Protein AF-0000000066235990 (afdb_homodimer)

InterPro domains:
  IPR019067 Restriction endonuclease, type II, MamI [PF09567] (49-214)

Foldseek 3Di:
DVVVLVVVLVVVQVVQLVVLVPDAPVRLQVVVVVLCCVQVQLLLVVLQLVCQVPVDFSDGDCQLSQLVNCCNQQSFHCSPDDDDDASTPQREHEFEFEDQADFFFTKGKQWQAFPVQCVVCVVVPHHGSLVSQLPGQKYKYWYWAFAPPDDPPTWTKIWMFMARSPPQVVVVVQSVVCVVPDDDGTDIFIWGAPHNDPFGWIDGPSFIKGRPQGIQWMKTWDCPPSVDIDIDTPGDGDSHNPPPDGHIDTDDPDPPPPPDRGGHDPCSHHPHNQCSCVSDPPPDPNPDDPPPVVVVVVVVVVVVVVVD/DVVVLVVVLVVVQVVQLVVLVPDAPVRLVVVVVVLCCVQVQLLLVVLLLVCQVPVDFSDGDCQLVQLVNCCNQQSFHCSPDPDDDASTPQREHEFEFEDQADFFFTKGKQWQAFPVQCVVCVVVPHHGSLVSQLPGQKYKYWYWAFAPPDDPPTWTKIWMFMARSPPQVVVVVVSVVCVVPDDDTTDIFIWGAPHNDPFGWIDDPSFIKGRPLGIQWMKTWDCPPSVDIDIDTPGDGDSHNPPRDGHIDTDDPDDCPVPPRGRHDPCSHHPHNQCSCVSDPPPDPNPDDPPPVVVVVVVVVVVVVVVD

Secondary structure (DSSP, 8-state):
-HHHHHHHHHHHHHHHHHHHHH--HHHHHHHHHHHHIIIIIIHHHHHHHHHHHH-------HHHHHHHHHHHHHT----SSBSSS-SSTTS-EEEEEE-SSBSSPP-EEEE---HHHHHHHHHTTPPPHHHHHHH-SEEEEEEEE--TTPPSSPPEEEEEEEEETTT-HHHHHHHHHHHHH--SS--EEEEB--TT-SS-EEEETTEEEE-GGGEEEEEEEE-SSTTS-EEEEEEPPPS---S-----EEE---------S----GGGTS--GGGHHHHSTTTS-------THHHHHHHHHHHHHHT-/-HHHHHHHHHHHHHHHHHHHHH--HHHHHHHHHHHHIIIIIIHHHHHHHHHHHH-------HHHHHHHHHHHHHT----SSBSSS-SSTTS-EEEEEE-SSBSSPP-EEEE---HHHHHHHHHTTPPPHHHHHHH-SEEEEEEEE--TTPPSSPPEEEEEEEEETTT-HHHHHHHHHHHHH--SS--EEEEB--TT-SS-EEB-TT-EEE-GGGEEEEEEEE-SSTTS-EEEEEEPPPS---S-----EEE---------S----GGGTS--GGGHHHHSTTTS-------TTHHHHHHHHHHHHHT-

Structure (mmCIF, N/CA/C/O backbone):
data_AF-0000000066235990-model_v1
#
loop_
_entity.id
_entity.type
_entity.pdbx_description
1 polymer 'Type II restriction enzyme MamI'
#
loop_
_atom_site.group_PDB
_atom_site.id
_atom_site.type_symbol
_atom_site.label_atom_id
_atom_site.label_alt_id
_atom_site.label_comp_id
_atom_site.label_asym_id
_atom_site.label_entity_id
_atom_site.label_seq_id
_atom_site.pdbx_PDB_ins_code
_atom_site.Cartn_x
_atom_site.Cartn_y
_atom_site.Cartn_z
_atom_site.occupancy
_atom_site.B_iso_or_equiv
_atom_site.auth_seq_id
_atom_site.auth_comp_id
_atom_site.auth_asym_id
_atom_site.auth_atom_id
_atom_site.pdbx_PDB_model_num
ATOM 1 N N . MET A 1 1 ? -7.797 15.898 -26.219 1 41.69 1 MET A N 1
ATOM 2 C CA . MET A 1 1 ? -8.016 14.914 -25.172 1 41.69 1 MET A CA 1
ATOM 3 C C . MET A 1 1 ? -7.289 15.32 -23.891 1 41.69 1 MET A C 1
ATOM 5 O O . MET A 1 1 ? -7.891 15.352 -22.812 1 41.69 1 MET A O 1
ATOM 9 N N . GLN A 1 2 ? -6.156 15.766 -24.109 1 58.66 2 GLN A N 1
ATOM 10 C CA . GLN A 1 2 ? -5.305 16.203 -23 1 58.66 2 GLN A CA 1
ATOM 11 C C . GLN A 1 2 ? -5.855 17.469 -22.344 1 58.66 2 GLN A C 1
ATOM 13 O O . GLN A 1 2 ? -5.883 17.578 -21.125 1 58.66 2 GLN A O 1
ATOM 18 N N . ASN A 1 3 ? -6.574 18.188 -23.188 1 64.19 3 ASN A N 1
ATOM 19 C CA . ASN A 1 3 ? -7.074 19.453 -22.672 1 64.19 3 ASN A CA 1
ATOM 20 C C . ASN A 1 3 ? -8.336 19.25 -21.828 1 64.19 3 ASN A C 1
ATOM 22 O O . ASN A 1 3 ? -8.492 19.875 -20.781 1 64.19 3 ASN A O 1
ATOM 26 N N . ALA A 1 4 ? -9.164 18.375 -22.375 1 63.06 4 ALA A N 1
ATOM 27 C CA . ALA A 1 4 ? -10.406 18.109 -21.656 1 63.06 4 ALA A CA 1
ATOM 28 C C . ALA A 1 4 ? -10.117 17.453 -20.297 1 63.06 4 ALA A C 1
ATOM 30 O O . ALA A 1 4 ? -10.758 17.797 -19.297 1 63.06 4 ALA A O 1
ATOM 31 N N . VAL A 1 5 ? -9.195 16.688 -20.25 1 65.38 5 VAL A N 1
ATOM 32 C CA . VAL A 1 5 ? -8.805 16.016 -19 1 65.38 5 VAL A CA 1
ATOM 33 C C . VAL A 1 5 ? -8.211 17.016 -18.031 1 65.38 5 VAL A C 1
ATOM 35 O O . VAL A 1 5 ? -8.555 17.031 -16.844 1 65.38 5 VAL A O 1
ATOM 38 N N . SER A 1 6 ? -7.504 17.859 -18.578 1 71.88 6 SER A N 1
ATOM 39 C CA . SER A 1 6 ? -6.879 18.891 -17.75 1 71.88 6 SER A CA 1
ATOM 40 C C . SER A 1 6 ? -7.926 19.812 -17.141 1 71.88 6 SER A C 1
ATOM 42 O O . SER A 1 6 ? -7.812 20.203 -15.969 1 71.88 6 SER A O 1
ATOM 44 N N . GLN A 1 7 ? -8.852 20.125 -17.953 1 74.62 7 GLN A N 1
ATOM 45 C CA . GLN A 1 7 ? -9.914 20.984 -17.453 1 74.62 7 GLN A CA 1
ATOM 46 C C . GLN A 1 7 ? -10.75 20.281 -16.391 1 74.62 7 GLN A C 1
ATOM 48 O O . GLN A 1 7 ? -11.133 20.891 -15.391 1 74.62 7 GLN A O 1
ATOM 53 N N . ALA A 1 8 ? -11.023 19.078 -16.609 1 71.44 8 ALA A N 1
ATOM 54 C CA . ALA A 1 8 ? -11.797 18.312 -15.633 1 71.44 8 ALA A CA 1
ATOM 55 C C . ALA A 1 8 ? -11.055 18.203 -14.305 1 71.44 8 ALA A C 1
ATOM 57 O O . ALA A 1 8 ? -11.664 18.312 -13.242 1 71.44 8 ALA A O 1
ATOM 58 N N . ILE A 1 9 ? -9.82 18.078 -14.391 1 75.06 9 ILE A N 1
ATOM 59 C CA . ILE A 1 9 ? -8.992 17.984 -13.188 1 75.06 9 ILE A CA 1
ATOM 60 C C . ILE A 1 9 ? -9.031 19.328 -12.438 1 75.06 9 ILE A C 1
ATOM 62 O O . ILE A 1 9 ? -9.242 19.359 -11.227 1 75.06 9 ILE A O 1
ATOM 66 N N . SER A 1 10 ? -8.875 20.344 -13.18 1 81.81 10 SER A N 1
ATOM 67 C CA . SER A 1 10 ? -8.883 21.672 -12.586 1 81.81 10 SER A CA 1
ATOM 68 C C . SER A 1 10 ? -10.219 21.969 -11.914 1 81.81 10 SER A C 1
ATOM 70 O O . SER A 1 10 ? -10.258 22.516 -10.805 1 81.81 10 SER A O 1
ATOM 72 N N . GLN A 1 11 ? -11.188 21.609 -12.57 1 81.62 11 GLN A N 1
ATOM 73 C CA . GLN A 1 11 ? -12.516 21.828 -12.008 1 81.62 11 GLN A CA 1
ATOM 74 C C . GLN A 1 11 ? -12.734 20.984 -10.758 1 81.62 11 GLN A C 1
ATOM 76 O O . GLN A 1 11 ? -13.312 21.453 -9.781 1 81.62 11 GLN A O 1
ATOM 81 N N . GLY A 1 12 ? -12.344 19.766 -10.828 1 81.88 12 GLY A N 1
ATOM 82 C CA . GLY A 1 12 ? -12.445 18.906 -9.656 1 81.88 12 GLY A CA 1
ATOM 83 C C . GLY A 1 12 ? -11.703 19.453 -8.453 1 81.88 12 GLY A C 1
ATOM 84 O O . GLY A 1 12 ? -12.211 19.406 -7.328 1 81.88 12 GLY A O 1
ATOM 85 N N . ILE A 1 13 ? -10.578 19.938 -8.734 1 87.19 13 ILE A N 1
ATOM 86 C CA . ILE A 1 13 ? -9.758 20.516 -7.68 1 87.19 13 ILE A CA 1
ATOM 87 C C . ILE A 1 13 ? -10.484 21.719 -7.062 1 87.19 13 ILE A C 1
ATOM 89 O O . ILE A 1 13 ? -10.562 21.844 -5.84 1 87.19 13 ILE A O 1
ATOM 93 N N . HIS A 1 14 ? -10.992 22.562 -7.91 1 89.62 14 HIS A N 1
ATOM 94 C CA . HIS A 1 14 ? -11.656 23.781 -7.441 1 89.62 14 HIS A CA 1
ATOM 95 C C . HIS A 1 14 ? -12.852 23.438 -6.559 1 89.62 14 HIS A C 1
ATOM 97 O O . HIS A 1 14 ? -12.992 23.969 -5.457 1 89.62 14 HIS A O 1
ATOM 103 N N . VAL A 1 15 ? -13.641 22.531 -7 1 86.81 15 VAL A N 1
ATOM 104 C CA . VAL A 1 15 ? -14.859 22.172 -6.281 1 86.81 15 VAL A CA 1
ATOM 105 C C . VAL A 1 15 ? -14.5 21.531 -4.941 1 86.81 15 VAL A C 1
ATOM 107 O O . VAL A 1 15 ? -15.07 21.891 -3.906 1 86.81 15 VAL A O 1
ATOM 110 N N . ARG A 1 16 ? -13.609 20.719 -4.961 1 89.75 16 ARG A N 1
ATOM 111 C CA . ARG A 1 16 ? -13.242 20.031 -3.732 1 89.75 16 ARG A CA 1
ATOM 112 C C . ARG A 1 16 ? -12.555 20.969 -2.756 1 89.75 16 ARG A C 1
ATOM 114 O O . ARG A 1 16 ? -12.711 20.844 -1.54 1 89.75 16 ARG A O 1
ATOM 121 N N . ARG A 1 17 ? -11.805 21.844 -3.275 1 92.31 17 ARG A N 1
ATOM 122 C CA . ARG A 1 17 ? -11.195 22.844 -2.416 1 92.31 17 ARG A CA 1
ATOM 123 C C . ARG A 1 17 ? -12.258 23.672 -1.69 1 92.31 17 ARG A C 1
ATOM 125 O O . ARG A 1 17 ? -12.117 23.953 -0.499 1 92.31 17 ARG A O 1
ATOM 132 N N . GLU A 1 18 ? -13.234 23.984 -2.406 1 91.81 18 GLU A N 1
ATOM 133 C CA . GLU A 1 18 ? -14.336 24.719 -1.8 1 91.81 18 GLU A CA 1
ATOM 134 C C . GLU A 1 18 ? -15.016 23.906 -0.712 1 91.81 18 GLU A C 1
ATOM 136 O O . GLU A 1 18 ? -15.312 24.422 0.367 1 91.81 18 GLU A O 1
ATOM 141 N N . ILE A 1 19 ? -15.203 22.672 -0.982 1 90.81 19 ILE A N 1
ATOM 142 C CA . ILE A 1 19 ? -15.875 21.797 -0.029 1 90.81 19 ILE A CA 1
ATOM 143 C C . ILE A 1 19 ? -15.008 21.625 1.217 1 90.81 19 ILE A C 1
ATOM 145 O O . ILE A 1 19 ? -15.469 21.844 2.338 1 90.81 19 ILE A O 1
ATOM 149 N N . LEU A 1 20 ? -13.805 21.297 1.018 1 93.81 20 LEU A N 1
ATOM 150 C CA . LEU A 1 20 ? -12.891 21.062 2.133 1 93.81 20 LEU A CA 1
ATOM 151 C C . LEU A 1 20 ? -12.672 22.344 2.926 1 93.81 20 LEU A C 1
ATOM 153 O O . LEU A 1 20 ? -12.57 22.312 4.156 1 93.81 20 LEU A O 1
ATOM 157 N N . GLY A 1 21 ? -12.594 23.438 2.223 1 92.25 21 GLY A N 1
ATOM 158 C CA . GLY A 1 21 ? -12.398 24.734 2.857 1 92.25 21 GLY A CA 1
ATOM 159 C C . GLY A 1 21 ? -13.602 25.203 3.658 1 92.25 21 GLY A C 1
ATOM 160 O O . GLY A 1 21 ? -13.469 26.016 4.574 1 92.25 21 GLY A O 1
ATOM 161 N N . SER A 1 22 ? -14.734 24.719 3.324 1 91.38 22 SER A N 1
ATOM 162 C CA . SER A 1 22 ? -15.961 25.188 3.959 1 91.38 22 SER A CA 1
ATOM 163 C C . SER A 1 22 ? -16.328 24.297 5.148 1 91.38 22 SER A C 1
ATOM 165 O O . SER A 1 22 ? -17.297 24.594 5.863 1 91.38 22 SER A O 1
ATOM 167 N N . LEU A 1 23 ? -15.617 23.281 5.406 1 92.88 23 LEU A N 1
ATOM 168 C CA . LEU A 1 23 ? -15.93 22.406 6.531 1 92.88 23 LEU A CA 1
ATOM 169 C C . LEU A 1 23 ? -15.797 23.156 7.852 1 92.88 23 LEU A C 1
ATOM 171 O O . LEU A 1 23 ? -14.82 23.875 8.07 1 92.88 23 LEU A O 1
ATOM 175 N N . THR A 1 24 ? -16.781 22.953 8.688 1 93.75 24 THR A N 1
ATOM 176 C CA . THR A 1 24 ? -16.656 23.438 10.062 1 93.75 24 THR A CA 1
ATOM 177 C C . THR A 1 24 ? -15.672 22.562 10.844 1 93.75 24 THR A C 1
ATOM 179 O O . THR A 1 24 ? -15.273 21.5 10.383 1 93.75 24 THR A O 1
ATOM 182 N N . TYR A 1 25 ? -15.312 23.109 11.977 1 94.94 25 TYR A N 1
ATOM 183 C CA . TYR A 1 25 ? -14.438 22.344 12.859 1 94.94 25 TYR A CA 1
ATOM 184 C C . TYR A 1 25 ? -15.047 21 13.203 1 94.94 25 TYR A C 1
ATOM 186 O O . TYR A 1 25 ? -14.375 19.969 13.117 1 94.94 25 TYR A O 1
ATOM 194 N N . GLU A 1 26 ? -16.328 21 13.562 1 93.88 26 GLU A N 1
ATOM 195 C CA . GLU A 1 26 ? -17.016 19.781 13.977 1 93.88 26 GLU A CA 1
ATOM 196 C C . GLU A 1 26 ? -17.078 18.766 12.836 1 93.88 26 GLU A C 1
ATOM 198 O O . GLU A 1 26 ? -16.906 17.562 13.047 1 93.88 26 GLU A O 1
ATOM 203 N N . GLN A 1 27 ? -17.328 19.281 11.672 1 94.12 27 GLN A N 1
ATOM 204 C CA . GLN A 1 27 ? -17.391 18.406 10.508 1 94.12 27 GLN A CA 1
ATOM 205 C C . GLN A 1 27 ? -16.031 17.75 10.242 1 94.12 27 GLN A C 1
ATOM 207 O O . GLN A 1 27 ? -15.953 16.562 9.938 1 94.12 27 GLN A O 1
ATOM 212 N N . ARG A 1 28 ? -15.008 18.531 10.359 1 95.94 28 ARG A N 1
ATOM 213 C CA . ARG A 1 28 ? -13.656 18.031 10.117 1 95.94 28 ARG A CA 1
ATOM 214 C C . ARG A 1 28 ? -13.289 16.938 11.109 1 95.94 28 ARG A C 1
ATOM 216 O O . ARG A 1 28 ? -12.773 15.883 10.711 1 95.94 28 ARG A O 1
ATOM 223 N N . VAL A 1 29 ? -13.586 17.188 12.312 1 96.81 29 VAL A N 1
ATOM 224 C CA . VAL A 1 29 ? -13.297 16.203 13.352 1 96.81 29 VAL A CA 1
ATOM 225 C C . VAL A 1 29 ? -14.086 14.922 13.086 1 96.81 29 VAL A C 1
ATOM 227 O O . VAL A 1 29 ? -13.531 13.82 13.148 1 96.81 29 VAL A O 1
ATOM 230 N N . PHE A 1 30 ? -15.297 15.078 12.766 1 95.75 30 PHE A N 1
ATOM 231 C CA . PHE A 1 30 ? -16.141 13.922 12.484 1 95.75 30 PHE A CA 1
ATOM 232 C C . PHE A 1 30 ? -15.594 13.125 11.312 1 95.75 30 PHE A C 1
ATOM 234 O O . PHE A 1 30 ? -15.523 11.898 11.367 1 95.75 30 PHE A O 1
ATOM 241 N N . LEU A 1 31 ? -15.266 13.805 10.273 1 96.56 31 LEU A N 1
ATOM 242 C CA . LEU A 1 31 ? -14.742 13.148 9.086 1 96.56 31 LEU A CA 1
ATOM 243 C C . LEU A 1 31 ? -13.445 12.398 9.398 1 96.56 31 LEU A C 1
ATOM 245 O O . LEU A 1 31 ? -13.25 11.273 8.93 1 96.56 31 LEU A O 1
ATOM 249 N N . LEU A 1 32 ? -12.578 13.016 10.148 1 97.81 32 LEU A N 1
ATOM 250 C CA . LEU A 1 32 ? -11.32 12.367 10.508 1 97.81 32 LEU A CA 1
ATOM 251 C C . LEU A 1 32 ? -11.578 11.117 11.344 1 97.81 32 LEU A C 1
ATOM 253 O O . LEU A 1 32 ? -10.961 10.078 11.117 1 97.81 32 LEU A O 1
ATOM 257 N N . GLU A 1 33 ? -12.445 11.258 12.273 1 97.38 33 GLU A N 1
ATOM 258 C CA . GLU A 1 33 ? -12.773 10.094 13.094 1 97.38 33 GLU A CA 1
ATOM 259 C C . GLU A 1 33 ? -13.336 8.953 12.234 1 97.38 33 GLU A C 1
ATOM 261 O O . GLU A 1 33 ? -12.93 7.801 12.391 1 97.38 33 GLU A O 1
ATOM 266 N N . ASP A 1 34 ? -14.25 9.312 11.383 1 96.12 34 ASP A N 1
ATOM 267 C CA . ASP A 1 34 ? -14.82 8.328 10.477 1 96.12 34 ASP A CA 1
ATOM 268 C C . ASP A 1 34 ? -13.742 7.695 9.594 1 96.12 34 ASP A C 1
ATOM 270 O O . ASP A 1 34 ? -13.727 6.477 9.398 1 96.12 34 ASP A O 1
ATOM 274 N N . LEU A 1 35 ? -12.906 8.516 9.086 1 96.62 35 LEU A N 1
ATOM 275 C CA . LEU A 1 35 ? -11.797 8.047 8.258 1 96.62 35 LEU A CA 1
ATOM 276 C C . LEU A 1 35 ? -10.891 7.105 9.047 1 96.62 35 LEU A C 1
ATOM 278 O O . LEU A 1 35 ? -10.5 6.051 8.547 1 96.62 35 LEU A O 1
ATOM 282 N N . PHE A 1 36 ? -10.523 7.477 10.242 1 97.25 36 PHE A N 1
ATOM 283 C CA . PHE A 1 36 ? -9.656 6.664 11.086 1 97.25 36 PHE A CA 1
ATOM 284 C C . PHE A 1 36 ? -10.289 5.301 11.359 1 97.25 36 PHE A C 1
ATOM 286 O O . PHE A 1 36 ? -9.602 4.277 11.312 1 97.25 36 PHE A O 1
ATOM 293 N N . VAL A 1 37 ? -11.523 5.301 11.633 1 95.88 37 VAL A N 1
ATOM 294 C CA . VAL A 1 37 ? -12.227 4.051 11.898 1 95.88 37 VAL A CA 1
ATOM 295 C C . VAL A 1 37 ? -12.227 3.182 10.641 1 95.88 37 VAL A C 1
ATOM 297 O O . VAL A 1 37 ? -11.953 1.981 10.711 1 95.88 37 VAL A O 1
ATOM 300 N N . ASP A 1 38 ? -12.469 3.789 9.523 1 94.06 38 ASP A N 1
ATOM 301 C CA . ASP A 1 38 ? -12.523 3.061 8.258 1 94.06 38 ASP A CA 1
ATOM 302 C C . ASP A 1 38 ? -11.156 2.486 7.895 1 94.06 38 ASP A C 1
ATOM 304 O O . ASP A 1 38 ? -11.016 1.28 7.676 1 94.06 38 ASP A O 1
ATOM 308 N N . LEU A 1 39 ? -10.156 3.346 7.93 1 93.19 39 LEU A N 1
ATOM 309 C CA . LEU A 1 39 ? -8.93 3.016 7.219 1 93.19 39 LEU A CA 1
ATOM 310 C C . LEU A 1 39 ? -7.871 2.488 8.188 1 93.19 39 LEU A C 1
ATOM 312 O O . LEU A 1 39 ? -6.906 1.845 7.762 1 93.19 39 LEU A O 1
ATOM 316 N N . PHE A 1 40 ? -8.016 2.752 9.438 1 92.38 40 PHE A N 1
ATOM 317 C CA . PHE A 1 40 ? -7.055 2.221 10.398 1 92.38 40 PHE A CA 1
ATOM 318 C C . PHE A 1 40 ? -7.715 1.213 11.328 1 92.38 40 PHE A C 1
ATOM 320 O O . PHE A 1 40 ? -7.039 0.366 11.922 1 92.38 40 PHE A O 1
ATOM 327 N N . GLY A 1 41 ? -9.008 1.333 11.531 1 91.06 41 GLY A N 1
ATOM 328 C CA . GLY A 1 41 ? -9.734 0.385 12.359 1 91.06 41 GLY A CA 1
ATOM 329 C C . GLY A 1 41 ? -10.242 -0.818 11.586 1 91.06 41 GLY A C 1
ATOM 330 O O . GLY A 1 41 ? -9.656 -1.899 11.656 1 91.06 41 GLY A O 1
ATOM 331 N N . HIS A 1 42 ? -11.266 -0.56 10.844 1 90.12 42 HIS A N 1
ATOM 332 C CA . HIS A 1 42 ? -11.93 -1.638 10.117 1 90.12 42 HIS A CA 1
ATOM 333 C C . HIS A 1 42 ? -10.969 -2.334 9.164 1 90.12 42 HIS A C 1
ATOM 335 O O . HIS A 1 42 ? -10.961 -3.562 9.062 1 90.12 42 HIS A O 1
ATOM 341 N N . GLN A 1 43 ? -10.242 -1.588 8.492 1 88.56 43 GLN A N 1
ATOM 342 C CA . GLN A 1 43 ? -9.258 -2.186 7.594 1 88.56 43 GLN A CA 1
ATOM 343 C C . GLN A 1 43 ? -8.273 -3.061 8.359 1 88.56 43 GLN A C 1
ATOM 345 O O . GLN A 1 43 ? -7.914 -4.148 7.898 1 88.56 43 GLN A O 1
ATOM 350 N N . HIS A 1 44 ? -7.797 -2.605 9.43 1 86.56 44 HIS A N 1
ATOM 351 C CA . HIS A 1 44 ? -6.867 -3.383 10.234 1 86.56 44 HIS A CA 1
ATOM 352 C C . HIS A 1 44 ? -7.484 -4.707 10.664 1 86.56 44 HIS A C 1
ATOM 354 O O . HIS A 1 44 ? -6.836 -5.754 10.586 1 86.56 44 HIS A O 1
ATOM 360 N N . VAL A 1 45 ? -8.672 -4.625 11.133 1 85.75 45 VAL A N 1
ATOM 361 C CA . VAL A 1 45 ? -9.367 -5.824 11.578 1 85.75 45 VAL A CA 1
ATOM 362 C C . VAL A 1 45 ? -9.5 -6.805 10.414 1 85.75 45 VAL A C 1
ATOM 364 O O . VAL A 1 45 ? -9.266 -8 10.57 1 85.75 45 VAL A O 1
ATOM 367 N N . MET A 1 46 ? -9.883 -6.262 9.344 1 88.62 46 MET A N 1
ATOM 368 C CA . MET A 1 46 ? -10.031 -7.082 8.141 1 88.62 46 MET A CA 1
ATOM 369 C C . MET A 1 46 ? -8.703 -7.742 7.773 1 88.62 46 MET A C 1
ATOM 371 O O . MET A 1 46 ? -8.664 -8.945 7.52 1 88.62 46 MET A O 1
ATOM 375 N N . LEU A 1 47 ? -7.66 -7.016 7.73 1 87.5 47 LEU A N 1
ATOM 376 C CA . LEU A 1 47 ? -6.348 -7.543 7.371 1 87.5 47 LEU A CA 1
ATOM 377 C C . LEU A 1 47 ? -5.883 -8.578 8.391 1 87.5 47 LEU A C 1
ATOM 379 O O . LEU A 1 47 ? -5.266 -9.586 8.023 1 87.5 47 LEU A O 1
ATOM 383 N N . GLN A 1 48 ? -6.18 -8.359 9.617 1 84.31 48 GLN A N 1
ATOM 384 C CA . GLN A 1 48 ? -5.789 -9.297 10.664 1 84.31 48 GLN A CA 1
ATOM 385 C C . GLN A 1 48 ? -6.504 -10.633 10.5 1 84.31 48 GLN A C 1
ATOM 387 O O . GLN A 1 48 ? -5.934 -11.688 10.797 1 84.31 48 GLN A O 1
ATOM 392 N N . ARG A 1 49 ? -7.711 -10.555 10.141 1 87.56 49 ARG A N 1
ATOM 393 C CA . ARG A 1 49 ? -8.477 -11.766 9.867 1 87.56 49 ARG A CA 1
ATOM 394 C C . ARG A 1 49 ? -7.77 -12.648 8.844 1 87.56 49 ARG A C 1
ATOM 396 O O . ARG A 1 49 ? -7.566 -13.844 9.078 1 87.56 49 ARG A O 1
ATOM 403 N N . TRP A 1 50 ? -7.344 -12.133 7.812 1 91.38 50 TRP A N 1
ATOM 404 C CA . TRP A 1 50 ? -6.691 -12.883 6.746 1 91.38 50 TRP A CA 1
ATOM 405 C C . TRP A 1 50 ? -5.266 -13.258 7.137 1 91.38 50 TRP A C 1
ATOM 407 O O . TRP A 1 50 ? -4.777 -14.336 6.773 1 91.38 50 TRP A O 1
ATOM 417 N N . ALA A 1 51 ? -4.613 -12.359 7.848 1 87.94 51 ALA A N 1
ATOM 418 C CA . ALA A 1 51 ? -3.271 -12.656 8.336 1 87.94 51 ALA A CA 1
ATOM 419 C C . ALA A 1 51 ? -3.285 -13.875 9.266 1 87.94 51 ALA A C 1
ATOM 421 O O . ALA A 1 51 ? -2.354 -14.68 9.25 1 87.94 51 ALA A O 1
ATOM 422 N N . ALA A 1 52 ? -4.32 -13.945 10.016 1 86.75 52 ALA A N 1
ATOM 423 C CA . ALA A 1 52 ? -4.445 -15.078 10.93 1 86.75 52 ALA A CA 1
ATOM 424 C C . ALA A 1 52 ? -4.461 -16.406 10.18 1 86.75 52 ALA A C 1
ATOM 426 O O . ALA A 1 52 ? -3.859 -17.391 10.617 1 86.75 52 ALA A O 1
ATOM 427 N N . LEU A 1 53 ? -5.082 -16.438 9.109 1 90.56 53 LEU A N 1
ATOM 428 C CA . LEU A 1 53 ? -5.219 -17.656 8.312 1 90.56 53 LEU A CA 1
ATOM 429 C C . LEU A 1 53 ? -3.945 -17.922 7.523 1 90.56 53 LEU A C 1
ATOM 431 O O . LEU A 1 53 ? -3.465 -19.062 7.492 1 90.56 53 LEU A O 1
ATOM 435 N N . THR A 1 5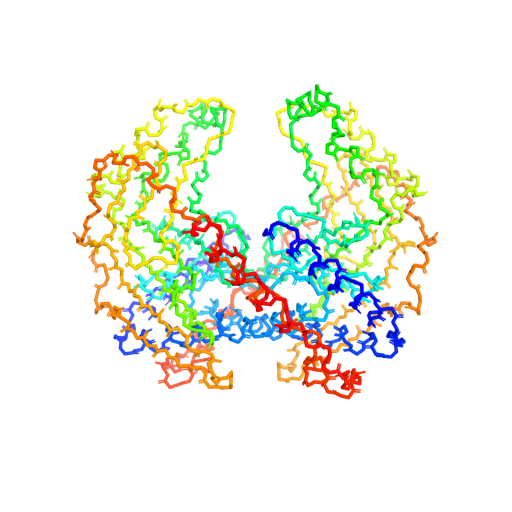4 ? -3.35 -16.906 6.965 1 91.88 54 THR A N 1
ATOM 436 C CA . THR A 1 54 ? -2.33 -17.109 5.941 1 91.88 54 THR A CA 1
ATOM 437 C C . THR A 1 54 ? -0.932 -16.922 6.523 1 91.88 54 THR A C 1
ATOM 439 O O . THR A 1 54 ? 0.061 -17.312 5.906 1 91.88 54 THR A O 1
ATOM 442 N N . GLY A 1 55 ? -0.866 -16.219 7.68 1 86.81 55 GLY A N 1
ATOM 443 C CA . GLY A 1 55 ? 0.436 -15.906 8.25 1 86.81 55 GLY A CA 1
ATOM 444 C C . GLY A 1 55 ? 1.14 -14.766 7.531 1 86.81 55 GLY A C 1
ATOM 445 O O . GLY A 1 55 ? 2.346 -14.57 7.695 1 86.81 55 GLY A O 1
ATOM 446 N N . GLN A 1 56 ? 0.423 -14.086 6.688 1 87.25 56 GLN A N 1
ATOM 447 C CA . GLN A 1 56 ? 0.958 -12.914 6.008 1 87.25 56 GLN A CA 1
ATOM 448 C C . GLN A 1 56 ? 0.853 -11.672 6.883 1 87.25 56 GLN A C 1
ATOM 450 O O . GLN A 1 56 ? 0.174 -11.688 7.914 1 87.25 56 GLN A O 1
ATOM 455 N N . SER A 1 57 ? 1.547 -10.656 6.465 1 78.81 57 SER A N 1
ATOM 456 C CA . SER A 1 57 ? 1.531 -9.422 7.246 1 78.81 57 SER A CA 1
ATOM 457 C C . SER A 1 57 ? 0.216 -8.672 7.066 1 78.81 57 SER A C 1
ATOM 459 O O . SER A 1 57 ? -0.335 -8.633 5.961 1 78.81 57 SER A O 1
ATOM 461 N N . ALA A 1 58 ? -0.284 -8.188 8.156 1 78.81 58 ALA A N 1
ATOM 462 C CA . ALA A 1 58 ? -1.472 -7.34 8.148 1 78.81 58 ALA A CA 1
ATOM 463 C C . ALA A 1 58 ? -1.089 -5.863 8.086 1 78.81 58 ALA A C 1
ATOM 465 O O . ALA A 1 58 ? -1.529 -5.066 8.922 1 78.81 58 ALA A O 1
ATOM 466 N N . GLN A 1 59 ? -0.378 -5.477 7.078 1 73.31 59 GLN A N 1
ATOM 467 C CA . GLN A 1 59 ? 0.103 -4.102 7.02 1 73.31 59 GLN A CA 1
ATOM 468 C C . GLN A 1 59 ? -0.843 -3.223 6.203 1 73.31 59 GLN A C 1
ATOM 470 O O . GLN A 1 59 ? -1.354 -3.648 5.168 1 73.31 59 GLN A O 1
ATOM 475 N N . VAL A 1 60 ? -1.116 -2.105 6.793 1 68.31 60 VAL A N 1
ATOM 476 C CA . VAL A 1 60 ? -1.862 -1.08 6.07 1 68.31 60 VAL A CA 1
ATOM 477 C C . VAL A 1 60 ? -0.893 -0.16 5.332 1 68.31 60 VAL A C 1
ATOM 479 O O . VAL A 1 60 ? 0.086 0.315 5.914 1 68.31 60 VAL A O 1
ATOM 482 N N . ASP A 1 61 ? -1.081 0.011 4.059 1 71.69 61 ASP A N 1
ATOM 483 C CA . ASP A 1 61 ? -0.31 1.021 3.34 1 71.69 61 ASP A CA 1
ATOM 484 C C . ASP A 1 61 ? -0.822 2.426 3.65 1 71.69 61 ASP A C 1
ATOM 486 O O . ASP A 1 61 ? -1.874 2.834 3.154 1 71.69 61 ASP A O 1
ATOM 490 N N . THR A 1 62 ? -0.044 3.049 4.352 1 78.5 62 THR A N 1
ATOM 491 C CA . THR A 1 62 ? -0.522 4.332 4.855 1 78.5 62 THR A CA 1
ATOM 492 C C . THR A 1 62 ? -0.164 5.457 3.889 1 78.5 62 THR A C 1
ATOM 494 O O . THR A 1 62 ? -0.576 6.605 4.082 1 78.5 62 THR A O 1
ATOM 497 N N . GLY A 1 63 ? 0.541 5.199 2.863 1 82.12 63 GLY A N 1
ATOM 498 C CA . GLY A 1 63 ? 0.954 6.27 1.97 1 82.12 63 GLY A CA 1
ATOM 499 C C . GLY A 1 63 ? -0.214 7.035 1.38 1 82.12 63 GLY A C 1
ATOM 500 O O . GLY A 1 63 ? -0.327 8.25 1.573 1 82.12 63 GLY A O 1
ATOM 501 N N . TYR A 1 64 ? -1.103 6.383 0.82 1 82.19 64 TYR A N 1
ATOM 502 C CA . TYR A 1 64 ? -2.254 7.039 0.212 1 82.19 64 TYR A CA 1
ATOM 503 C C . TYR A 1 64 ? -3.244 7.5 1.274 1 82.19 64 TYR A C 1
ATOM 505 O O . TYR A 1 64 ? -3.875 8.547 1.131 1 82.19 64 TYR A O 1
ATOM 513 N N . ILE A 1 65 ? -3.328 6.773 2.305 1 90.81 65 ILE A N 1
ATOM 514 C CA . ILE A 1 65 ? -4.27 7.102 3.369 1 90.81 65 ILE A CA 1
ATOM 515 C C . ILE A 1 65 ? -3.875 8.43 4.016 1 90.81 65 ILE A C 1
ATOM 517 O O . ILE A 1 65 ? -4.738 9.25 4.344 1 90.81 65 ILE A O 1
ATOM 521 N N . ALA A 1 66 ? -2.582 8.594 4.152 1 95.06 66 ALA A N 1
ATOM 522 C CA . ALA A 1 66 ? -2.088 9.836 4.742 1 95.06 66 ALA A CA 1
ATOM 523 C C . ALA A 1 66 ? -2.494 11.047 3.904 1 95.06 66 ALA A C 1
ATOM 525 O O . ALA A 1 66 ? -2.707 12.133 4.438 1 95.06 66 ALA A O 1
ATOM 526 N N . GLN A 1 67 ? -2.607 10.828 2.662 1 94.44 67 GLN A N 1
ATOM 527 C CA . GLN A 1 67 ? -3.016 11.922 1.787 1 94.44 67 GLN A CA 1
ATOM 528 C C . GLN A 1 67 ? -4.477 12.297 2.02 1 94.44 67 GLN A C 1
ATOM 530 O O . GLN A 1 67 ? -4.836 13.477 1.965 1 94.44 67 GLN A O 1
ATOM 535 N N . PHE A 1 68 ? -5.301 11.359 2.281 1 95 68 PHE A N 1
ATOM 536 C CA . PHE A 1 68 ? -6.676 11.648 2.67 1 95 68 PHE A CA 1
ATOM 537 C C . PHE A 1 68 ? -6.711 12.508 3.928 1 95 68 PHE A C 1
ATOM 539 O O . PHE A 1 68 ? -7.418 13.523 3.977 1 95 68 PHE A O 1
ATOM 546 N N . VAL A 1 69 ? -5.949 12.109 4.871 1 97.75 69 VAL A N 1
ATOM 547 C CA . VAL A 1 69 ? -5.895 12.805 6.152 1 97.75 69 VAL A CA 1
ATOM 548 C C . VAL A 1 69 ? -5.41 14.242 5.934 1 97.75 69 VAL A C 1
ATOM 550 O O . VAL A 1 69 ? -6.031 15.195 6.414 1 97.75 69 VAL A O 1
ATOM 553 N N . ALA A 1 70 ? -4.379 14.359 5.203 1 97.94 70 ALA A N 1
ATOM 554 C CA . ALA A 1 70 ? -3.791 15.672 4.953 1 97.94 70 ALA A CA 1
ATOM 555 C C . ALA A 1 70 ? -4.781 16.594 4.246 1 97.94 70 ALA A C 1
ATOM 557 O O . ALA A 1 70 ? -4.871 17.781 4.562 1 97.94 70 ALA A O 1
ATOM 558 N N . SER A 1 71 ? -5.488 16.031 3.32 1 96.56 71 SER A N 1
ATOM 559 C CA . SER A 1 71 ? -6.465 16.828 2.584 1 96.56 71 SER A CA 1
ATOM 560 C C . SER A 1 71 ? -7.531 17.391 3.516 1 96.56 71 SER A C 1
ATOM 562 O O . SER A 1 71 ? -7.898 18.562 3.404 1 96.56 71 SER A O 1
ATOM 564 N N . ILE A 1 72 ? -8 16.609 4.398 1 97.12 72 ILE A N 1
ATOM 565 C CA . ILE A 1 72 ? -9.047 17.047 5.32 1 97.12 72 ILE A CA 1
ATOM 566 C C . ILE A 1 72 ? -8.477 18.047 6.316 1 97.12 72 ILE A C 1
ATOM 568 O O . ILE A 1 72 ? -9.109 19.078 6.605 1 97.12 72 ILE A O 1
ATOM 572 N N . VAL A 1 73 ? -7.297 17.812 6.816 1 98.06 73 VAL A N 1
ATOM 573 C CA . VAL A 1 73 ? -6.68 18.641 7.852 1 98.06 73 VAL A CA 1
ATOM 574 C C . VAL A 1 73 ? -6.289 20 7.273 1 98.06 73 VAL A C 1
ATOM 576 O O . VAL A 1 73 ? -6.523 21.031 7.895 1 98.06 73 VAL A O 1
ATOM 579 N N . LEU A 1 74 ? -5.738 19.984 6.074 1 97.19 74 LEU A N 1
ATOM 580 C CA . LEU A 1 74 ? -5.191 21.203 5.504 1 97.19 74 LEU A CA 1
ATOM 581 C C . LEU A 1 74 ? -6.223 21.906 4.617 1 97.19 74 LEU A C 1
ATOM 583 O O . LEU A 1 74 ? -6.035 23.062 4.23 1 97.19 74 LEU A O 1
ATOM 587 N N . GLY A 1 75 ? -7.27 21.141 4.25 1 95.5 75 GLY A N 1
ATOM 588 C CA . GLY A 1 75 ? -8.289 21.703 3.379 1 95.5 75 GLY A CA 1
ATOM 589 C C . GLY A 1 75 ? -7.855 21.781 1.926 1 95.5 75 GLY A C 1
ATOM 590 O O . GLY A 1 75 ? -8.281 22.672 1.192 1 95.5 75 GLY A O 1
ATOM 591 N N . GLU A 1 76 ? -6.957 20.969 1.523 1 95.56 76 GLU A N 1
ATOM 592 C CA . GLU A 1 76 ? -6.41 20.953 0.17 1 95.56 76 GLU A CA 1
ATOM 593 C C . GLU A 1 76 ? -6.609 19.594 -0.491 1 95.56 76 GLU A C 1
ATOM 595 O O . GLU A 1 76 ? -6.199 18.562 0.052 1 95.56 76 GLU A O 1
ATOM 600 N N . PRO A 1 77 ? -7.25 19.531 -1.655 1 93.38 77 PRO A N 1
ATOM 601 C CA . PRO A 1 77 ? -7.516 18.25 -2.316 1 93.38 77 PRO A CA 1
ATOM 602 C C . PRO A 1 77 ? -6.297 17.703 -3.059 1 93.38 77 PRO A C 1
ATOM 604 O O . PRO A 1 77 ? -5.289 18.406 -3.195 1 93.38 77 PRO A O 1
ATOM 607 N N . GLY A 1 78 ? -6.418 16.453 -3.383 1 90.75 78 GLY A N 1
ATOM 608 C CA . GLY A 1 78 ? -5.5 15.898 -4.363 1 90.75 78 GLY A CA 1
ATOM 609 C C . GLY A 1 78 ? -5.859 16.266 -5.793 1 90.75 78 GLY A C 1
ATOM 610 O O . GLY A 1 78 ? -6.664 17.172 -6.023 1 90.75 78 GLY A O 1
ATOM 611 N N . GLN A 1 79 ? -5.152 15.586 -6.68 1 76.44 79 GLN A N 1
ATOM 612 C CA . GLN A 1 79 ? -5.355 15.922 -8.086 1 76.44 79 GLN A CA 1
ATOM 613 C C . GLN A 1 79 ? -6.293 14.922 -8.758 1 76.44 79 GLN A C 1
ATOM 615 O O . GLN A 1 79 ? -6.688 15.109 -9.906 1 76.44 79 GLN A O 1
ATOM 620 N N . GLY A 1 80 ? -6.738 14.016 -8.055 1 62.31 80 GLY A N 1
ATOM 621 C CA . GLY A 1 80 ? -7.75 13.086 -8.531 1 62.31 80 GLY A CA 1
ATOM 622 C C . GLY A 1 80 ? -7.176 11.93 -9.328 1 62.31 80 GLY A C 1
ATOM 623 O O . GLY A 1 80 ? -7.918 11.086 -9.836 1 62.31 80 GLY A O 1
ATOM 624 N N . PHE A 1 81 ? -6.055 11.883 -9.664 1 57.69 81 PHE A N 1
ATOM 625 C CA . PHE A 1 81 ? -5.539 10.75 -10.43 1 57.69 81 PHE A CA 1
ATOM 626 C C . PHE A 1 81 ? -4.285 10.188 -9.781 1 57.69 81 PHE A C 1
ATOM 628 O O . PHE A 1 81 ? -3.615 10.875 -9.008 1 57.69 81 PHE A O 1
ATOM 635 N N . ARG A 1 82 ? -4.441 8.719 -10.039 1 53.69 82 ARG A N 1
ATOM 636 C CA . ARG A 1 82 ? -3.227 8.039 -9.602 1 53.69 82 ARG A CA 1
ATOM 637 C C . ARG A 1 82 ? -2.041 8.406 -10.484 1 53.69 82 ARG A C 1
ATOM 639 O O . ARG A 1 82 ? -2.178 8.516 -11.703 1 53.69 82 ARG A O 1
ATOM 646 N N . GLY A 1 83 ? -0.947 8.938 -10.078 1 53.41 83 GLY A N 1
ATOM 647 C CA . GLY A 1 83 ? 0.29 9.133 -10.82 1 53.41 83 GLY A CA 1
ATOM 648 C C . GLY A 1 83 ? 1.326 9.93 -10.047 1 53.41 83 GLY A C 1
ATOM 649 O O . GLY A 1 83 ? 1.137 10.227 -8.867 1 53.41 83 GLY A O 1
ATOM 650 N N . LYS A 1 84 ? 2.424 9.977 -10.758 1 57.28 84 LYS A N 1
ATOM 651 C CA . LYS A 1 84 ? 3.564 10.773 -10.328 1 57.28 84 LYS A CA 1
ATOM 652 C C . LYS A 1 84 ? 3.199 12.258 -10.25 1 57.28 84 LYS A C 1
ATOM 654 O O . LYS A 1 84 ? 2.738 12.836 -11.234 1 57.28 84 LYS A O 1
ATOM 659 N N . GLY A 1 85 ? 2.387 12.672 -9.219 1 64.81 85 GLY A N 1
ATOM 660 C CA . GLY A 1 85 ? 2.141 14.094 -9.008 1 64.81 85 GLY A CA 1
ATOM 661 C C . GLY A 1 85 ? 2.207 14.5 -7.551 1 64.81 85 GLY A C 1
ATOM 662 O O . GLY A 1 85 ? 2.721 13.758 -6.711 1 64.81 85 GLY A O 1
ATOM 663 N N . ASP A 1 86 ? 1.802 15.727 -7.445 1 80.69 86 ASP A N 1
ATOM 664 C CA . ASP A 1 86 ? 1.823 16.312 -6.109 1 80.69 86 ASP A CA 1
ATOM 665 C C . ASP A 1 86 ? 0.833 15.602 -5.188 1 80.69 86 ASP A C 1
ATOM 667 O O . ASP A 1 86 ? -0.271 15.242 -5.605 1 80.69 86 ASP A O 1
ATOM 671 N N . ASP A 1 87 ? 1.196 15.359 -4.062 1 90.44 87 ASP A N 1
ATOM 672 C CA . ASP A 1 87 ? 0.31 14.758 -3.074 1 90.44 87 ASP A CA 1
ATOM 673 C C . ASP A 1 87 ? -0.912 15.641 -2.82 1 90.44 87 ASP A C 1
ATOM 675 O O . ASP A 1 87 ? -2.039 15.141 -2.756 1 90.44 87 ASP A O 1
ATOM 679 N N . LEU A 1 88 ? -0.711 16.922 -2.697 1 94.31 88 LEU A N 1
ATOM 680 C CA . LEU A 1 88 ? -1.784 17.906 -2.598 1 94.31 88 LEU A CA 1
ATOM 681 C C . LEU A 1 88 ? -1.714 18.906 -3.748 1 94.31 88 LEU A C 1
ATOM 683 O O . LEU A 1 88 ? -0.632 19.172 -4.273 1 94.31 88 LEU A O 1
ATOM 687 N N . ALA A 1 89 ? -2.834 19.484 -4.105 1 92.12 89 ALA A N 1
ATOM 688 C CA . ALA A 1 89 ? -2.941 20.312 -5.297 1 92.12 89 ALA A CA 1
ATOM 689 C C . ALA A 1 89 ? -2.129 21.594 -5.148 1 92.12 89 ALA A C 1
ATOM 691 O O . ALA A 1 89 ? -1.747 22.219 -6.145 1 92.12 89 ALA A O 1
ATOM 692 N N . ASP A 1 90 ? -1.884 22.031 -4.008 1 93.69 90 ASP A N 1
ATOM 693 C CA . ASP A 1 90 ? -1.112 23.25 -3.812 1 93.69 90 ASP A CA 1
ATOM 694 C C . ASP A 1 90 ? 0.388 22.969 -3.842 1 93.69 90 ASP A C 1
ATOM 696 O O . ASP A 1 90 ? 1.202 23.875 -3.709 1 93.69 90 ASP A O 1
ATOM 700 N N . GLY A 1 91 ? 0.733 21.641 -3.916 1 93.62 91 GLY A N 1
ATOM 701 C CA . GLY A 1 91 ? 2.137 21.281 -3.996 1 93.62 91 GLY A CA 1
ATOM 702 C C . GLY A 1 91 ? 2.689 20.75 -2.684 1 93.62 91 GLY A C 1
ATOM 703 O O . GLY A 1 91 ? 3.822 20.266 -2.631 1 93.62 91 GLY A O 1
ATOM 704 N N . SER A 1 92 ? 1.945 20.812 -1.654 1 95.44 92 SER A N 1
ATOM 705 C CA . SER A 1 92 ? 2.395 20.266 -0.378 1 95.44 92 SER A CA 1
ATOM 706 C C . SER A 1 92 ? 2.654 18.781 -0.48 1 95.44 92 SER A C 1
ATOM 708 O O . SER A 1 92 ? 2.025 18.078 -1.283 1 95.44 92 SER A O 1
ATOM 710 N N . GLU A 1 93 ? 3.607 18.328 0.365 1 95.5 93 GLU A N 1
ATOM 711 C CA . GLU A 1 93 ? 4.027 16.938 0.345 1 95.5 93 GLU A CA 1
ATOM 712 C C . GLU A 1 93 ? 3.602 16.203 1.622 1 95.5 93 GLU A C 1
ATOM 714 O O . GLU A 1 93 ? 3.561 16.812 2.697 1 95.5 93 GLU A O 1
ATOM 719 N N . VAL A 1 94 ? 3.285 14.953 1.425 1 96.31 94 VAL A N 1
ATOM 720 C CA . VAL A 1 94 ? 2.846 14.125 2.541 1 96.31 94 VAL A CA 1
ATOM 721 C C . VAL A 1 94 ? 3.791 12.938 2.707 1 96.31 94 VAL A C 1
ATOM 723 O O . VAL A 1 94 ? 4.145 12.273 1.729 1 96.31 94 VAL A O 1
ATOM 726 N N . LYS A 1 95 ? 4.27 12.727 3.889 1 95.88 95 LYS A N 1
ATOM 727 C CA . LYS A 1 95 ? 5.055 11.547 4.246 1 95.88 95 LYS A CA 1
ATOM 728 C C . LYS A 1 95 ? 4.367 10.734 5.336 1 95.88 95 LYS A C 1
ATOM 730 O O . LYS A 1 95 ? 3.824 11.297 6.289 1 95.88 95 LYS A O 1
ATOM 735 N N . SER A 1 96 ? 4.383 9.453 5.141 1 94.5 96 SER A N 1
ATOM 736 C CA . SER A 1 96 ? 3.723 8.586 6.109 1 94.5 96 SER A CA 1
ATOM 737 C C . SER A 1 96 ? 4.648 7.465 6.57 1 94.5 96 SER A C 1
ATOM 739 O O . SER A 1 96 ? 5.539 7.043 5.828 1 94.5 96 SER A O 1
ATOM 741 N N . ALA A 1 97 ? 4.48 7.09 7.754 1 91.62 97 ALA A N 1
ATOM 742 C CA . ALA A 1 97 ? 5.121 5.922 8.359 1 91.62 97 ALA A CA 1
ATOM 743 C C . ALA A 1 97 ? 4.148 5.16 9.25 1 91.62 97 ALA A C 1
ATOM 745 O O . ALA A 1 97 ? 3.305 5.766 9.922 1 91.62 97 ALA A O 1
ATOM 746 N N . ALA A 1 98 ? 4.27 3.902 9.164 1 87.88 98 ALA A N 1
ATOM 747 C CA . ALA A 1 98 ? 3.35 3.111 9.977 1 87.88 98 ALA A CA 1
ATOM 748 C C . ALA A 1 98 ? 4.062 1.915 10.609 1 87.88 98 ALA A C 1
ATOM 750 O O . ALA A 1 98 ? 4.91 1.286 9.969 1 87.88 98 ALA A O 1
ATOM 751 N N . ASN A 1 99 ? 3.723 1.66 11.742 1 81.69 99 ASN A N 1
ATOM 752 C CA . ASN A 1 99 ? 4.156 0.479 12.484 1 81.69 99 ASN A CA 1
ATOM 753 C C . ASN A 1 99 ? 3.057 -0.036 13.406 1 81.69 99 ASN A C 1
ATOM 755 O O . ASN A 1 99 ? 3.199 0.003 14.633 1 81.69 99 ASN A O 1
ATOM 759 N N . ILE A 1 100 ? 1.981 -0.559 12.82 1 77.25 100 ILE A N 1
ATOM 760 C CA . ILE A 1 100 ? 0.877 -1.077 13.625 1 77.25 100 ILE A CA 1
ATOM 761 C C . ILE A 1 100 ? 1.111 -2.555 13.93 1 77.25 100 ILE A C 1
ATOM 763 O O . ILE A 1 100 ? 0.832 -3.016 15.039 1 77.25 100 ILE A O 1
ATOM 767 N N . SER A 1 101 ? 1.609 -3.301 12.891 1 67.44 101 SER A N 1
ATOM 768 C CA . SER A 1 101 ? 1.813 -4.742 13.016 1 67.44 101 SER A CA 1
ATOM 769 C C . SER A 1 101 ? 3.188 -5.152 12.5 1 67.44 101 SER A C 1
ATOM 771 O O . SER A 1 101 ? 3.402 -6.316 12.148 1 67.44 101 SER A O 1
ATOM 773 N N . GLY A 1 102 ? 4.055 -4.199 12.414 1 63.38 102 GLY A N 1
ATOM 774 C CA . GLY A 1 102 ? 5.336 -4.539 11.812 1 63.38 102 GLY A CA 1
ATOM 775 C C . GLY A 1 102 ? 6.488 -4.488 12.797 1 63.38 102 GLY A C 1
ATOM 776 O O . GLY A 1 102 ? 6.355 -3.934 13.891 1 63.38 102 GLY A O 1
ATOM 777 N N . VAL A 1 103 ? 7.543 -5.207 12.242 1 61.34 103 VAL A N 1
ATOM 778 C CA . VAL A 1 103 ? 8.734 -5.297 13.078 1 61.34 103 VAL A CA 1
ATOM 779 C C . VAL A 1 103 ? 9.75 -4.234 12.656 1 61.34 103 VAL A C 1
ATOM 781 O O . VAL A 1 103 ? 10.594 -3.818 13.453 1 61.34 103 VAL A O 1
ATOM 784 N N . ASP A 1 104 ? 9.578 -3.721 11.453 1 65.25 104 ASP A N 1
ATOM 785 C CA . ASP A 1 104 ? 10.57 -2.783 10.945 1 65.25 104 ASP A CA 1
ATOM 786 C C . ASP A 1 104 ? 10.305 -1.367 11.445 1 65.25 104 ASP A C 1
ATOM 788 O O . ASP A 1 104 ? 9.164 -1.018 11.758 1 65.25 104 ASP A O 1
ATOM 792 N N . ARG A 1 105 ? 11.422 -0.686 11.562 1 73.25 105 ARG A N 1
ATOM 793 C CA . ARG A 1 105 ? 11.297 0.732 11.875 1 73.25 105 ARG A CA 1
ATOM 794 C C . ARG A 1 105 ? 10.961 1.545 10.633 1 73.25 105 ARG A C 1
ATOM 796 O O . ARG A 1 105 ? 11.766 1.622 9.703 1 73.25 105 ARG A O 1
ATOM 803 N N . PRO A 1 106 ? 9.82 2.168 10.773 1 84.81 106 PRO A N 1
ATOM 804 C CA . PRO A 1 106 ? 9.453 2.963 9.602 1 84.81 106 PRO A CA 1
ATOM 805 C C . PRO A 1 106 ? 10.18 4.305 9.547 1 84.81 106 PRO A C 1
ATOM 807 O O . PRO A 1 106 ? 10.781 4.727 10.531 1 84.81 106 PRO A O 1
ATOM 810 N N . ARG A 1 107 ? 10.25 4.895 8.445 1 90.81 107 ARG A N 1
ATOM 811 C CA . ARG A 1 107 ? 10.875 6.195 8.25 1 90.81 107 ARG A CA 1
ATOM 812 C C . ARG A 1 107 ? 10.078 7.043 7.262 1 90.81 107 ARG A C 1
ATOM 814 O O . ARG A 1 107 ? 9.297 6.512 6.473 1 90.81 107 ARG A O 1
ATOM 821 N N . TRP A 1 108 ? 10.219 8.273 7.402 1 95.06 108 TRP A N 1
ATOM 822 C CA . TRP A 1 108 ? 9.812 9.203 6.352 1 95.06 108 TRP A CA 1
ATOM 823 C C . TRP A 1 108 ? 10.938 9.422 5.352 1 95.06 108 TRP A C 1
ATOM 825 O O . TRP A 1 108 ? 11.945 10.055 5.676 1 95.06 108 TRP A O 1
ATOM 835 N N . ASN A 1 109 ? 10.719 8.875 4.227 1 93.25 109 ASN A N 1
ATOM 836 C CA . ASN A 1 109 ? 11.75 8.922 3.197 1 93.25 109 ASN A CA 1
ATOM 837 C C . ASN A 1 109 ? 11.477 10.023 2.18 1 93.25 109 ASN A C 1
ATOM 839 O O . ASN A 1 109 ? 10.414 10.047 1.549 1 93.25 109 ASN A O 1
ATOM 843 N N . HIS A 1 110 ? 12.422 10.914 2.057 1 94 110 HIS A N 1
ATOM 844 C CA . HIS A 1 110 ? 12.414 11.898 0.984 1 94 110 HIS A CA 1
ATOM 845 C C . HIS A 1 110 ? 13.297 11.461 -0.176 1 94 110 HIS A C 1
ATOM 847 O O . HIS A 1 110 ? 14.523 11.562 -0.095 1 94 110 HIS A O 1
ATOM 853 N N . ASN A 1 111 ? 12.625 11.039 -1.145 1 88.62 111 ASN A N 1
ATOM 854 C CA . ASN A 1 111 ? 13.367 10.508 -2.285 1 88.62 111 ASN A CA 1
ATOM 855 C C . ASN A 1 111 ? 14.039 11.625 -3.084 1 88.62 111 ASN A C 1
ATOM 857 O O . ASN A 1 111 ? 13.359 12.492 -3.639 1 88.62 111 ASN A O 1
ATOM 861 N N . LEU A 1 112 ? 15.312 11.492 -3.221 1 89 112 LEU A N 1
ATOM 862 C CA . LEU A 1 112 ? 16.078 12.547 -3.877 1 89 112 LEU A CA 1
ATOM 863 C C . LEU A 1 112 ? 16.703 12.047 -5.172 1 89 112 LEU A C 1
ATOM 865 O O . LEU A 1 112 ? 17.312 12.82 -5.914 1 89 112 LEU A O 1
ATOM 869 N N . GLY A 1 113 ? 16.5 10.773 -5.398 1 80.56 113 GLY A N 1
ATOM 870 C CA . GLY A 1 113 ? 17.094 10.227 -6.605 1 80.56 113 GLY A CA 1
ATOM 871 C C . GLY A 1 113 ? 18.594 10.086 -6.512 1 80.56 113 GLY A C 1
ATOM 872 O O . GLY A 1 113 ? 19.109 9.523 -5.543 1 80.56 113 GLY A O 1
ATOM 873 N N . SER A 1 114 ? 19.297 10.461 -7.668 1 80.69 114 SER A N 1
ATOM 874 C CA . SER A 1 114 ? 20.75 10.352 -7.727 1 80.69 114 SER A CA 1
ATOM 875 C C . SER A 1 114 ? 21.391 11.664 -8.172 1 80.69 114 SER A C 1
ATOM 877 O O . SER A 1 114 ? 20.703 12.547 -8.68 1 80.69 114 SER A O 1
ATOM 879 N N . LEU A 1 115 ? 22.719 11.656 -7.922 1 82.19 115 LEU A N 1
ATOM 880 C CA . LEU A 1 115 ? 23.453 12.828 -8.391 1 82.19 115 LEU A CA 1
ATOM 881 C C . LEU A 1 115 ? 23.375 12.953 -9.906 1 82.19 115 LEU A C 1
ATOM 883 O O . LEU A 1 115 ? 23.297 14.062 -10.438 1 82.19 115 LEU A O 1
ATOM 887 N N . ASP A 1 116 ? 23.375 11.805 -10.523 1 81.62 116 ASP A N 1
ATOM 888 C CA . ASP A 1 116 ? 23.234 11.797 -11.977 1 81.62 116 ASP A CA 1
ATOM 889 C C . ASP A 1 116 ? 21.891 12.367 -12.406 1 81.62 116 ASP A C 1
ATOM 891 O O . ASP A 1 116 ? 21.797 13.117 -13.391 1 81.62 116 ASP A O 1
ATOM 895 N N . ASP A 1 117 ? 20.891 12.055 -11.719 1 83.88 117 ASP A N 1
ATOM 896 C CA . ASP A 1 117 ? 19.562 12.594 -12 1 83.88 117 ASP A CA 1
ATOM 897 C C . ASP A 1 117 ? 19.531 14.109 -11.844 1 83.88 117 ASP A C 1
ATOM 899 O O . ASP A 1 117 ? 18.922 14.82 -12.648 1 83.88 117 ASP A O 1
ATOM 903 N N . ASP A 1 118 ? 20.156 14.531 -10.836 1 87.56 118 ASP A N 1
ATOM 904 C CA . ASP A 1 118 ? 20.219 15.969 -10.57 1 87.56 118 ASP A CA 1
ATOM 905 C C . ASP A 1 118 ? 20.922 16.719 -11.703 1 87.56 118 ASP A C 1
ATOM 907 O O . ASP A 1 118 ? 20.438 17.766 -12.148 1 87.56 118 ASP A O 1
ATOM 911 N N . GLU A 1 119 ? 22.016 16.141 -12.117 1 87.75 119 GLU A N 1
ATOM 912 C CA . GLU A 1 119 ? 22.75 16.766 -13.203 1 87.75 119 GLU A CA 1
ATOM 913 C C . GLU A 1 119 ? 21.922 16.797 -14.484 1 87.75 119 GLU A C 1
ATOM 915 O O . GLU A 1 119 ? 21.938 17.797 -15.203 1 87.75 119 GLU A O 1
ATOM 920 N N . HIS A 1 120 ? 21.328 15.734 -14.664 1 89.69 120 HIS A N 1
ATOM 921 C CA . HIS A 1 120 ? 20.469 15.664 -15.844 1 89.69 120 HIS A CA 1
ATOM 922 C C . HIS A 1 120 ? 19.375 16.719 -15.781 1 89.69 120 HIS A C 1
ATOM 924 O O . HIS A 1 120 ? 19.078 17.375 -16.781 1 89.69 120 HIS A O 1
ATOM 930 N N . ARG A 1 121 ? 18.719 16.844 -14.742 1 91.06 121 ARG A N 1
ATOM 931 C CA . ARG A 1 121 ? 17.672 17.828 -14.57 1 91.06 121 ARG A CA 1
ATOM 932 C C . ARG A 1 121 ? 18.203 19.25 -14.727 1 91.06 121 ARG A C 1
ATOM 934 O O . ARG A 1 121 ? 17.609 20.078 -15.422 1 91.06 121 ARG A O 1
ATOM 941 N N . ARG A 1 122 ? 19.312 19.5 -14.164 1 92.12 122 ARG A N 1
ATOM 942 C CA . ARG A 1 122 ? 19.922 20.812 -14.273 1 92.12 122 ARG A CA 1
ATOM 943 C C . ARG A 1 122 ? 20.25 21.156 -15.727 1 92.12 122 ARG A C 1
ATOM 945 O O . ARG A 1 122 ? 20.078 22.297 -16.141 1 92.12 122 ARG A O 1
ATOM 952 N N . SER A 1 123 ? 20.688 20.141 -16.422 1 94.62 123 SER A N 1
ATOM 953 C CA . SER A 1 123 ? 21.047 20.359 -17.812 1 94.62 123 SER A CA 1
ATOM 954 C C . SER A 1 123 ? 19.828 20.75 -18.641 1 94.62 123 SER A C 1
ATOM 956 O O . SER A 1 123 ? 19.938 21.406 -19.672 1 94.62 123 SER A O 1
ATOM 958 N N . ARG A 1 124 ? 18.703 20.453 -18.188 1 94.88 124 ARG A N 1
ATOM 959 C CA . ARG A 1 124 ? 17.469 20.766 -18.891 1 94.88 124 ARG A CA 1
ATOM 960 C C . ARG A 1 124 ? 16.781 21.984 -18.266 1 94.88 124 ARG A C 1
ATOM 962 O O . ARG A 1 124 ? 15.641 22.297 -18.609 1 94.88 124 ARG A O 1
ATOM 969 N N . GLY A 1 125 ? 17.391 22.531 -17.234 1 94 125 GLY A N 1
ATOM 970 C CA . GLY A 1 125 ? 16.859 23.719 -16.578 1 94 125 GLY A CA 1
ATOM 971 C C . GLY A 1 125 ? 15.742 23.406 -15.602 1 94 125 GLY A C 1
ATOM 972 O O . GLY A 1 125 ? 14.906 24.266 -15.312 1 94 125 GLY A O 1
ATOM 973 N N . LEU A 1 126 ? 15.664 22.25 -15.18 1 94 126 LEU A N 1
ATOM 974 C CA . LEU A 1 126 ? 14.648 21.812 -14.219 1 94 126 LEU A CA 1
ATOM 975 C C . LEU A 1 126 ? 15.227 21.781 -12.805 1 94 126 LEU A C 1
ATOM 977 O O . LEU A 1 126 ? 16.422 21.531 -12.617 1 94 126 LEU A O 1
ATOM 981 N N . PRO A 1 127 ? 14.359 22.047 -11.852 1 93.19 127 PRO A N 1
ATOM 982 C CA . PRO A 1 127 ? 14.844 21.922 -10.477 1 93.19 127 PRO A CA 1
ATOM 983 C C . PRO A 1 127 ? 15.18 20.469 -10.109 1 93.19 127 PRO A C 1
ATOM 985 O O . PRO A 1 127 ? 14.555 19.547 -10.617 1 93.19 127 PRO A O 1
ATOM 988 N N . THR A 1 128 ? 16.188 20.391 -9.219 1 93 128 THR A N 1
ATOM 989 C CA . THR A 1 128 ? 16.5 19.078 -8.672 1 93 128 THR A CA 1
ATOM 990 C C . THR A 1 128 ? 15.43 18.641 -7.68 1 93 128 THR A C 1
ATOM 992 O O . THR A 1 128 ? 14.602 19.453 -7.254 1 93 128 THR A O 1
ATOM 995 N N . ALA A 1 129 ? 15.469 17.359 -7.305 1 90.31 129 ALA A N 1
ATOM 996 C CA . ALA A 1 129 ? 14.516 16.844 -6.316 1 90.31 129 ALA A CA 1
ATOM 997 C C . ALA A 1 129 ? 14.648 17.594 -4.996 1 90.31 129 ALA A C 1
ATOM 999 O O . ALA A 1 129 ? 13.641 17.922 -4.355 1 90.31 129 ALA A O 1
ATOM 1000 N N . GLY A 1 130 ? 15.859 17.828 -4.617 1 92.12 130 GLY A N 1
ATOM 1001 C CA . GLY A 1 130 ? 16.078 18.578 -3.395 1 92.12 130 GLY A CA 1
ATOM 1002 C C . GLY A 1 130 ? 15.453 19.969 -3.426 1 92.12 130 GLY A C 1
ATOM 1003 O O . GLY A 1 130 ? 14.828 20.391 -2.451 1 92.12 130 GLY A O 1
ATOM 1004 N N . GLU A 1 131 ? 15.625 20.625 -4.508 1 93.19 131 GLU A N 1
ATOM 1005 C CA . GLU A 1 131 ? 15.055 21.953 -4.672 1 93.19 131 GLU A CA 1
ATOM 1006 C C . GLU A 1 131 ? 13.531 21.906 -4.676 1 93.19 131 GLU A C 1
ATOM 1008 O O . GLU A 1 131 ? 12.875 22.828 -4.176 1 93.19 131 GLU A O 1
ATOM 1013 N N . GLU A 1 132 ? 13 20.906 -5.203 1 92.44 132 GLU A N 1
ATOM 1014 C CA . GLU A 1 132 ? 11.555 20.75 -5.207 1 92.44 132 GLU A CA 1
ATOM 1015 C C . GLU A 1 132 ? 11.008 20.594 -3.787 1 92.44 132 GLU A C 1
ATOM 1017 O O . GLU A 1 132 ? 10.008 21.219 -3.432 1 92.44 132 GLU A O 1
ATOM 1022 N N . TYR A 1 133 ? 11.664 19.812 -3 1 93.75 133 TYR A N 1
ATOM 1023 C CA . TYR A 1 133 ? 11.234 19.641 -1.618 1 93.75 133 TYR A CA 1
ATOM 1024 C C . TYR A 1 133 ? 11.32 20.953 -0.854 1 93.75 133 TYR A C 1
ATOM 1026 O O . TYR A 1 133 ? 10.445 21.266 -0.039 1 93.75 133 TYR A O 1
ATOM 1034 N N . LEU A 1 134 ? 12.359 21.656 -1.129 1 95.31 134 LEU A N 1
ATOM 1035 C CA . LEU A 1 134 ? 12.539 22.922 -0.433 1 95.31 134 LEU A CA 1
ATOM 1036 C C . LEU A 1 134 ? 11.508 23.953 -0.904 1 95.31 134 LEU A C 1
ATOM 1038 O O . LEU A 1 134 ? 11.281 24.969 -0.235 1 95.31 134 LEU A O 1
ATOM 1042 N N . GLY A 1 135 ? 10.945 23.672 -2.002 1 95.56 135 GLY A N 1
ATOM 1043 C CA . GLY A 1 135 ? 9.992 24.609 -2.58 1 95.56 135 GLY A CA 1
ATOM 1044 C C . GLY A 1 135 ? 8.555 24.328 -2.174 1 95.56 135 GLY A C 1
ATOM 1045 O O . GLY A 1 135 ? 7.66 25.125 -2.436 1 95.56 135 GLY A O 1
ATOM 1046 N N . VAL A 1 136 ? 8.273 23.234 -1.53 1 96.19 136 VAL A N 1
ATOM 1047 C CA . VAL A 1 136 ? 6.906 22.875 -1.173 1 96.19 136 VAL A CA 1
ATOM 1048 C C . VAL A 1 136 ? 6.391 23.828 -0.089 1 96.19 136 VAL A C 1
ATOM 1050 O O . VAL A 1 136 ? 7.156 24.266 0.771 1 96.19 136 VAL A O 1
ATOM 1053 N N . PRO A 1 137 ? 5.094 24.141 -0.099 1 96.88 137 PRO A N 1
ATOM 1054 C CA . PRO A 1 137 ? 4.566 25 0.952 1 96.88 137 PRO A CA 1
ATOM 1055 C C . PRO A 1 137 ? 4.602 24.359 2.334 1 96.88 137 PRO A C 1
ATOM 1057 O O . PRO A 1 137 ? 5.16 24.922 3.273 1 96.88 137 PRO A O 1
ATOM 1060 N N . TYR A 1 138 ? 4.043 23.125 2.396 1 97.81 138 TYR A N 1
ATOM 1061 C CA . TYR A 1 138 ? 3.977 22.422 3.672 1 97.81 138 TYR A CA 1
ATOM 1062 C C . TYR A 1 138 ? 4.438 20.984 3.525 1 97.81 138 TYR A C 1
ATOM 1064 O O . TYR A 1 138 ? 4.227 20.359 2.482 1 97.81 138 TYR A O 1
ATOM 1072 N N . MET A 1 139 ? 5.141 20.516 4.566 1 97.81 139 MET A N 1
ATOM 1073 C CA . MET A 1 139 ? 5.422 19.094 4.746 1 97.81 139 MET A CA 1
ATOM 1074 C C . MET A 1 139 ? 4.508 18.484 5.809 1 97.81 139 MET A C 1
ATOM 1076 O O . MET A 1 139 ? 4.516 18.922 6.961 1 97.81 139 MET A O 1
ATOM 1080 N N . PHE A 1 140 ? 3.693 17.594 5.402 1 98.06 140 PHE A N 1
ATOM 1081 C CA . PHE A 1 140 ? 2.787 16.906 6.316 1 98.06 140 PHE A CA 1
ATOM 1082 C C . PHE A 1 140 ? 3.309 15.516 6.648 1 98.06 140 PHE A C 1
ATOM 1084 O O . PHE A 1 140 ? 3.5 14.695 5.754 1 98.06 140 PHE A O 1
ATOM 1091 N N . TYR A 1 141 ? 3.541 15.234 7.902 1 98.31 141 TYR A N 1
ATOM 1092 C CA . TYR A 1 141 ? 4.062 13.953 8.367 1 98.31 141 TYR A CA 1
ATOM 1093 C C . TYR A 1 141 ? 3.01 13.195 9.164 1 98.31 141 TYR A C 1
ATOM 1095 O O . TYR A 1 141 ? 2.412 13.742 10.094 1 98.31 141 TYR A O 1
ATOM 1103 N N . LEU A 1 142 ? 2.803 11.977 8.805 1 98.06 142 LEU A N 1
ATOM 1104 C CA . LEU A 1 142 ? 1.882 11.117 9.547 1 98.06 142 LEU A CA 1
ATOM 1105 C C . LEU A 1 142 ? 2.604 9.891 10.094 1 98.06 142 LEU A C 1
ATOM 1107 O O . LEU A 1 142 ? 3.4 9.266 9.391 1 98.06 142 LEU A O 1
ATOM 1111 N N . LEU A 1 143 ? 2.365 9.594 11.352 1 95.75 143 LEU A N 1
ATOM 1112 C CA . LEU A 1 143 ? 2.83 8.367 11.992 1 95.75 143 LEU A CA 1
ATOM 1113 C C . LEU A 1 143 ? 1.66 7.582 12.57 1 95.75 143 LEU A C 1
ATOM 1115 O O . LEU A 1 143 ? 0.835 8.133 13.305 1 95.75 143 LEU A O 1
ATOM 1119 N N . VAL A 1 144 ? 1.531 6.375 12.219 1 94.06 144 VAL A N 1
ATOM 1120 C CA . VAL A 1 144 ? 0.569 5.457 12.82 1 94.06 144 VAL A CA 1
ATOM 1121 C C . VAL A 1 144 ? 1.308 4.348 13.562 1 94.06 144 VAL A C 1
ATOM 1123 O O . VAL A 1 144 ? 2.037 3.561 12.945 1 94.06 144 VAL A O 1
ATOM 1126 N N . ASP A 1 145 ? 1.105 4.324 14.812 1 90.19 145 ASP A N 1
ATOM 1127 C CA . ASP A 1 145 ? 1.858 3.361 15.609 1 90.19 145 ASP A CA 1
ATOM 1128 C C . ASP A 1 145 ? 1.077 2.951 16.859 1 90.19 145 ASP A C 1
ATOM 1130 O O . ASP A 1 145 ? -0.136 3.154 16.938 1 90.19 145 ASP A O 1
ATOM 1134 N N . ARG A 1 146 ? 1.761 2.221 17.688 1 87.19 146 ARG A N 1
ATOM 1135 C CA . ARG A 1 146 ? 1.242 1.862 19 1 87.19 146 ARG A CA 1
ATOM 1136 C C . ARG A 1 146 ? 2.148 2.389 20.109 1 87.19 146 ARG A C 1
ATOM 1138 O O . ARG A 1 146 ? 3.369 2.242 20.047 1 87.19 146 ARG A O 1
ATOM 1145 N N . PRO A 1 147 ? 1.454 2.99 21.078 1 85.44 147 PRO A N 1
ATOM 1146 C CA . PRO A 1 147 ? 2.297 3.465 22.172 1 85.44 147 PRO A CA 1
ATOM 1147 C C . PRO A 1 147 ? 2.943 2.324 22.953 1 85.44 147 PRO A C 1
ATOM 1149 O O . PRO A 1 147 ? 2.324 1.275 23.156 1 85.44 147 PRO A O 1
ATOM 1152 N N . HIS A 1 148 ? 4.113 2.602 23.391 1 76.75 148 HIS A N 1
ATOM 1153 C CA . HIS A 1 148 ? 4.805 1.619 24.203 1 76.75 148 HIS A CA 1
ATOM 1154 C C . HIS A 1 148 ? 4.211 1.56 25.609 1 76.75 148 HIS A C 1
ATOM 1156 O O . HIS A 1 148 ? 3.764 2.578 26.141 1 76.75 148 HIS A O 1
ATOM 1162 N N . GLY A 1 149 ? 4.328 0.368 26.172 1 64.81 149 GLY A N 1
ATOM 1163 C CA . GLY A 1 149 ? 4.012 0.201 27.578 1 64.81 149 GLY A CA 1
ATOM 1164 C C . GLY A 1 149 ? 2.52 0.155 27.859 1 64.81 149 GLY A C 1
ATOM 1165 O O . GLY A 1 149 ? 2.092 0.276 29.016 1 64.81 149 GLY A O 1
ATOM 1166 N N . VAL A 1 150 ? 1.801 0.189 26.812 1 65 150 VAL A N 1
ATOM 1167 C CA . VAL A 1 150 ? 0.355 0.13 27 1 65 150 VAL A CA 1
ATOM 1168 C C . VAL A 1 150 ? -0.124 -1.313 26.875 1 65 150 VAL A C 1
ATOM 1170 O O . VAL A 1 150 ? 0.403 -2.08 26.062 1 65 150 VAL A O 1
ATOM 1173 N N . SER A 1 151 ? -0.888 -1.611 27.812 1 62.81 151 SER A N 1
ATOM 1174 C CA . SER A 1 151 ? -1.411 -2.971 27.891 1 62.81 151 SER A CA 1
ATOM 1175 C C . SER A 1 151 ? -2.172 -3.344 26.625 1 62.81 151 SER A C 1
ATOM 1177 O O . SER A 1 151 ? -2.764 -2.48 25.969 1 62.81 151 SER A O 1
ATOM 1179 N N . ASP A 1 152 ? -2.186 -4.617 26.266 1 63.81 152 ASP A N 1
ATOM 1180 C CA . ASP A 1 152 ? -2.875 -5.18 25.094 1 63.81 152 ASP A CA 1
ATOM 1181 C C . ASP A 1 152 ? -4.383 -5.23 25.328 1 63.81 152 ASP A C 1
ATOM 1183 O O . ASP A 1 152 ? -4.84 -5.484 26.453 1 63.81 152 ASP A O 1
ATOM 1187 N N . PRO A 1 153 ? -5.246 -4.73 24.344 1 70.44 153 PRO A N 1
ATOM 1188 C CA . PRO A 1 153 ? -4.758 -4.27 23.047 1 70.44 153 PRO A CA 1
ATOM 1189 C C . PRO A 1 153 ? -4.422 -2.779 23.031 1 70.44 153 PRO A C 1
ATOM 1191 O O . PRO A 1 153 ? -5.27 -1.95 23.391 1 70.44 153 PRO A O 1
ATOM 1194 N N . ALA A 1 154 ? -3.236 -2.477 22.781 1 81.94 154 ALA A N 1
ATOM 1195 C CA . ALA A 1 154 ? -2.83 -1.08 22.656 1 81.94 154 ALA A CA 1
ATOM 1196 C C . ALA A 1 154 ? -3.592 -0.383 21.531 1 81.94 154 ALA A C 1
ATOM 1198 O O . ALA A 1 154 ? -3.836 -0.976 20.484 1 81.94 154 ALA A O 1
ATOM 1199 N N . PRO A 1 155 ? -4.031 0.814 21.812 1 90.31 155 PRO A N 1
ATOM 1200 C CA . PRO A 1 155 ? -4.715 1.542 20.734 1 90.31 155 PRO A CA 1
ATOM 1201 C C . PRO A 1 155 ? -3.801 1.849 19.562 1 90.31 155 PRO A C 1
ATOM 1203 O O . PRO A 1 155 ? -2.578 1.89 19.719 1 90.31 155 PRO A O 1
ATOM 1206 N N . ILE A 1 156 ? -4.406 1.948 18.438 1 91.56 156 ILE A N 1
ATOM 1207 C CA . ILE A 1 156 ? -3.699 2.508 17.297 1 91.56 156 ILE A CA 1
ATOM 1208 C C . ILE A 1 156 ? -3.586 4.023 17.453 1 91.56 156 ILE A C 1
ATOM 1210 O O . ILE A 1 156 ? -4.594 4.711 17.625 1 91.56 156 ILE A O 1
ATOM 1214 N N . ARG A 1 157 ? -2.418 4.48 17.438 1 94.81 157 ARG A N 1
ATOM 1215 C CA . ARG A 1 157 ? -2.166 5.91 17.578 1 94.81 157 ARG A CA 1
ATOM 1216 C C . ARG A 1 157 ? -1.887 6.547 16.219 1 94.81 157 ARG A C 1
ATOM 1218 O O . ARG A 1 157 ? -1.096 6.023 15.43 1 94.81 157 ARG A O 1
ATOM 1225 N N . ILE A 1 158 ? -2.568 7.648 15.93 1 97.06 158 ILE A N 1
ATOM 1226 C CA . ILE A 1 158 ? -2.404 8.422 14.711 1 97.06 158 ILE A CA 1
ATOM 1227 C C . ILE A 1 158 ? -1.949 9.844 15.055 1 97.06 158 ILE A C 1
ATOM 1229 O O . ILE A 1 158 ? -2.709 10.617 15.641 1 97.06 158 ILE A O 1
ATOM 1233 N N . ARG A 1 159 ? -0.718 10.164 14.688 1 97.88 159 ARG A N 1
ATOM 1234 C CA . ARG A 1 159 ? -0.172 11.492 14.93 1 97.88 159 ARG A CA 1
ATOM 1235 C C . ARG A 1 159 ? 0.227 12.164 13.617 1 97.88 159 ARG A C 1
ATOM 1237 O O . ARG A 1 159 ? 0.736 11.508 12.703 1 97.88 159 ARG A O 1
ATOM 1244 N N . ALA A 1 160 ? 0.011 13.438 13.648 1 98.56 160 ALA A N 1
ATOM 1245 C CA . ALA A 1 160 ? 0.405 14.203 12.469 1 98.56 160 ALA A CA 1
ATOM 1246 C C . ALA A 1 160 ? 1.166 15.461 12.867 1 98.56 160 ALA A C 1
ATOM 1248 O O . ALA A 1 160 ? 0.879 16.062 13.898 1 98.56 160 ALA A O 1
ATOM 1249 N N . TRP A 1 161 ? 2.098 15.812 12.094 1 98.75 161 TRP A N 1
ATOM 1250 C CA . TRP A 1 161 ? 2.84 17.062 12.18 1 98.75 161 TRP A CA 1
ATOM 1251 C C . TRP A 1 161 ? 2.805 17.812 10.852 1 98.75 161 TRP A C 1
ATOM 1253 O O . TRP A 1 161 ? 2.764 17.188 9.781 1 98.75 161 TRP A O 1
ATOM 1263 N N . CYS A 1 162 ? 2.805 19.094 10.922 1 98.75 162 CYS A N 1
ATOM 1264 C CA . CYS A 1 162 ? 2.84 19.906 9.711 1 98.75 162 CYS A CA 1
ATOM 1265 C C . CYS A 1 162 ? 3.885 21 9.82 1 98.75 162 CYS A C 1
ATOM 1267 O O . CYS A 1 162 ? 3.857 21.797 10.766 1 98.75 162 CYS A O 1
ATOM 1269 N N . ILE A 1 163 ? 4.758 20.984 8.867 1 98.31 163 ILE A N 1
ATOM 1270 C CA . ILE A 1 163 ? 5.852 21.953 8.852 1 98.31 163 ILE A CA 1
ATOM 1271 C C . ILE A 1 163 ? 5.633 22.969 7.73 1 98.31 163 ILE A C 1
ATOM 1273 O O . ILE A 1 163 ? 5.246 22.594 6.617 1 98.31 163 ILE A O 1
ATOM 1277 N N . ASP A 1 164 ? 5.812 24.234 8.094 1 98.06 164 ASP A N 1
ATOM 1278 C CA . ASP A 1 164 ? 5.977 25.234 7.055 1 98.06 164 ASP A CA 1
ATOM 1279 C C . ASP A 1 164 ? 7.355 25.141 6.41 1 98.06 164 ASP A C 1
ATOM 1281 O O . ASP A 1 164 ? 8.336 25.688 6.941 1 98.06 164 ASP A O 1
ATOM 1285 N N . ALA A 1 165 ? 7.375 24.516 5.305 1 96.69 165 ALA A N 1
ATOM 1286 C CA . ALA A 1 165 ? 8.656 24.172 4.699 1 96.69 165 ALA A CA 1
ATOM 1287 C C . ALA A 1 165 ? 9.391 25.422 4.234 1 96.69 165 ALA A C 1
ATOM 1289 O O . ALA A 1 165 ? 10.609 25.391 4.012 1 96.69 165 ALA A O 1
ATOM 1290 N N . GLN A 1 166 ? 8.719 26.5 4.102 1 96.62 166 GLN A N 1
ATOM 1291 C CA . GLN A 1 166 ? 9.32 27.734 3.623 1 96.62 166 GLN A CA 1
ATOM 1292 C C . GLN A 1 166 ? 9.93 28.531 4.773 1 96.62 166 GLN A C 1
ATOM 1294 O O . GLN A 1 166 ? 10.93 29.234 4.586 1 96.62 166 GLN A O 1
ATOM 1299 N N . GLU A 1 167 ? 9.391 28.359 5.934 1 97 167 GLU A N 1
ATOM 1300 C CA . GLU A 1 167 ? 9.766 29.281 7.012 1 97 167 GLU A CA 1
ATOM 1301 C C . GLU A 1 167 ? 10.422 28.531 8.164 1 97 167 GLU A C 1
ATOM 1303 O O . GLU A 1 167 ? 11.016 29.141 9.055 1 97 167 GLU A O 1
ATOM 1308 N N . ASP A 1 168 ? 10.305 27.25 8.203 1 98.06 168 ASP A N 1
ATOM 1309 C CA . ASP A 1 168 ? 10.898 26.484 9.305 1 98.06 168 ASP A CA 1
ATOM 1310 C C . ASP A 1 168 ? 12.414 26.375 9.133 1 98.06 168 ASP A C 1
ATOM 1312 O O . ASP A 1 168 ? 12.891 25.469 8.445 1 98.06 168 ASP A O 1
ATOM 1316 N N . GLY A 1 169 ? 13.07 27.156 9.797 1 97.69 169 GLY A N 1
ATOM 1317 C CA . GLY A 1 169 ? 14.5 27.297 9.609 1 97.69 169 GLY A CA 1
ATOM 1318 C C . GLY A 1 169 ? 15.281 26.047 9.961 1 97.69 169 GLY A C 1
ATOM 1319 O O . GLY A 1 169 ? 16.156 25.625 9.203 1 97.69 169 GLY A O 1
ATOM 1320 N N . ASP A 1 170 ? 14.969 25.453 11.078 1 97.5 170 ASP A N 1
ATOM 1321 C CA . ASP A 1 170 ? 15.758 24.312 11.539 1 97.5 170 ASP A CA 1
ATOM 1322 C C . ASP A 1 170 ? 15.523 23.094 10.648 1 97.5 170 ASP A C 1
ATOM 1324 O O . ASP A 1 170 ? 16.469 22.344 10.344 1 97.5 170 ASP A O 1
ATOM 1328 N N . TRP A 1 171 ? 14.336 22.844 10.258 1 97.56 171 TRP A N 1
ATOM 1329 C CA . TRP A 1 171 ? 14.062 21.75 9.328 1 97.56 171 TRP A CA 1
ATOM 1330 C C . TRP A 1 171 ? 14.797 21.969 8.008 1 97.56 171 TRP A C 1
ATOM 1332 O O . TRP A 1 171 ? 15.445 21.047 7.5 1 97.56 171 TRP A O 1
ATOM 1342 N N . ARG A 1 172 ? 14.742 23.203 7.52 1 97.44 172 ARG A N 1
ATOM 1343 C CA . ARG A 1 172 ? 15.398 23.547 6.258 1 97.44 172 ARG A CA 1
ATOM 1344 C C . ARG A 1 172 ? 16.906 23.375 6.375 1 97.44 172 ARG A C 1
ATOM 1346 O O . ARG A 1 172 ? 17.562 22.844 5.469 1 97.44 172 ARG A O 1
ATOM 1353 N N . ASP A 1 173 ? 17.438 23.812 7.465 1 96.5 173 ASP A N 1
ATOM 1354 C CA . ASP A 1 173 ? 18.875 23.719 7.672 1 96.5 173 ASP A CA 1
ATOM 1355 C C . ASP A 1 173 ? 19.328 22.266 7.641 1 96.5 173 ASP A C 1
ATOM 1357 O O . ASP A 1 173 ? 20.344 21.938 7.016 1 96.5 173 ASP A O 1
ATOM 1361 N N . LEU A 1 174 ? 18.594 21.453 8.305 1 95.06 174 LEU A N 1
ATOM 1362 C CA . LEU A 1 174 ? 18.938 20.031 8.312 1 95.06 174 LEU A CA 1
ATOM 1363 C C . LEU A 1 174 ? 18.859 19.453 6.902 1 95.06 174 LEU A C 1
ATOM 1365 O O . LEU A 1 174 ? 19.75 18.719 6.484 1 95.06 174 LEU A O 1
ATOM 1369 N N . PHE A 1 175 ? 17.828 19.781 6.211 1 95.69 175 PHE A N 1
ATOM 1370 C CA . PHE A 1 175 ? 17.625 19.297 4.852 1 95.69 175 PHE A CA 1
ATOM 1371 C C . PHE A 1 175 ? 18.734 19.781 3.928 1 95.69 175 PHE A C 1
ATOM 1373 O O . PHE A 1 175 ? 19.312 18.984 3.168 1 95.69 175 PHE A O 1
ATOM 1380 N N . GLU A 1 176 ? 19.094 21.016 4.023 1 94.94 176 GLU A N 1
ATOM 1381 C CA . GLU A 1 176 ? 20.141 21.594 3.193 1 94.94 176 GLU A CA 1
ATOM 1382 C C . GLU A 1 176 ? 21.5 21 3.52 1 94.94 176 GLU A C 1
ATOM 1384 O O . GLU A 1 176 ? 22.312 20.766 2.621 1 94.94 176 GLU A O 1
ATOM 1389 N N . THR A 1 177 ? 21.719 20.828 4.781 1 93.44 177 THR A N 1
ATOM 1390 C CA . THR A 1 177 ? 22.953 20.172 5.184 1 93.44 177 THR A CA 1
ATOM 1391 C C . THR A 1 177 ? 23.062 18.797 4.547 1 93.44 177 THR A C 1
ATOM 1393 O O . THR A 1 177 ? 24.141 18.406 4.066 1 93.44 177 THR A O 1
ATOM 1396 N N . PHE A 1 178 ? 21.984 18.094 4.539 1 92.44 178 PHE A N 1
ATOM 1397 C CA . PHE A 1 178 ? 21.969 16.781 3.898 1 92.44 178 PHE A CA 1
ATOM 1398 C C . PHE A 1 178 ? 22.281 16.906 2.41 1 92.44 178 PHE A C 1
ATOM 1400 O O . PHE A 1 178 ? 23.078 16.125 1.871 1 92.44 178 PHE A O 1
ATOM 1407 N N . LEU A 1 179 ? 21.656 17.844 1.775 1 90.44 179 LEU A N 1
ATOM 1408 C CA . LEU A 1 179 ? 21.859 18.031 0.343 1 90.44 179 LEU A CA 1
ATOM 1409 C C . LEU A 1 179 ? 23.328 18.297 0.029 1 90.44 179 LEU A C 1
ATOM 1411 O O . LEU A 1 179 ? 23.844 17.844 -1.001 1 90.44 179 LEU A O 1
ATOM 1415 N N . THR A 1 180 ? 23.969 18.953 0.869 1 89.19 180 THR A N 1
ATOM 1416 C CA . THR A 1 180 ? 25.359 19.312 0.633 1 89.19 180 THR A CA 1
ATOM 1417 C C . THR A 1 180 ? 26.281 18.156 0.974 1 89.19 180 THR A C 1
ATOM 1419 O O . THR A 1 180 ? 27.406 18.078 0.457 1 89.19 180 THR A O 1
ATOM 1422 N N . SER A 1 181 ? 25.859 17.297 1.796 1 85.25 181 SER A N 1
ATOM 1423 C CA . SER A 1 181 ? 26.719 16.219 2.26 1 85.25 181 SER A CA 1
ATOM 1424 C C . SER A 1 181 ? 26.578 14.984 1.37 1 85.25 181 SER A C 1
ATOM 1426 O O . SER A 1 181 ? 27.281 13.984 1.561 1 85.25 181 SER A O 1
ATOM 1428 N N . ARG A 1 182 ? 25.672 15.031 0.588 1 75.06 182 ARG A N 1
ATOM 1429 C CA . ARG A 1 182 ? 25.281 13.836 -0.154 1 75.06 182 ARG A CA 1
ATOM 1430 C C . ARG A 1 182 ? 26.422 13.328 -1.027 1 75.06 182 ARG A C 1
ATOM 1432 O O . ARG A 1 182 ? 27.109 14.125 -1.681 1 75.06 182 ARG A O 1
ATOM 1439 N N . ARG A 1 183 ? 26.562 12.023 -0.733 1 67.81 183 ARG A N 1
ATOM 1440 C CA . ARG A 1 183 ? 27.547 11.281 -1.513 1 67.81 183 ARG A CA 1
ATOM 1441 C C . ARG A 1 183 ? 26.953 10 -2.08 1 67.81 183 ARG A C 1
ATOM 1443 O O . ARG A 1 183 ? 25.906 9.539 -1.61 1 67.81 183 ARG A O 1
ATOM 1450 N N . GLY A 1 184 ? 27.391 9.617 -3.154 1 62.09 184 GLY A N 1
ATOM 1451 C CA . GLY A 1 184 ? 27.062 8.289 -3.65 1 62.09 184 GLY A CA 1
ATOM 1452 C C . GLY A 1 184 ? 25.984 8.297 -4.711 1 62.09 184 GLY A C 1
ATOM 1453 O O . GLY A 1 184 ? 25.562 9.359 -5.168 1 62.09 184 GLY A O 1
ATOM 1454 N N . ARG A 1 185 ? 25.5 7.176 -5.125 1 59.91 185 ARG A N 1
ATOM 1455 C CA . ARG A 1 185 ? 24.641 6.879 -6.266 1 59.91 185 ARG A CA 1
ATOM 1456 C C . ARG A 1 185 ? 23.188 7.211 -5.953 1 59.91 185 ARG A C 1
ATOM 1458 O O . ARG A 1 185 ? 22.469 7.77 -6.793 1 59.91 185 ARG A O 1
ATOM 1465 N N . THR A 1 186 ? 22.609 6.812 -4.91 1 64.94 186 THR A N 1
ATOM 1466 C CA . THR A 1 186 ? 21.266 7.125 -4.449 1 64.94 186 THR A CA 1
ATOM 1467 C C . THR A 1 186 ? 21.297 7.645 -3.016 1 64.94 186 THR A C 1
ATOM 1469 O O . THR A 1 186 ? 22.031 7.121 -2.174 1 64.94 186 THR A O 1
ATOM 1472 N N . TYR A 1 187 ? 20.625 8.898 -2.967 1 75.56 187 TYR A N 1
ATOM 1473 C CA . TYR A 1 187 ? 20.594 9.461 -1.62 1 75.56 187 TYR A CA 1
ATOM 1474 C C . TYR A 1 187 ? 19.172 9.898 -1.259 1 75.56 187 TYR A C 1
ATOM 1476 O O . TYR A 1 187 ? 18.469 10.492 -2.084 1 75.56 187 TYR A O 1
ATOM 1484 N N . ASN A 1 188 ? 18.656 9.383 -0.141 1 87.38 188 ASN A N 1
ATOM 1485 C CA . ASN A 1 188 ? 17.359 9.766 0.421 1 87.38 188 ASN A CA 1
ATOM 1486 C C . ASN A 1 188 ? 17.516 10.414 1.793 1 87.38 188 ASN A C 1
ATOM 1488 O O . ASN A 1 188 ? 18.328 9.977 2.604 1 87.38 188 ASN A O 1
ATOM 1492 N N . PHE A 1 189 ? 16.938 11.578 1.863 1 92.56 189 PHE A N 1
ATOM 1493 C CA . PHE A 1 189 ? 16.844 12.195 3.18 1 92.56 189 PHE A CA 1
ATOM 1494 C C . PHE A 1 189 ? 15.805 11.484 4.039 1 92.56 189 PHE A C 1
ATOM 1496 O O . PHE A 1 189 ? 14.617 11.477 3.717 1 92.56 189 PHE A O 1
ATOM 1503 N N . GLN A 1 190 ? 16.297 10.867 5.105 1 93.12 190 GLN A N 1
ATOM 1504 C CA . GLN A 1 190 ? 15.398 10.062 5.93 1 93.12 190 GLN A CA 1
ATOM 1505 C C . GLN A 1 190 ? 15.234 10.664 7.32 1 93.12 190 GLN A C 1
ATOM 1507 O O . GLN A 1 190 ? 16.219 10.977 7.988 1 93.12 190 GLN A O 1
ATOM 1512 N N . LEU A 1 191 ? 14 10.82 7.711 1 94.56 191 LEU A N 1
ATOM 1513 C CA . LEU A 1 191 ? 13.648 11.172 9.078 1 94.56 191 LEU A CA 1
ATOM 1514 C C . LEU A 1 191 ? 13.016 9.984 9.797 1 94.56 191 LEU A C 1
ATOM 1516 O O . LEU A 1 191 ? 12.195 9.266 9.219 1 94.56 191 LEU A O 1
ATOM 1520 N N . HIS A 1 192 ? 13.438 9.805 11.016 1 92.44 192 HIS A N 1
ATOM 1521 C CA . HIS A 1 192 ? 12.883 8.711 11.812 1 92.44 192 HIS A CA 1
ATOM 1522 C C . HIS A 1 192 ? 11.938 9.234 12.891 1 92.44 192 HIS A C 1
ATOM 1524 O O . HIS A 1 192 ? 12.375 9.906 13.828 1 92.44 192 HIS A O 1
ATOM 1530 N N . PRO A 1 193 ? 10.656 8.906 12.797 1 94.38 193 PRO A N 1
ATOM 1531 C CA . PRO A 1 193 ? 9.672 9.398 13.766 1 94.38 193 PRO A CA 1
ATOM 1532 C C . PRO A 1 193 ? 9.797 8.711 15.125 1 94.38 193 PRO A C 1
ATOM 1534 O O . PRO A 1 193 ? 10.492 7.703 15.25 1 94.38 193 PRO A O 1
ATOM 1537 N N . PRO A 1 194 ? 9.203 9.227 16.125 1 91.44 194 PRO A N 1
ATOM 1538 C CA . PRO A 1 194 ? 9.273 8.672 17.484 1 91.44 194 PRO A CA 1
ATOM 1539 C C . PRO A 1 194 ? 8.289 7.52 17.688 1 91.44 194 PRO A C 1
ATOM 1541 O O . PRO A 1 194 ? 7.418 7.598 18.562 1 91.44 194 PRO A O 1
ATOM 1544 N N . VAL A 1 195 ? 8.5 6.492 17.031 1 90.44 195 VAL A N 1
ATOM 1545 C CA . VAL A 1 195 ? 7.625 5.324 17.078 1 90.44 195 VAL A CA 1
ATOM 1546 C C . VAL A 1 195 ? 7.562 4.785 18.516 1 90.44 195 VAL A C 1
ATOM 1548 O O . VAL A 1 195 ? 8.602 4.516 19.125 1 90.44 195 VAL A O 1
ATOM 1551 N N . GLY A 1 196 ? 6.363 4.641 18.984 1 86.25 196 GLY A N 1
ATOM 1552 C CA . GLY A 1 196 ? 6.145 4.051 20.297 1 86.25 196 GLY A CA 1
ATOM 1553 C C . GLY A 1 196 ? 6.328 5.039 21.438 1 86.25 196 GLY A C 1
ATOM 1554 O O . GLY A 1 196 ? 5.949 4.758 22.578 1 86.25 196 GLY A O 1
ATOM 1555 N N . TYR A 1 197 ? 6.898 6.184 21.156 1 88.38 197 TYR A N 1
ATOM 1556 C CA . TYR A 1 197 ? 7.203 7.156 22.203 1 88.38 197 TYR A CA 1
ATOM 1557 C C . TYR A 1 197 ? 6.234 8.328 22.156 1 88.38 197 TYR A C 1
ATOM 1559 O O . TYR A 1 197 ? 5.719 8.672 21.078 1 88.38 197 TYR A O 1
ATOM 1567 N N . ASP A 1 198 ? 6.094 8.977 23.281 1 90.19 198 ASP A N 1
ATOM 1568 C CA . ASP A 1 198 ? 5.137 10.07 23.375 1 90.19 198 ASP A CA 1
ATOM 1569 C C . ASP A 1 198 ? 5.797 11.406 23.047 1 90.19 198 ASP A C 1
ATOM 1571 O O . ASP A 1 198 ? 5.113 12.414 22.859 1 90.19 198 ASP A O 1
ATOM 1575 N N . ASP A 1 199 ? 7.07 11.344 22.984 1 91.81 199 ASP A N 1
ATOM 1576 C CA . ASP A 1 199 ? 7.734 12.602 22.625 1 91.81 199 ASP A CA 1
ATOM 1577 C C . ASP A 1 199 ? 7.621 12.883 21.141 1 91.81 199 ASP A C 1
ATOM 1579 O O . ASP A 1 199 ? 6.957 12.141 20.406 1 91.81 199 ASP A O 1
ATOM 1583 N N . ASP A 1 200 ? 8.188 14.039 20.75 1 95.94 200 ASP A N 1
ATOM 1584 C CA . ASP A 1 200 ? 8.117 14.461 19.344 1 95.94 200 ASP A CA 1
ATOM 1585 C C . ASP A 1 200 ? 9.508 14.664 18.766 1 95.94 200 ASP A C 1
ATOM 1587 O O . ASP A 1 200 ? 9.727 15.578 17.969 1 95.94 200 ASP A O 1
ATOM 1591 N N . VAL A 1 201 ? 10.383 13.773 19.172 1 94.12 201 VAL A N 1
ATOM 1592 C CA . VAL A 1 201 ? 11.758 13.875 18.688 1 94.12 201 VAL A CA 1
ATOM 1593 C C . VAL A 1 201 ? 11.93 13.047 17.422 1 94.12 201 VAL A C 1
ATOM 1595 O O . VAL A 1 201 ? 11.695 11.836 17.422 1 94.12 201 VAL A O 1
ATOM 1598 N N . VAL A 1 202 ? 12.336 13.719 16.406 1 94.06 202 VAL A N 1
ATOM 1599 C CA . VAL A 1 202 ? 12.617 13.078 15.133 1 94.06 202 VAL A CA 1
ATOM 1600 C C . VAL A 1 202 ? 14.133 13.008 14.906 1 94.06 202 VAL A C 1
ATOM 1602 O O . VAL A 1 202 ? 14.828 14.008 15.062 1 94.06 202 VAL A O 1
ATOM 1605 N N . VAL A 1 203 ? 14.531 11.859 14.469 1 91.5 203 VAL A N 1
ATOM 1606 C CA . VAL A 1 203 ? 15.977 11.664 14.43 1 91.5 203 VAL A CA 1
ATOM 1607 C C . VAL A 1 203 ? 16.438 11.508 12.984 1 91.5 203 VAL A C 1
ATOM 1609 O O . VAL A 1 203 ? 15.695 11.008 12.141 1 91.5 203 VAL A O 1
ATOM 1612 N N . ASN A 1 204 ? 17.609 11.93 12.789 1 89.69 204 ASN A N 1
ATOM 1613 C CA . ASN A 1 204 ? 18.344 11.812 11.531 1 89.69 204 ASN A CA 1
ATOM 1614 C C . ASN A 1 204 ? 19.844 11.648 11.766 1 89.69 204 ASN A C 1
ATOM 1616 O O . ASN A 1 204 ? 20.344 11.984 12.844 1 89.69 204 ASN A O 1
ATOM 1620 N N . THR A 1 205 ? 20.516 11.055 10.828 1 84.44 205 THR A N 1
ATOM 1621 C CA . THR A 1 205 ? 21.953 10.805 10.969 1 84.44 205 THR A CA 1
ATOM 1622 C C . THR A 1 205 ? 22.719 12.109 11.117 1 84.44 205 THR A C 1
ATOM 1624 O O . THR A 1 205 ? 23.812 12.125 11.68 1 84.44 205 THR A O 1
ATOM 1627 N N . LEU A 1 206 ? 22.203 13.203 10.703 1 88.25 206 LEU A N 1
ATOM 1628 C CA . LEU A 1 206 ? 22.922 14.469 10.711 1 88.25 206 LEU A CA 1
ATOM 1629 C C . LEU A 1 206 ? 22.438 15.359 11.852 1 88.25 206 LEU A C 1
ATOM 1631 O O . LEU A 1 206 ? 23.016 16.422 12.102 1 88.25 206 LEU A O 1
ATOM 1635 N N . GLY A 1 207 ? 21.406 14.922 12.531 1 88.81 207 GLY A N 1
ATOM 1636 C CA . GLY A 1 207 ? 20.875 15.703 13.641 1 88.81 207 GLY A CA 1
ATOM 1637 C C . GLY A 1 207 ? 19.422 15.375 13.961 1 88.81 207 GLY A C 1
ATOM 1638 O O . GLY A 1 207 ? 18.734 14.734 13.164 1 88.81 207 GLY A O 1
ATOM 1639 N N . ASN A 1 208 ? 19.078 15.852 15.125 1 92.69 208 ASN A N 1
ATOM 1640 C CA . ASN A 1 208 ? 17.703 15.602 15.57 1 92.69 208 ASN A CA 1
ATOM 1641 C C . ASN A 1 208 ? 16.875 16.891 15.578 1 92.69 208 ASN A C 1
ATOM 1643 O O . ASN A 1 208 ? 17.438 17.984 15.633 1 92.69 208 ASN A O 1
ATOM 1647 N N . LEU A 1 209 ? 15.609 16.672 15.445 1 96.12 209 LEU A N 1
ATOM 1648 C CA . LEU A 1 209 ? 14.664 17.797 15.5 1 96.12 209 LEU A CA 1
ATOM 1649 C C . LEU A 1 209 ? 13.57 17.516 16.531 1 96.12 209 LEU A C 1
ATOM 1651 O O . LEU A 1 209 ? 13.078 16.406 16.641 1 96.12 209 LEU A O 1
ATOM 1655 N N . ASP A 1 210 ? 13.234 18.547 17.297 1 96.56 210 ASP A N 1
ATOM 1656 C CA . ASP A 1 210 ? 12.031 18.547 18.125 1 96.56 210 ASP A CA 1
ATOM 1657 C C . ASP A 1 210 ? 10.82 19.062 17.344 1 96.56 210 ASP A C 1
ATOM 1659 O O . ASP A 1 210 ? 10.773 20.219 16.953 1 96.56 210 ASP A O 1
ATOM 1663 N N . PHE A 1 211 ? 9.836 18.203 17.141 1 98.12 211 PHE A N 1
ATOM 1664 C CA . PHE A 1 211 ? 8.656 18.5 16.344 1 98.12 211 PHE A CA 1
ATOM 1665 C C . PHE A 1 211 ? 7.492 18.922 17.234 1 98.12 211 PHE A C 1
ATOM 1667 O O . PHE A 1 211 ? 6.355 19.031 16.766 1 98.12 211 PHE A O 1
ATOM 1674 N N . SER A 1 212 ? 7.691 19.203 18.516 1 97.62 212 SER A N 1
ATOM 1675 C CA . SER A 1 212 ? 6.617 19.422 19.469 1 97.62 212 SER A CA 1
ATOM 1676 C C . SER A 1 212 ? 5.766 20.625 19.078 1 97.62 212 SER A C 1
ATOM 1678 O O . SER A 1 212 ? 4.543 20.609 19.234 1 97.62 212 SER A O 1
ATOM 1680 N N . ASN A 1 213 ? 6.387 21.641 18.516 1 97.75 213 ASN A N 1
ATOM 1681 C CA . ASN A 1 213 ? 5.672 22.891 18.234 1 97.75 213 ASN A CA 1
ATOM 1682 C C . ASN A 1 213 ? 4.938 22.812 16.891 1 97.75 213 ASN A C 1
ATOM 1684 O O . ASN A 1 213 ? 4.223 23.75 16.516 1 97.75 213 ASN A O 1
ATOM 1688 N N . VAL A 1 214 ? 5.109 21.672 16.172 1 98.44 214 VAL A N 1
ATOM 1689 C CA . VAL A 1 214 ? 4.438 21.562 14.891 1 98.44 214 VAL A CA 1
ATOM 1690 C C . VAL A 1 214 ? 3.504 20.344 14.906 1 98.44 214 VAL A C 1
ATOM 1692 O O . VAL A 1 214 ? 3.014 19.922 13.859 1 98.44 214 VAL A O 1
ATOM 1695 N N . LEU A 1 215 ? 3.32 19.781 16.078 1 98.44 215 LEU A N 1
ATOM 1696 C CA . LEU A 1 215 ? 2.338 18.719 16.234 1 98.44 215 LEU A CA 1
ATOM 1697 C C . LEU A 1 215 ? 0.931 19.234 15.945 1 98.44 215 LEU A C 1
ATOM 1699 O O . LEU A 1 215 ? 0.516 20.266 16.484 1 98.44 215 LEU A O 1
ATOM 1703 N N . VAL A 1 216 ? 0.247 18.531 15.078 1 98.62 216 VAL A N 1
ATOM 1704 C CA . VAL A 1 216 ? -1.104 18.938 14.703 1 98.62 216 VAL A CA 1
ATOM 1705 C C . VAL A 1 216 ? -2.121 18.219 15.586 1 98.62 216 VAL A C 1
ATOM 1707 O O . VAL A 1 216 ? -3.018 18.844 16.156 1 98.62 216 VAL A O 1
ATOM 1710 N N . PHE A 1 217 ? -2.014 16.938 15.688 1 98.56 217 PHE A N 1
ATOM 1711 C CA . PHE A 1 217 ? -2.922 16.203 16.562 1 98.56 217 PHE A CA 1
ATOM 1712 C C . PHE A 1 217 ? -2.312 14.867 16.969 1 98.56 217 PHE A C 1
ATOM 1714 O O . PHE A 1 217 ? -1.306 14.438 16.406 1 98.56 217 PHE A O 1
ATOM 1721 N N . ASP A 1 218 ? -2.814 14.266 18 1 98.25 218 ASP A N 1
ATOM 1722 C CA . ASP A 1 218 ? -2.582 12.906 18.484 1 98.25 218 ASP A CA 1
ATOM 1723 C C . ASP A 1 218 ? -3.898 12.203 18.812 1 98.25 218 ASP A C 1
ATOM 1725 O O . ASP A 1 218 ? -4.52 12.477 19.844 1 98.25 218 ASP A O 1
ATOM 1729 N N . ALA A 1 219 ? -4.312 11.359 17.891 1 98.19 219 ALA A N 1
ATOM 1730 C CA . ALA A 1 219 ? -5.543 10.594 18.062 1 98.19 219 ALA A CA 1
ATOM 1731 C C . ALA A 1 219 ? -5.242 9.133 18.375 1 98.19 219 ALA A C 1
ATOM 1733 O O . ALA A 1 219 ? -4.316 8.547 17.812 1 98.19 219 ALA A O 1
ATOM 1734 N N . ARG A 1 220 ? -6.062 8.57 19.203 1 96 220 ARG A N 1
ATOM 1735 C CA . ARG A 1 220 ? -5.891 7.176 19.594 1 96 220 ARG A CA 1
ATOM 1736 C C . ARG A 1 220 ? -7.168 6.375 19.359 1 96 220 ARG A C 1
ATOM 1738 O O . ARG A 1 220 ? -8.219 6.695 19.922 1 96 220 ARG A O 1
ATOM 1745 N N . LEU A 1 221 ? -7.016 5.402 18.578 1 95.94 221 LEU A N 1
ATOM 1746 C CA . LEU A 1 221 ? -8.133 4.555 18.172 1 95.94 221 LEU A CA 1
ATOM 1747 C C . LEU A 1 221 ? -8.125 3.244 18.938 1 95.94 221 LEU A C 1
ATOM 1749 O O . LEU A 1 221 ? -7.25 2.4 18.734 1 95.94 221 LEU A O 1
ATOM 1753 N N . SER A 1 222 ? -9.133 3.088 19.766 1 93.06 222 SER A N 1
ATOM 1754 C CA . SER A 1 222 ? -9.281 1.851 20.516 1 93.06 222 SER A CA 1
ATOM 1755 C C . SER A 1 222 ? -10.109 0.827 19.75 1 93.06 222 SER A C 1
ATOM 1757 O O . SER A 1 222 ? -11.188 1.145 19.25 1 93.06 222 SER A O 1
ATOM 1759 N N . LEU A 1 223 ? -9.555 -0.371 19.703 1 87.62 223 LEU A N 1
ATOM 1760 C CA . LEU A 1 223 ? -10.266 -1.477 19.062 1 87.62 223 LEU A CA 1
ATOM 1761 C C . LEU A 1 223 ? -10.695 -2.51 20.094 1 87.62 223 LEU A C 1
ATOM 1763 O O . LEU A 1 223 ? -10.805 -3.697 19.781 1 87.62 223 LEU A O 1
ATOM 1767 N N . ALA A 1 224 ? -10.82 -2.102 21.297 1 84.56 224 ALA A N 1
ATOM 1768 C CA . ALA A 1 224 ? -11.32 -3.004 22.328 1 84.56 224 ALA A CA 1
ATOM 1769 C C . ALA A 1 224 ? -12.648 -3.629 21.906 1 84.56 224 ALA A C 1
ATOM 1771 O O . ALA A 1 224 ? -12.875 -4.824 22.125 1 84.56 224 ALA A O 1
ATOM 1772 N N . ASP A 1 225 ? -13.469 -2.812 21.438 1 83.5 225 ASP A N 1
ATOM 1773 C CA . ASP A 1 225 ? -14.656 -3.281 20.734 1 83.5 225 ASP A CA 1
ATOM 1774 C C . ASP A 1 225 ? -14.508 -3.104 19.219 1 83.5 225 ASP A C 1
ATOM 1776 O O . ASP A 1 225 ? -14.633 -1.991 18.703 1 83.5 225 ASP A O 1
ATOM 1780 N N . ARG A 1 226 ? -14.359 -4.18 18.531 1 83.25 226 ARG A N 1
ATOM 1781 C CA . ARG A 1 226 ? -14.039 -4.148 17.109 1 83.25 226 ARG A CA 1
ATOM 1782 C C . ARG A 1 226 ? -15.219 -3.641 16.281 1 83.25 226 ARG A C 1
ATOM 1784 O O . ARG A 1 226 ? -15.039 -3.119 15.18 1 83.25 226 ARG A O 1
ATOM 1791 N N . ASP A 1 227 ? -16.359 -3.822 16.812 1 80.75 227 ASP A N 1
ATOM 1792 C CA . ASP A 1 227 ? -17.547 -3.402 16.094 1 80.75 227 ASP A CA 1
ATOM 1793 C C . ASP A 1 227 ? -17.844 -1.921 16.312 1 80.75 227 ASP A C 1
ATOM 1795 O O . ASP A 1 227 ? -18.594 -1.306 15.57 1 80.75 227 ASP A O 1
ATOM 1799 N N . ARG A 1 228 ? -17.219 -1.441 17.438 1 87.38 228 ARG A N 1
ATOM 1800 C CA . ARG A 1 228 ? -17.438 -0.038 17.781 1 87.38 228 ARG A CA 1
ATOM 1801 C C . ARG A 1 228 ? -16.141 0.637 18.188 1 87.38 228 ARG A C 1
ATOM 1803 O O . ARG A 1 228 ? -15.984 1.048 19.344 1 87.38 228 ARG A O 1
ATOM 1810 N N . PRO A 1 229 ? -15.305 0.886 17.25 1 91.69 229 PRO A N 1
ATOM 1811 C CA . PRO A 1 229 ? -14.055 1.573 17.609 1 91.69 229 PRO A CA 1
ATOM 1812 C C . PRO A 1 229 ? -14.289 2.969 18.172 1 91.69 229 PRO A C 1
ATOM 1814 O O . PRO A 1 229 ? -15.25 3.645 17.797 1 91.69 229 PRO A O 1
ATOM 1817 N N . GLU A 1 230 ? -13.422 3.318 19.125 1 93.19 230 GLU A N 1
ATOM 1818 C CA . GLU A 1 230 ? -13.531 4.617 19.781 1 93.19 230 GLU A CA 1
ATOM 1819 C C . GLU A 1 230 ? -12.258 5.43 19.609 1 93.19 230 GLU A C 1
ATOM 1821 O O . GLU A 1 230 ? -11.148 4.887 19.672 1 93.19 230 GLU A O 1
ATOM 1826 N N . ILE A 1 231 ? -12.484 6.723 19.438 1 96.56 231 ILE A N 1
ATOM 1827 C CA . ILE A 1 231 ? -11.336 7.605 19.25 1 96.56 231 ILE A CA 1
ATOM 1828 C C . ILE A 1 231 ? -11.195 8.531 20.453 1 96.56 231 ILE A C 1
ATOM 1830 O O . ILE A 1 231 ? -12.18 9.117 20.906 1 96.56 231 ILE A O 1
ATOM 1834 N N . ASP A 1 232 ? -10.008 8.578 20.938 1 96.12 232 ASP A N 1
ATOM 1835 C CA . ASP A 1 232 ? -9.617 9.547 21.953 1 96.12 232 ASP A CA 1
ATOM 1836 C C . ASP A 1 232 ? -8.555 10.508 21.422 1 96.12 232 ASP A C 1
ATOM 1838 O O . ASP A 1 232 ? -7.527 10.078 20.906 1 96.12 232 ASP A O 1
ATOM 1842 N N . TRP A 1 233 ? -8.891 11.781 21.578 1 97.56 233 TRP A N 1
ATOM 1843 C CA . TRP A 1 233 ? -7.93 12.789 21.125 1 97.56 233 TRP A CA 1
ATOM 1844 C C . TRP A 1 233 ? -7.027 13.227 22.281 1 97.56 233 TRP A C 1
ATOM 1846 O O . TRP A 1 233 ? -7.406 14.078 23.094 1 97.56 233 TRP A O 1
ATOM 1856 N N . HIS A 1 234 ? -5.891 12.672 22.312 1 96.56 234 HIS A N 1
ATOM 1857 C CA . HIS A 1 234 ? -4.902 13.094 23.297 1 96.56 234 HIS A CA 1
ATOM 1858 C C . HIS A 1 234 ? -4.449 14.531 23.047 1 96.56 234 HIS A C 1
ATOM 1860 O O . HIS A 1 234 ? -4.242 15.289 24 1 96.56 234 HIS A O 1
ATOM 1866 N N . VAL A 1 235 ? -4.152 14.852 21.828 1 97.88 235 VAL A N 1
ATOM 1867 C CA . VAL A 1 235 ? -3.998 16.219 21.344 1 97.88 235 VAL A CA 1
ATOM 1868 C C . VAL A 1 235 ? -5.051 16.516 20.281 1 97.88 235 VAL A C 1
ATOM 1870 O O . VAL A 1 235 ? -5.008 15.945 19.188 1 97.88 235 VAL A O 1
ATOM 1873 N N . PRO A 1 236 ? -5.969 17.344 20.609 1 97.94 236 PRO A N 1
ATOM 1874 C CA . PRO A 1 236 ? -7.062 17.594 19.672 1 97.94 236 PRO A CA 1
ATOM 1875 C C . PRO A 1 236 ? -6.602 18.328 18.422 1 97.94 236 PRO A C 1
ATOM 1877 O O . PRO A 1 236 ? -5.613 19.078 18.453 1 97.94 236 PRO A O 1
ATOM 1880 N N . LEU A 1 237 ? -7.355 18.078 17.359 1 97.69 237 LEU A N 1
ATOM 1881 C CA . LEU A 1 237 ? -7.148 18.875 16.156 1 97.69 237 LEU A CA 1
ATOM 1882 C C . LEU A 1 237 ? -7.332 20.359 16.453 1 97.69 237 LEU A C 1
ATOM 1884 O O . LEU A 1 237 ? -8.297 20.75 17.109 1 97.69 237 LEU A O 1
ATOM 1888 N N . PRO A 1 238 ? -6.434 21.172 15.992 1 96.5 238 PRO A N 1
ATOM 1889 C CA . PRO A 1 238 ? -6.66 22.609 16.156 1 96.5 238 PRO A CA 1
ATOM 1890 C C . PRO A 1 238 ? -7.781 23.141 15.258 1 96.5 238 PRO A C 1
ATOM 1892 O O . PRO A 1 238 ? -8.07 22.547 14.219 1 96.5 238 PRO A O 1
ATOM 1895 N N . THR A 1 239 ? -8.344 24.234 15.641 1 93.62 239 THR A N 1
ATOM 1896 C CA . THR A 1 239 ? -9.422 24.844 14.867 1 93.62 239 THR A CA 1
ATOM 1897 C C . THR A 1 239 ? -8.922 25.312 13.508 1 93.62 239 THR A C 1
ATOM 1899 O O . THR A 1 239 ? -9.664 25.297 12.523 1 93.62 239 THR A O 1
ATOM 1902 N N . GLN A 1 240 ? -7.691 25.672 13.555 1 90.81 240 GLN A N 1
ATOM 1903 C CA . GLN A 1 240 ? -7.035 26.094 12.328 1 90.81 240 GLN A CA 1
ATOM 1904 C C . GLN A 1 240 ? -5.598 25.594 12.266 1 90.81 240 GLN A C 1
ATOM 1906 O O . GLN A 1 240 ? -4.82 25.797 13.203 1 90.81 240 GLN A O 1
ATOM 1911 N N . VAL A 1 241 ? -5.328 24.938 11.188 1 92 241 VAL A N 1
ATOM 1912 C CA . VAL A 1 241 ? -3.984 24.391 11.055 1 92 241 VAL A CA 1
ATOM 1913 C C . VAL A 1 241 ? -3.102 25.344 10.258 1 92 241 VAL A C 1
ATOM 1915 O O . VAL A 1 241 ? -1.942 25.562 10.617 1 92 241 VAL A O 1
ATOM 1918 N N . ILE A 1 242 ? -3.658 25.953 9.234 1 93 242 ILE A N 1
ATOM 1919 C CA . ILE A 1 242 ? -2.893 26.844 8.375 1 93 242 ILE A CA 1
ATOM 1920 C C . ILE A 1 242 ? -3.281 28.297 8.656 1 93 242 ILE A C 1
ATOM 1922 O O . ILE A 1 242 ? -4.461 28.594 8.828 1 93 242 ILE A O 1
ATOM 1926 N N . PRO A 1 243 ? -2.316 29.141 8.766 1 94.06 243 PRO A N 1
ATOM 1927 C CA . PRO A 1 243 ? -0.879 28.922 8.586 1 94.06 243 PRO A CA 1
ATOM 1928 C C . PRO A 1 243 ? -0.239 28.203 9.773 1 94.06 243 PRO A C 1
ATOM 1930 O O . PRO A 1 243 ? -0.722 28.312 10.898 1 94.06 243 PRO A O 1
ATOM 1933 N N . VAL A 1 244 ? 0.747 27.453 9.453 1 94.88 244 VAL A N 1
ATOM 1934 C CA . VAL A 1 244 ? 1.53 26.781 10.492 1 94.88 244 VAL A CA 1
ATOM 1935 C C . VAL A 1 244 ? 2.463 27.781 11.164 1 94.88 244 VAL A C 1
ATOM 1937 O O . VAL A 1 244 ? 3.334 28.359 10.516 1 94.88 244 VAL A O 1
ATOM 1940 N N . THR A 1 245 ? 2.277 27.938 12.438 1 93.12 245 THR A N 1
ATOM 1941 C CA . THR A 1 245 ? 3.057 28.938 13.148 1 93.12 245 THR A CA 1
ATOM 1942 C C . THR A 1 245 ? 4.191 28.297 13.938 1 93.12 245 THR A C 1
ATOM 1944 O O . THR A 1 245 ? 5.207 28.938 14.211 1 93.12 245 THR A O 1
ATOM 1947 N N . GLY A 1 246 ? 3.973 27.094 14.344 1 95.44 246 GLY A N 1
ATOM 1948 C CA . GLY A 1 246 ? 5.031 26.391 15.055 1 95.44 246 GLY A CA 1
ATOM 1949 C C . GLY A 1 246 ? 6.238 26.094 14.188 1 95.44 246 GLY A C 1
ATOM 1950 O O . GLY A 1 246 ? 6.141 26.109 12.953 1 95.44 246 GLY A O 1
ATOM 1951 N N . ARG A 1 247 ? 7.383 25.953 14.906 1 98 247 ARG A N 1
ATOM 1952 C CA . ARG A 1 247 ? 8.633 25.609 14.234 1 98 247 ARG A CA 1
ATOM 1953 C C . ARG A 1 247 ? 9.312 24.422 14.906 1 98 247 ARG A C 1
ATOM 1955 O O . ARG A 1 247 ? 9.172 24.234 16.125 1 98 247 ARG A O 1
ATOM 1962 N N . THR A 1 248 ? 9.953 23.656 14.047 1 98.06 248 THR A N 1
ATOM 1963 C CA . THR A 1 248 ? 10.812 22.625 14.625 1 98.06 248 THR A CA 1
ATOM 1964 C C . THR A 1 248 ? 12.031 23.25 15.297 1 98.06 248 THR A C 1
ATOM 1966 O O . THR A 1 248 ? 12.352 24.406 15.047 1 98.06 248 THR A O 1
ATOM 1969 N N . ARG A 1 249 ? 12.648 22.531 16.219 1 97.19 249 ARG A N 1
ATOM 1970 C CA . ARG A 1 249 ? 13.852 23 16.906 1 97.19 249 ARG A CA 1
ATOM 1971 C C . ARG A 1 249 ? 14.969 21.969 16.812 1 97.19 249 ARG A C 1
ATOM 1973 O O . ARG A 1 249 ? 14.75 20.781 17.078 1 97.19 249 ARG A O 1
ATOM 1980 N N . ALA A 1 250 ? 16.125 22.438 16.406 1 95.62 250 ALA A N 1
ATOM 1981 C CA . ALA A 1 250 ? 17.281 21.562 16.375 1 95.62 250 ALA A CA 1
ATOM 1982 C C . ALA A 1 250 ? 17.688 21.141 17.797 1 95.62 250 ALA A C 1
ATOM 1984 O O . ALA A 1 250 ? 17.656 21.938 18.719 1 95.62 250 ALA A O 1
ATOM 1985 N N . LEU A 1 251 ? 17.906 19.844 17.891 1 91.25 251 LEU A N 1
ATOM 1986 C CA . LEU A 1 251 ? 18.359 19.297 19.172 1 91.25 251 LEU A CA 1
ATOM 1987 C C . LEU A 1 251 ? 19.844 18.953 19.094 1 91.25 251 LEU A C 1
ATOM 1989 O O . LEU A 1 251 ? 20.328 18.5 18.062 1 91.25 251 LEU A O 1
ATOM 1993 N N . ARG A 1 252 ? 20.656 19.25 20.141 1 73.5 252 ARG A N 1
ATOM 1994 C CA . ARG A 1 252 ? 22.062 18.859 20.219 1 73.5 252 ARG A CA 1
ATOM 1995 C C . ARG A 1 252 ? 22.219 17.344 20.188 1 73.5 252 ARG A C 1
ATOM 1997 O O . ARG A 1 252 ? 21.391 16.609 20.734 1 73.5 252 ARG A O 1
ATOM 2004 N N . TYR A 1 253 ? 22.922 16.891 19.172 1 59.53 253 TYR A N 1
ATOM 2005 C CA . TYR A 1 253 ? 23.141 15.445 19.031 1 59.53 253 TYR A CA 1
ATOM 2006 C C . TYR A 1 253 ? 23.453 14.812 20.391 1 59.53 253 TYR A C 1
ATOM 2008 O O . TYR A 1 253 ? 24.438 15.18 21.031 1 59.53 253 TYR A O 1
ATOM 2016 N N . GLY A 1 254 ? 22.625 14.719 21.391 1 51.31 254 GLY A N 1
ATOM 2017 C CA . GLY A 1 254 ? 23.031 13.82 22.469 1 51.31 254 GLY A CA 1
ATOM 2018 C C . GLY A 1 254 ? 22.922 12.352 22.094 1 51.31 254 GLY A C 1
ATOM 2019 O O . GLY A 1 254 ? 22.141 11.992 21.203 1 51.31 254 GLY A O 1
ATOM 2020 N N . GLY A 1 255 ? 24.078 11.617 22.156 1 46.09 255 GLY A N 1
ATOM 2021 C CA . GLY A 1 255 ? 24.125 10.195 21.859 1 46.09 255 GLY A CA 1
ATOM 2022 C C . GLY A 1 255 ? 22.75 9.547 21.875 1 46.09 255 GLY A C 1
ATOM 2023 O O . GLY A 1 255 ? 22 9.703 22.828 1 46.09 255 GLY A O 1
ATOM 2024 N N . ARG A 1 256 ? 22.016 9.641 20.984 1 46.38 256 ARG A N 1
ATOM 2025 C CA . ARG A 1 256 ? 20.734 8.953 20.906 1 46.38 256 ARG A CA 1
ATOM 2026 C C . ARG A 1 256 ? 20.828 7.555 21.5 1 46.38 256 ARG A C 1
ATOM 2028 O O . ARG A 1 256 ? 21.656 6.742 21.094 1 46.38 256 ARG A O 1
ATOM 2035 N N . GLY A 1 257 ? 20.688 7.414 22.703 1 45.62 257 GLY A N 1
ATOM 2036 C CA . GLY A 1 257 ? 20.5 6.012 23.031 1 45.62 257 GLY A CA 1
ATOM 2037 C C . GLY A 1 257 ? 19.594 5.289 22.047 1 45.62 257 GLY A C 1
ATOM 2038 O O . GLY A 1 257 ? 18.703 5.898 21.438 1 45.62 257 GLY A O 1
ATOM 2039 N N . ALA A 1 258 ? 20.172 4.355 21.328 1 52.03 258 ALA A N 1
ATOM 2040 C CA . ALA A 1 258 ? 19.516 3.436 20.406 1 52.03 258 ALA A CA 1
ATOM 2041 C C . ALA A 1 258 ? 18.109 3.082 20.891 1 52.03 258 ALA A C 1
ATOM 2043 O O . ALA A 1 258 ? 17.953 2.521 21.984 1 52.03 258 ALA A O 1
ATOM 2044 N N . ARG A 1 259 ? 17.156 4.082 20.781 1 58.84 259 ARG A N 1
ATOM 2045 C CA . ARG A 1 259 ? 15.805 3.615 21.094 1 58.84 259 ARG A CA 1
ATOM 2046 C C . ARG A 1 259 ? 15.547 2.236 20.484 1 58.84 259 ARG A C 1
ATOM 2048 O O . ARG A 1 259 ? 16.016 1.936 19.391 1 58.84 259 ARG A O 1
ATOM 2055 N N . PRO A 1 260 ? 15.156 1.346 21.438 1 53.84 260 PRO A N 1
ATOM 2056 C CA . PRO A 1 260 ? 14.867 0.026 20.859 1 53.84 260 PRO A CA 1
ATOM 2057 C C . PRO A 1 260 ? 14.008 0.099 19.609 1 53.84 260 PRO A C 1
ATOM 2059 O O . PRO A 1 260 ? 13.125 0.955 19.5 1 53.84 260 PRO A O 1
ATOM 2062 N N . THR A 1 261 ? 14.555 -0.381 18.625 1 48.5 261 THR A N 1
ATOM 2063 C CA . THR A 1 261 ? 13.969 -0.394 17.297 1 48.5 261 THR A CA 1
ATOM 2064 C C . THR A 1 261 ? 12.734 -1.286 17.25 1 48.5 261 THR A C 1
ATOM 2066 O O . THR A 1 261 ? 11.953 -1.235 16.297 1 48.5 261 THR A O 1
ATOM 2069 N N . ARG A 1 262 ? 12.844 -2.543 17.938 1 49.81 262 ARG A N 1
ATOM 2070 C CA . ARG A 1 262 ? 11.867 -3.584 17.641 1 49.81 262 ARG A CA 1
ATOM 2071 C C . ARG A 1 262 ? 10.641 -3.451 18.547 1 49.81 262 ARG A C 1
ATOM 2073 O O . ARG A 1 262 ? 10.742 -3.594 19.766 1 49.81 262 ARG A O 1
ATOM 2080 N N . LEU A 1 263 ? 9.57 -2.752 18.047 1 49.56 263 LEU A N 1
ATOM 2081 C CA . LEU A 1 263 ? 8.445 -2.348 18.875 1 49.56 263 LEU A CA 1
ATOM 2082 C C . LEU A 1 263 ? 7.332 -3.389 18.844 1 49.56 263 LEU A C 1
ATOM 2084 O O . LEU A 1 263 ? 6.414 -3.354 19.656 1 49.56 263 LEU A O 1
ATOM 2088 N N . THR A 1 264 ? 7.234 -4.227 17.844 1 49.94 264 THR A N 1
ATOM 2089 C CA . THR A 1 264 ? 5.98 -4.969 17.812 1 49.94 264 THR A CA 1
ATOM 2090 C C . THR A 1 264 ? 6.098 -6.273 18.594 1 49.94 264 THR A C 1
ATOM 2092 O O . THR A 1 264 ? 7.086 -6.992 18.469 1 49.94 264 THR A O 1
ATOM 2095 N N . ASN A 1 265 ? 5.363 -6.273 19.641 1 49.97 265 ASN A N 1
ATOM 2096 C CA . ASN A 1 265 ? 5.246 -7.523 20.375 1 49.97 265 ASN A CA 1
ATOM 2097 C C . ASN A 1 265 ? 4.742 -8.656 19.484 1 49.97 265 ASN A C 1
ATOM 2099 O O . ASN A 1 265 ? 4.074 -8.406 18.484 1 49.97 265 ASN A O 1
ATOM 2103 N N . THR A 1 266 ? 5.316 -9.844 19.672 1 47.75 266 THR A N 1
ATOM 2104 C CA . THR A 1 266 ? 4.961 -11.039 18.922 1 47.75 266 THR A CA 1
ATOM 2105 C C . THR A 1 266 ? 3.449 -11.141 18.75 1 47.75 266 THR A C 1
ATOM 2107 O O . THR A 1 266 ? 2.967 -11.617 17.719 1 47.75 266 THR A O 1
ATOM 2110 N N . ALA A 1 267 ? 2.725 -10.75 19.797 1 45.66 267 ALA A N 1
ATOM 2111 C CA . ALA A 1 267 ? 1.271 -10.891 19.766 1 45.66 267 ALA A CA 1
ATOM 2112 C C . ALA A 1 267 ? 0.65 -9.992 18.703 1 45.66 267 ALA A C 1
ATOM 2114 O O . ALA A 1 267 ? -0.469 -10.242 18.25 1 45.66 267 ALA A O 1
ATOM 2115 N N . ASP A 1 268 ? 1.345 -8.961 18.469 1 51 268 ASP A N 1
ATOM 2116 C CA . ASP A 1 268 ? 0.797 -7.969 17.547 1 51 268 ASP A CA 1
ATOM 2117 C C . ASP A 1 268 ? 1.023 -8.391 16.094 1 51 268 ASP A C 1
ATOM 2119 O O . ASP A 1 268 ? 0.499 -7.762 15.172 1 51 268 ASP A O 1
ATOM 2123 N N . ILE A 1 269 ? 1.743 -9.438 15.953 1 53.62 269 ILE A N 1
ATOM 2124 C CA . ILE A 1 269 ? 2.199 -9.797 14.617 1 53.62 269 ILE A CA 1
ATOM 2125 C C . ILE A 1 269 ? 1.104 -10.57 13.891 1 53.62 269 ILE A C 1
ATOM 2127 O O . ILE A 1 269 ? 0.712 -10.211 12.781 1 53.62 269 ILE A O 1
ATOM 2131 N N . VAL A 1 270 ? 0.692 -11.688 14.328 1 55.69 270 VAL A N 1
ATOM 2132 C CA . VAL A 1 270 ? -0.337 -12.492 13.68 1 55.69 270 VAL A CA 1
ATOM 2133 C C . VAL A 1 270 ? -1.234 -13.133 14.734 1 55.69 270 VAL A C 1
ATOM 2135 O O . VAL A 1 270 ? -0.746 -13.664 15.734 1 55.69 270 VAL A O 1
ATOM 2138 N N . LEU A 1 271 ? -2.557 -12.711 14.562 1 57.53 271 LEU A N 1
ATOM 2139 C CA . LEU A 1 271 ? -3.52 -13.391 15.43 1 57.53 271 LEU A CA 1
ATOM 2140 C C . LEU A 1 271 ? -3.285 -14.898 15.422 1 57.53 271 LEU A C 1
ATOM 2142 O O . LEU A 1 271 ? -2.877 -15.461 14.406 1 57.53 271 LEU A O 1
ATOM 2146 N N . GLY A 1 272 ? -3.414 -15.375 16.547 1 65.5 272 GLY A N 1
ATOM 2147 C CA . GLY A 1 272 ? -3.271 -16.812 16.703 1 65.5 272 GLY A CA 1
ATOM 2148 C C . GLY A 1 272 ? -4.285 -17.594 15.891 1 65.5 272 GLY A C 1
ATOM 2149 O O . GLY A 1 272 ? -5.316 -17.062 15.477 1 65.5 272 GLY A O 1
ATOM 2150 N N . THR A 1 273 ? -3.975 -18.766 15.461 1 72.19 273 THR A N 1
ATOM 2151 C CA . THR A 1 273 ? -4.801 -19.641 14.625 1 72.19 273 THR A CA 1
ATOM 2152 C C . THR A 1 273 ? -5.977 -20.188 15.422 1 72.19 273 THR A C 1
ATOM 2154 O O . THR A 1 273 ? -6.914 -20.75 14.844 1 72.19 273 THR A O 1
ATOM 2157 N N . ASN A 1 274 ? -6 -19.812 16.703 1 72.12 274 ASN A N 1
ATOM 2158 C CA . ASN A 1 274 ? -7.074 -20.344 17.547 1 72.12 274 ASN A CA 1
ATOM 2159 C C . ASN A 1 274 ? -8.406 -19.672 17.234 1 72.12 274 ASN A C 1
ATOM 2161 O O . ASN A 1 274 ? -9.469 -20.234 17.5 1 72.12 274 ASN A O 1
ATOM 2165 N N . ASP A 1 275 ? -8.359 -18.609 16.641 1 76.31 275 ASP A N 1
ATOM 2166 C CA . ASP A 1 275 ? -9.562 -17.828 16.406 1 76.31 275 ASP A CA 1
ATOM 2167 C C . ASP A 1 275 ? -10.078 -18 14.984 1 76.31 275 ASP A C 1
ATOM 2169 O O . ASP A 1 275 ? -11.039 -17.344 14.578 1 76.31 275 ASP A O 1
ATOM 2173 N N . LEU A 1 276 ? -9.586 -18.938 14.297 1 83.75 276 LEU A N 1
ATOM 2174 C CA . LEU A 1 276 ? -9.914 -19.031 12.883 1 83.75 276 LEU A CA 1
ATOM 2175 C C . LEU A 1 276 ? -11.359 -19.469 12.688 1 83.75 276 LEU A C 1
ATOM 2177 O O . LEU A 1 276 ? -12.039 -19 11.773 1 83.75 276 LEU A O 1
ATOM 2181 N N . GLY A 1 277 ? -11.812 -20.375 13.578 1 81.06 277 GLY A N 1
ATOM 2182 C CA . GLY A 1 277 ? -13.211 -20.766 13.492 1 81.06 277 GLY A CA 1
ATOM 2183 C C . GLY A 1 277 ? -14.172 -19.609 13.656 1 81.06 277 GLY A C 1
ATOM 2184 O O . GLY A 1 277 ? -15.195 -19.547 12.969 1 81.06 277 GLY A O 1
ATOM 2185 N N . ALA A 1 278 ? -13.836 -18.734 14.531 1 81.5 278 ALA A N 1
ATOM 2186 C CA . ALA A 1 278 ? -14.664 -17.562 14.773 1 81.5 278 ALA A CA 1
ATOM 2187 C C . ALA A 1 278 ? -14.516 -16.547 13.641 1 81.5 278 ALA A C 1
ATOM 2189 O O . ALA A 1 278 ? -15.469 -15.836 13.305 1 81.5 278 ALA A O 1
ATOM 2190 N N . LEU A 1 279 ? -13.383 -16.562 13.047 1 84.81 279 LEU A N 1
ATOM 2191 C CA . LEU A 1 279 ? -13.102 -15.594 11.992 1 84.81 279 LEU A CA 1
ATOM 2192 C C . LEU A 1 279 ? -13.695 -16.031 10.664 1 84.81 279 LEU A C 1
ATOM 2194 O O . LEU A 1 279 ? -13.992 -15.211 9.805 1 84.81 279 LEU A O 1
ATOM 2198 N N . PHE A 1 280 ? -13.789 -17.312 10.516 1 89.88 280 PHE A N 1
ATOM 2199 C CA . PHE A 1 280 ? -14.328 -17.859 9.281 1 89.88 280 PHE A CA 1
ATOM 2200 C C . PHE A 1 280 ? -15.422 -18.875 9.578 1 89.88 280 PHE A C 1
ATOM 2202 O O . PHE A 1 280 ? -15.289 -20.062 9.234 1 89.88 280 PHE A O 1
ATOM 2209 N N . PRO A 1 281 ? -16.453 -18.328 10.102 1 82.38 281 PRO A N 1
ATOM 2210 C CA . PRO A 1 281 ? -17.516 -19.25 10.523 1 82.38 281 PRO A CA 1
ATOM 2211 C C . PRO A 1 281 ? -18.094 -20.047 9.359 1 82.38 281 PRO A C 1
ATOM 2213 O O . PRO A 1 281 ? -18.359 -19.484 8.289 1 82.38 281 PRO A O 1
ATOM 2216 N N . GLY A 1 282 ? -18.25 -21.406 9.625 1 77.56 282 GLY A N 1
ATOM 2217 C CA . GLY A 1 282 ? -18.859 -22.281 8.633 1 77.56 282 GLY A CA 1
ATOM 2218 C C . GLY A 1 282 ? -17.875 -22.766 7.582 1 77.56 282 GLY A C 1
ATOM 2219 O O . GLY A 1 282 ? -18.203 -23.609 6.75 1 77.56 282 GLY A O 1
ATOM 2220 N N . VAL A 1 283 ? -16.734 -22.219 7.566 1 82 283 VAL A N 1
ATOM 2221 C CA . VAL A 1 283 ? -15.734 -22.594 6.574 1 82 283 VAL A CA 1
ATOM 2222 C C . VAL A 1 283 ? -14.617 -23.391 7.242 1 82 283 VAL A C 1
ATOM 2224 O O . VAL A 1 283 ? -14.258 -24.484 6.781 1 82 283 VAL A O 1
ATOM 2227 N N . LEU A 1 284 ? -14.125 -22.797 8.289 1 82.31 284 LEU A N 1
ATOM 2228 C CA . LEU A 1 284 ? -13.062 -23.469 9.047 1 82.31 284 LEU A CA 1
ATOM 2229 C C . LEU A 1 284 ? -13.586 -23.969 10.391 1 82.31 284 LEU A C 1
ATOM 2231 O O . LEU A 1 284 ? -14.383 -23.281 11.039 1 82.31 284 LEU A O 1
ATOM 2235 N N . ALA A 1 285 ? -13.359 -25.281 10.68 1 70.75 285 ALA A N 1
ATOM 2236 C CA . ALA A 1 285 ? -13.766 -25.828 11.969 1 70.75 285 ALA A CA 1
ATOM 2237 C C . ALA A 1 285 ? -13.062 -25.125 13.117 1 70.75 285 ALA A C 1
ATOM 2239 O O . ALA A 1 285 ? -11.93 -24.672 12.977 1 70.75 285 ALA A O 1
ATOM 2240 N N . PRO A 1 286 ? -13.938 -24.766 14.133 1 57.03 286 PRO A N 1
ATOM 2241 C CA . PRO A 1 286 ? -13.234 -24.219 15.297 1 57.03 286 PRO A CA 1
ATOM 2242 C C . PRO A 1 286 ? -12.055 -25.078 15.734 1 57.03 286 PRO A C 1
ATOM 2244 O O . PRO A 1 286 ? -12.141 -26.312 15.703 1 57.03 286 PRO A O 1
ATOM 2247 N N . ARG A 1 287 ? -10.859 -24.781 15.344 1 52.84 287 ARG A N 1
ATOM 2248 C CA . ARG A 1 287 ? -9.742 -25.562 15.852 1 52.84 287 ARG A CA 1
ATOM 2249 C C . ARG A 1 287 ? -9.562 -25.359 17.359 1 52.84 287 ARG A C 1
ATOM 2251 O O . ARG A 1 287 ? -9.844 -24.266 17.875 1 52.84 287 ARG A O 1
ATOM 2258 N N . ASP A 1 288 ? -9.445 -26.375 18.094 1 41.72 288 ASP A N 1
ATOM 2259 C CA . ASP A 1 288 ? -9.055 -26.359 19.5 1 41.72 288 ASP A CA 1
ATOM 2260 C C . ASP A 1 288 ? -7.859 -25.453 19.734 1 41.72 288 ASP A C 1
ATOM 2262 O O . ASP A 1 288 ? -6.988 -25.328 18.875 1 41.72 288 ASP A O 1
ATOM 2266 N N . SER A 1 289 ? -7.949 -24.453 20.594 1 36.16 289 SER A N 1
ATOM 2267 C CA . SER A 1 289 ? -7.051 -23.406 21.094 1 36.16 289 SER A CA 1
ATOM 2268 C C . SER A 1 289 ? -5.613 -23.922 21.188 1 36.16 289 SER A C 1
ATOM 2270 O O . SER A 1 289 ? -5.289 -24.734 22.047 1 36.16 289 SER A O 1
ATOM 2272 N N . TYR A 1 290 ? -4.941 -24.266 20.281 1 32.19 290 TYR A N 1
ATOM 2273 C CA . TYR A 1 290 ? -3.543 -24.297 20.703 1 32.19 290 TYR A CA 1
ATOM 2274 C C . TYR A 1 290 ? -3.057 -22.906 21.094 1 32.19 290 TYR A C 1
ATOM 2276 O O . TYR A 1 290 ? -3.17 -21.953 20.297 1 32.19 290 TYR A O 1
ATOM 2284 N N . ASP A 1 291 ? -3.062 -22.516 22.328 1 32.75 291 ASP A N 1
ATOM 2285 C CA . ASP A 1 291 ? -2.65 -21.312 23.047 1 32.75 291 ASP A CA 1
ATOM 2286 C C . ASP A 1 291 ? -1.271 -20.844 22.594 1 32.75 291 ASP A C 1
ATOM 2288 O O . ASP A 1 291 ? -0.26 -21.484 22.891 1 32.75 291 ASP A O 1
ATOM 2292 N N . LEU A 1 292 ? -1.034 -20.312 21.641 1 29.38 292 LEU A N 1
ATOM 2293 C CA . LEU A 1 292 ? 0.216 -19.594 21.406 1 29.38 292 LEU A CA 1
ATOM 2294 C C . LEU A 1 292 ? 0.473 -18.578 22.516 1 29.38 292 LEU A C 1
ATOM 2296 O O . LEU A 1 292 ? 1.424 -17.797 22.422 1 29.38 292 LEU A O 1
ATOM 2300 N N . ALA A 1 293 ? -0.42 -18.328 23.453 1 32.31 293 ALA A N 1
ATOM 2301 C CA . ALA A 1 293 ? -0.156 -17.531 24.656 1 32.31 293 ALA A CA 1
ATOM 2302 C C . ALA A 1 293 ? 1.105 -18.016 25.375 1 32.31 293 ALA A C 1
ATOM 2304 O O . ALA A 1 293 ? 1.591 -17.375 26.297 1 32.31 293 ALA A O 1
ATOM 2305 N N . THR A 1 294 ? 1.45 -19.203 25.188 1 31.36 294 THR A N 1
ATOM 2306 C CA . THR A 1 294 ? 2.564 -19.688 26 1 31.36 294 THR A CA 1
ATOM 2307 C C . THR A 1 294 ? 3.881 -19.078 25.531 1 31.36 294 THR A C 1
ATOM 2309 O O . THR A 1 294 ? 4.867 -19.078 26.266 1 31.36 294 THR A O 1
ATOM 2312 N N . VAL A 1 295 ? 3.867 -18.531 24.391 1 30.56 295 VAL A N 1
ATOM 2313 C CA . VAL A 1 295 ? 5.188 -18.016 24.031 1 30.56 295 VAL A CA 1
ATOM 2314 C C . VAL A 1 295 ? 5.363 -16.594 24.578 1 30.56 295 VAL A C 1
ATOM 2316 O O . VAL A 1 295 ? 6.488 -16.125 24.734 1 30.56 295 VAL A O 1
ATOM 2319 N N . SER A 1 296 ? 4.312 -15.875 24.828 1 31.53 296 SER A N 1
ATOM 2320 C CA . SER A 1 296 ? 4.504 -14.562 25.422 1 31.53 296 SER A CA 1
ATOM 2321 C C . SER A 1 296 ? 4.957 -14.672 26.875 1 31.53 296 SER A C 1
ATOM 2323 O O . SER A 1 296 ? 5.59 -13.758 27.406 1 31.53 296 SER A O 1
ATOM 2325 N N . GLU A 1 297 ? 4.488 -15.602 27.562 1 31.3 297 GLU A N 1
ATOM 2326 C CA . GLU A 1 297 ? 4.898 -15.75 28.953 1 31.3 297 GLU A CA 1
ATOM 2327 C C . GLU A 1 297 ? 6.371 -16.141 29.062 1 31.3 297 GLU A C 1
ATOM 2329 O O . GLU A 1 297 ? 7.031 -15.828 30.047 1 31.3 297 GLU A O 1
ATOM 2334 N N . ILE A 1 298 ? 6.84 -16.766 28.078 1 30.77 298 ILE A N 1
ATOM 2335 C CA . ILE A 1 298 ? 8.203 -17.25 28.266 1 30.77 298 ILE A CA 1
ATOM 2336 C C . ILE A 1 298 ? 9.188 -16.109 28.047 1 30.77 298 ILE A C 1
ATOM 2338 O O . ILE A 1 298 ? 10.172 -15.984 28.781 1 30.77 298 ILE A O 1
ATOM 2342 N N . GLU A 1 299 ? 8.945 -15.148 27.141 1 31.8 299 GLU A N 1
ATOM 2343 C CA . GLU A 1 299 ? 10.008 -14.156 26.969 1 31.8 299 GLU A CA 1
ATOM 2344 C C . GLU A 1 299 ? 9.891 -13.047 28.016 1 31.8 299 GLU A C 1
ATOM 2346 O O . GLU A 1 299 ? 10.867 -12.344 28.297 1 31.8 299 GLU A O 1
ATOM 2351 N N . THR A 1 300 ? 8.75 -12.797 28.531 1 32.66 300 THR A N 1
ATOM 2352 C CA . THR A 1 300 ? 8.781 -11.844 29.641 1 32.66 300 THR A CA 1
ATOM 2353 C C . THR A 1 300 ? 9.609 -12.375 30.797 1 32.66 300 THR A C 1
ATOM 2355 O O . THR A 1 300 ? 10.281 -11.602 31.484 1 32.66 300 THR A O 1
ATOM 2358 N N . GLU A 1 301 ? 9.648 -13.586 30.906 1 31.3 301 GLU A N 1
ATOM 2359 C CA . GLU A 1 301 ? 10.438 -14.117 32.031 1 31.3 301 GLU A CA 1
ATOM 2360 C C . GLU A 1 301 ? 11.93 -14.141 31.672 1 31.3 301 GLU A C 1
ATOM 2362 O O . GLU A 1 301 ? 12.773 -13.938 32.562 1 31.3 301 GLU A O 1
ATOM 2367 N N . ALA A 1 302 ? 12.203 -14.328 30.438 1 33.25 302 ALA A N 1
ATOM 2368 C CA . ALA A 1 302 ? 13.633 -14.43 30.125 1 33.25 302 ALA A CA 1
ATOM 2369 C C . ALA A 1 302 ? 14.289 -13.055 30.094 1 33.25 302 ALA A C 1
ATOM 2371 O O . ALA A 1 302 ? 15.453 -12.906 30.469 1 33.25 302 ALA A O 1
ATOM 2372 N N . GLU A 1 303 ? 13.57 -12.062 29.656 1 33.34 303 GLU A N 1
ATOM 2373 C CA . GLU A 1 303 ? 14.188 -10.742 29.688 1 33.34 303 GLU A CA 1
ATOM 2374 C C . GLU A 1 303 ? 14.289 -10.203 31.109 1 33.34 303 GLU A C 1
ATOM 2376 O O . GLU A 1 303 ? 15.156 -9.383 31.406 1 33.34 303 GLU A O 1
ATOM 2381 N N . VAL A 1 304 ? 13.531 -10.742 32.062 1 33.88 304 VAL A N 1
ATOM 2382 C CA . VAL A 1 304 ? 13.727 -10.32 33.438 1 33.88 304 VAL A CA 1
ATOM 2383 C C . VAL A 1 304 ? 15 -10.938 34 1 33.88 304 VAL A C 1
ATOM 2385 O O . VAL A 1 304 ? 15.727 -10.297 34.75 1 33.88 304 VAL A O 1
ATOM 2388 N N . GLU A 1 305 ? 15.32 -12.141 33.406 1 32.66 305 GLU A N 1
ATOM 2389 C CA . GLU A 1 305 ? 16.453 -12.766 34.094 1 32.66 305 GLU A CA 1
ATOM 2390 C C . GLU A 1 305 ? 17.781 -12.172 33.594 1 32.66 305 GLU A C 1
ATOM 2392 O O . GLU A 1 305 ? 18.797 -12.25 34.312 1 32.66 305 GLU A O 1
ATOM 2397 N N . GLU A 1 306 ? 17.766 -11.703 32.312 1 31.41 306 GLU A N 1
ATOM 2398 C CA . GLU A 1 306 ? 19.109 -11.289 31.953 1 31.41 306 GLU A CA 1
ATOM 2399 C C . GLU A 1 306 ? 19.422 -9.898 32.5 1 31.41 306 GLU A C 1
ATOM 2401 O O . GLU A 1 306 ? 20.578 -9.445 32.438 1 31.41 306 GLU A O 1
ATOM 2406 N N . TYR A 1 307 ? 18.359 -9.18 32.875 1 28.28 307 TYR A N 1
ATOM 2407 C CA . TYR A 1 307 ? 18.688 -7.922 33.531 1 28.28 307 TYR A CA 1
ATOM 2408 C C . TYR A 1 307 ? 18.734 -8.102 35.031 1 28.28 307 TYR A C 1
ATOM 2410 O O . TYR A 1 307 ? 18.797 -7.125 35.781 1 28.28 307 TYR A O 1
ATOM 2418 N N . SER A 1 308 ? 18.703 -9.383 35.469 1 28.08 308 SER A N 1
ATOM 2419 C CA . SER A 1 308 ? 19.156 -9.477 36.875 1 28.08 308 SER A CA 1
ATOM 2420 C C . SER A 1 308 ? 20.641 -9.805 36.938 1 28.08 308 SER A C 1
ATOM 2422 O O . SER A 1 308 ? 21.156 -10.602 36.156 1 28.08 308 SER A O 1
ATOM 2424 N N . MET B 1 1 ? 16.031 -14.781 23.156 1 42.28 1 MET B N 1
ATOM 2425 C CA . MET B 1 1 ? 14.938 -14.008 22.594 1 42.28 1 MET B CA 1
ATOM 2426 C C . MET B 1 1 ? 14.75 -14.312 21.109 1 42.28 1 MET B C 1
ATOM 2428 O O . MET B 1 1 ? 13.648 -14.633 20.672 1 42.28 1 MET B O 1
ATOM 2432 N N . GLN B 1 2 ? 15.844 -14.391 20.516 1 58.25 2 GLN B N 1
ATOM 2433 C CA . GLN B 1 2 ? 15.875 -14.68 19.078 1 58.25 2 GLN B CA 1
ATOM 2434 C C . GLN B 1 2 ? 15.438 -16.109 18.797 1 58.25 2 GLN B C 1
ATOM 2436 O O . GLN B 1 2 ? 14.672 -16.359 17.859 1 58.25 2 GLN B O 1
ATOM 2441 N N . ASN B 1 3 ? 15.664 -16.906 19.812 1 63.38 3 ASN B N 1
ATOM 2442 C CA . ASN B 1 3 ? 15.344 -18.312 19.594 1 63.38 3 ASN B CA 1
ATOM 2443 C C . ASN B 1 3 ? 13.859 -18.594 19.797 1 63.38 3 ASN B C 1
ATOM 2445 O O . ASN B 1 3 ? 13.258 -19.344 19.016 1 63.38 3 ASN B O 1
ATOM 2449 N N . ALA B 1 4 ? 13.359 -17.938 20.812 1 62.38 4 ALA B N 1
ATOM 2450 C CA . ALA B 1 4 ? 11.93 -18.141 21.078 1 62.38 4 ALA B CA 1
ATOM 2451 C C . ALA B 1 4 ? 11.086 -17.594 19.938 1 62.38 4 ALA B C 1
ATOM 2453 O O . ALA B 1 4 ? 10.086 -18.203 19.547 1 62.38 4 ALA B O 1
ATOM 2454 N N . VAL B 1 5 ? 11.477 -16.562 19.375 1 64.56 5 VAL B N 1
ATOM 2455 C CA . VAL B 1 5 ? 10.773 -15.945 18.266 1 64.56 5 VAL B CA 1
ATOM 2456 C C . VAL B 1 5 ? 10.867 -16.844 17.031 1 64.56 5 VAL B C 1
ATOM 2458 O O . VAL B 1 5 ? 9.867 -17.094 16.344 1 64.56 5 VAL B O 1
ATOM 2461 N N . SER B 1 6 ? 11.961 -17.391 16.938 1 71.44 6 SER B N 1
ATOM 2462 C CA . SER B 1 6 ? 12.18 -18.281 15.797 1 71.44 6 SER B CA 1
ATOM 2463 C C . SER B 1 6 ? 11.32 -19.531 15.898 1 71.44 6 SER B C 1
ATOM 2465 O O . SER B 1 6 ? 10.773 -20 14.891 1 71.44 6 SER B O 1
ATOM 2467 N N . GLN B 1 7 ? 11.266 -20 17.062 1 74.12 7 GLN B N 1
ATOM 2468 C CA . GLN B 1 7 ? 10.445 -21.203 17.281 1 74.12 7 GLN B CA 1
ATOM 2469 C C . GLN B 1 7 ? 8.969 -20.891 17.062 1 74.12 7 GLN B C 1
ATOM 2471 O O . GLN B 1 7 ? 8.242 -21.703 16.484 1 74.12 7 GLN B O 1
ATOM 2476 N N . ALA B 1 8 ? 8.562 -19.812 17.531 1 71.12 8 ALA B N 1
ATOM 2477 C CA . ALA B 1 8 ? 7.164 -19.406 17.375 1 71.12 8 ALA B CA 1
ATOM 2478 C C . ALA B 1 8 ? 6.812 -19.25 15.898 1 71.12 8 ALA B C 1
ATOM 2480 O O . ALA B 1 8 ? 5.727 -19.641 15.469 1 71.12 8 ALA B O 1
ATOM 2481 N N . ILE B 1 9 ? 7.699 -18.734 15.195 1 74.94 9 ILE B N 1
ATOM 2482 C CA . ILE B 1 9 ? 7.496 -18.547 13.766 1 74.94 9 ILE B CA 1
ATOM 2483 C C . ILE B 1 9 ? 7.387 -19.906 13.07 1 74.94 9 ILE B C 1
ATOM 2485 O O . ILE B 1 9 ? 6.465 -20.141 12.289 1 74.94 9 ILE B O 1
ATOM 2489 N N . SER B 1 10 ? 8.273 -20.75 13.422 1 81.44 10 SER B N 1
ATOM 2490 C CA . SER B 1 10 ? 8.281 -22.078 12.828 1 81.44 10 SER B CA 1
ATOM 2491 C C . SER B 1 10 ? 6.992 -22.828 13.141 1 81.44 10 SER B C 1
ATOM 2493 O O . SER B 1 10 ? 6.418 -23.484 12.258 1 81.44 10 SER B O 1
ATOM 2495 N N . GLN B 1 11 ? 6.625 -22.688 14.312 1 81.75 11 GLN B N 1
ATOM 2496 C CA . GLN B 1 11 ? 5.391 -23.359 14.711 1 81.75 11 GLN B CA 1
ATOM 2497 C C . GLN B 1 11 ? 4.184 -22.75 13.992 1 81.75 11 GLN B C 1
ATOM 2499 O O . GLN B 1 11 ? 3.285 -23.484 13.562 1 81.75 11 GLN B O 1
ATOM 2504 N N . GLY B 1 12 ? 4.125 -21.484 13.922 1 81.94 12 GLY B N 1
ATOM 2505 C CA . GLY B 1 12 ? 3.049 -20.828 13.188 1 81.94 12 GLY B CA 1
ATOM 2506 C C . GLY B 1 12 ? 2.967 -21.266 11.734 1 81.94 12 GLY B C 1
ATOM 2507 O O . GLY B 1 12 ? 1.876 -21.5 11.219 1 81.94 12 GLY B O 1
ATOM 2508 N N . ILE B 1 13 ? 4.094 -21.359 11.18 1 87.19 13 ILE B N 1
ATOM 2509 C CA . ILE B 1 13 ? 4.168 -21.797 9.789 1 87.19 13 ILE B CA 1
ATOM 2510 C C . ILE B 1 13 ? 3.613 -23.203 9.656 1 87.19 13 ILE B C 1
ATOM 2512 O O . ILE B 1 13 ? 2.807 -23.484 8.766 1 87.19 13 ILE B O 1
ATOM 2516 N N . HIS B 1 14 ? 4.055 -24.078 10.531 1 89.56 14 HIS B N 1
ATOM 2517 C CA . HIS B 1 14 ? 3.639 -25.469 10.469 1 89.56 14 HIS B CA 1
ATOM 2518 C C . HIS B 1 14 ? 2.127 -25.609 10.609 1 89.56 14 HIS B C 1
ATOM 2520 O O . HIS B 1 14 ? 1.481 -26.266 9.797 1 89.56 14 HIS B O 1
ATOM 2526 N N . VAL B 1 15 ? 1.594 -24.938 11.547 1 86.81 15 VAL B N 1
ATOM 2527 C CA . VAL B 1 15 ? 0.165 -25.031 11.828 1 86.81 15 VAL B CA 1
ATOM 2528 C C . VAL B 1 15 ? -0.632 -24.469 10.648 1 86.81 15 VAL B C 1
ATOM 2530 O O . VAL B 1 15 ? -1.591 -25.094 10.188 1 86.81 15 VAL B O 1
ATOM 2533 N N . ARG B 1 16 ? -0.248 -23.438 10.18 1 89.75 16 ARG B N 1
ATOM 2534 C CA . ARG B 1 16 ? -0.978 -22.812 9.086 1 89.75 16 ARG B CA 1
ATOM 2535 C C . ARG B 1 16 ? -0.837 -23.609 7.797 1 89.75 16 ARG B C 1
ATOM 2537 O O . ARG B 1 16 ? -1.766 -23.672 6.988 1 89.75 16 ARG B O 1
ATOM 2544 N N . ARG B 1 17 ? 0.287 -24.141 7.613 1 92.19 17 ARG B N 1
ATOM 2545 C CA . ARG B 1 17 ? 0.467 -25.016 6.457 1 92.19 17 ARG B CA 1
ATOM 2546 C C . ARG B 1 17 ? -0.509 -26.172 6.496 1 92.19 17 ARG B C 1
ATOM 2548 O O . ARG B 1 17 ? -1.093 -26.547 5.473 1 92.19 17 ARG B O 1
ATOM 2555 N N . GLU B 1 18 ? -0.638 -26.688 7.641 1 91.81 18 GLU B N 1
ATOM 2556 C CA . GLU B 1 18 ? -1.586 -27.781 7.801 1 91.81 18 GLU B CA 1
ATOM 2557 C C . GLU B 1 18 ? -3.014 -27.328 7.512 1 91.81 18 GLU B C 1
ATOM 2559 O O . GLU B 1 18 ? -3.766 -28.031 6.828 1 91.81 18 GLU B O 1
ATOM 2564 N N . ILE B 1 19 ? -3.346 -26.188 7.965 1 90.88 19 ILE B N 1
ATOM 2565 C CA . ILE B 1 19 ? -4.691 -25.656 7.773 1 90.88 19 ILE B CA 1
ATOM 2566 C C . ILE B 1 19 ? -4.93 -25.375 6.293 1 90.88 19 ILE B C 1
ATOM 2568 O O . ILE B 1 19 ? -5.91 -25.859 5.715 1 90.88 19 ILE B O 1
ATOM 2572 N N . LEU B 1 20 ? -4.055 -24.672 5.715 1 93.75 20 LEU B N 1
ATOM 2573 C CA . LEU B 1 20 ? -4.191 -24.312 4.309 1 93.75 20 LEU B CA 1
ATOM 2574 C C . LEU B 1 20 ? -4.168 -25.547 3.422 1 93.75 20 LEU B C 1
ATOM 2576 O O . LEU B 1 20 ? -4.898 -25.625 2.43 1 93.75 20 LEU B O 1
ATOM 2580 N N . GLY B 1 21 ? -3.344 -26.484 3.785 1 92.06 21 GLY B N 1
ATOM 2581 C CA . GLY B 1 21 ? -3.227 -27.719 3.027 1 92.06 21 GLY B CA 1
ATOM 2582 C C . GLY B 1 21 ? -4.449 -28.609 3.143 1 92.06 21 GLY B C 1
ATOM 2583 O O . GLY B 1 21 ? -4.691 -29.453 2.275 1 92.06 21 GLY B O 1
ATOM 2584 N N . SER B 1 22 ? -5.18 -28.453 4.168 1 91.31 22 SER B N 1
ATOM 2585 C CA . SER B 1 22 ? -6.316 -29.328 4.422 1 91.31 22 SER B CA 1
ATOM 2586 C C . SER B 1 22 ? -7.605 -28.734 3.859 1 91.31 22 SER B C 1
ATOM 2588 O O . SER B 1 22 ? -8.664 -29.375 3.914 1 91.31 22 SER B O 1
ATOM 2590 N N . LEU B 1 23 ? -7.559 -27.609 3.312 1 92.94 23 LEU B N 1
ATOM 2591 C CA . LEU B 1 23 ? -8.758 -27 2.76 1 92.94 23 LEU B CA 1
ATOM 2592 C C . LEU B 1 23 ? -9.297 -27.812 1.586 1 92.94 23 LEU B C 1
ATOM 2594 O O . LEU B 1 23 ? -8.531 -28.219 0.712 1 92.94 23 LEU B O 1
ATOM 2598 N N . THR B 1 24 ? -10.609 -27.984 1.6 1 93.75 24 THR B N 1
ATOM 2599 C CA . THR B 1 24 ? -11.258 -28.562 0.424 1 93.75 24 THR B CA 1
ATOM 2600 C C . THR B 1 24 ? -11.32 -27.547 -0.708 1 93.75 24 THR B C 1
ATOM 2602 O O . THR B 1 24 ? -11.062 -26.359 -0.498 1 93.75 24 THR B O 1
ATOM 2605 N N . TYR B 1 25 ? -11.625 -28.078 -1.844 1 95 25 TYR B N 1
ATOM 2606 C CA . TYR B 1 25 ? -11.789 -27.188 -2.992 1 95 25 TYR B CA 1
ATOM 2607 C C . TYR B 1 25 ? -12.844 -26.125 -2.713 1 95 25 TYR B C 1
ATOM 2609 O O . TYR B 1 25 ? -12.617 -24.938 -2.957 1 95 25 TYR B O 1
ATOM 2617 N N . GLU B 1 26 ? -13.977 -26.547 -2.16 1 93.94 26 GLU B N 1
ATOM 2618 C CA . GLU B 1 26 ? -15.094 -25.641 -1.896 1 93.94 26 GLU B CA 1
ATOM 2619 C C . GLU B 1 26 ? -14.703 -24.578 -0.874 1 93.94 26 GLU B C 1
ATOM 2621 O O . GLU B 1 26 ? -15.062 -23.406 -1.02 1 93.94 26 GLU B O 1
ATOM 2626 N N . GLN B 1 27 ? -13.992 -24.984 0.112 1 94.12 27 GLN B N 1
ATOM 2627 C CA . GLN B 1 27 ? -13.547 -24.047 1.129 1 94.12 27 GLN B CA 1
ATOM 2628 C C . GLN B 1 27 ? -12.602 -23 0.536 1 94.12 27 GLN B C 1
ATOM 2630 O O . GLN B 1 27 ? -12.703 -21.812 0.849 1 94.12 27 GLN B O 1
ATOM 2635 N N . ARG B 1 28 ? -11.719 -23.453 -0.312 1 95.94 28 ARG B N 1
ATOM 2636 C CA . ARG B 1 28 ? -10.758 -22.547 -0.942 1 95.94 28 ARG B CA 1
ATOM 2637 C C . ARG B 1 28 ? -11.461 -21.516 -1.803 1 95.94 28 ARG B C 1
ATOM 2639 O O . ARG B 1 28 ? -11.156 -20.312 -1.718 1 95.94 28 ARG B O 1
ATOM 2646 N N . VAL B 1 29 ? -12.383 -21.984 -2.547 1 96.69 29 VAL B N 1
ATOM 2647 C CA . VAL B 1 29 ? -13.133 -21.078 -3.412 1 96.69 29 VAL B CA 1
ATOM 2648 C C . VAL B 1 29 ? -13.898 -20.062 -2.564 1 96.69 29 VAL B C 1
ATOM 2650 O O . VAL B 1 29 ? -13.875 -18.859 -2.848 1 96.69 29 VAL B O 1
ATOM 2653 N N . PHE B 1 30 ? -14.492 -20.531 -1.556 1 95.81 30 PHE B N 1
ATOM 2654 C CA . PHE B 1 30 ? -15.242 -19.656 -0.671 1 95.81 30 PHE B CA 1
ATOM 2655 C C . PHE B 1 30 ? -14.336 -18.609 -0.041 1 95.81 30 PHE B C 1
ATOM 2657 O O . PHE B 1 30 ? -14.68 -17.422 0.004 1 95.81 30 PHE B O 1
ATOM 2664 N N . LEU B 1 31 ? -13.25 -19.047 0.45 1 96.62 31 LEU B N 1
ATOM 2665 C CA . LEU B 1 31 ? -12.305 -18.125 1.092 1 96.62 31 LEU B CA 1
ATOM 2666 C C . LEU B 1 31 ? -11.812 -17.078 0.107 1 96.62 31 LEU B C 1
ATOM 2668 O O . LEU B 1 31 ? -11.695 -15.898 0.457 1 96.62 31 LEU B O 1
ATOM 2672 N N . LEU B 1 32 ? -11.5 -17.484 -1.091 1 97.81 32 LEU B N 1
ATOM 2673 C CA . LEU B 1 32 ? -11.039 -16.547 -2.1 1 97.81 32 LEU B CA 1
ATOM 2674 C C . LEU B 1 32 ? -12.125 -15.523 -2.424 1 97.81 32 LEU B C 1
ATOM 2676 O O . LEU B 1 32 ? -11.844 -14.328 -2.525 1 97.81 32 LEU B O 1
ATOM 2680 N N . GLU B 1 33 ? -13.281 -16 -2.588 1 97.38 33 GLU B N 1
ATOM 2681 C CA . GLU B 1 33 ? -14.383 -15.094 -2.871 1 97.38 33 GLU B CA 1
ATOM 2682 C C . GLU B 1 33 ? -14.57 -14.086 -1.74 1 97.38 33 GLU B C 1
ATOM 2684 O O . GLU B 1 33 ? -14.727 -12.891 -1.988 1 97.38 33 GLU B O 1
ATOM 2689 N N . ASP B 1 34 ? -14.562 -14.609 -0.549 1 96.12 34 ASP B N 1
ATOM 2690 C CA . ASP B 1 34 ? -14.672 -13.742 0.621 1 96.12 34 ASP B CA 1
ATOM 2691 C C . ASP B 1 34 ? -13.531 -12.727 0.671 1 96.12 34 ASP B C 1
ATOM 2693 O O . ASP B 1 34 ? -13.758 -11.547 0.95 1 96.12 34 ASP B O 1
ATOM 2697 N N . LEU B 1 35 ? -12.375 -13.195 0.429 1 96.62 35 LEU B N 1
ATOM 2698 C CA . LEU B 1 35 ? -11.203 -12.328 0.396 1 96.62 35 LEU B CA 1
ATOM 2699 C C . LEU B 1 35 ? -11.344 -11.258 -0.676 1 96.62 35 LEU B C 1
ATOM 2701 O O . LEU B 1 35 ? -11.055 -10.086 -0.429 1 96.62 35 LEU B O 1
ATOM 2705 N N . PHE B 1 36 ? -11.758 -11.625 -1.853 1 97.19 36 PHE B N 1
ATOM 2706 C CA . PHE B 1 36 ? -11.922 -10.695 -2.959 1 97.19 36 PHE B CA 1
ATOM 2707 C C . PHE B 1 36 ? -12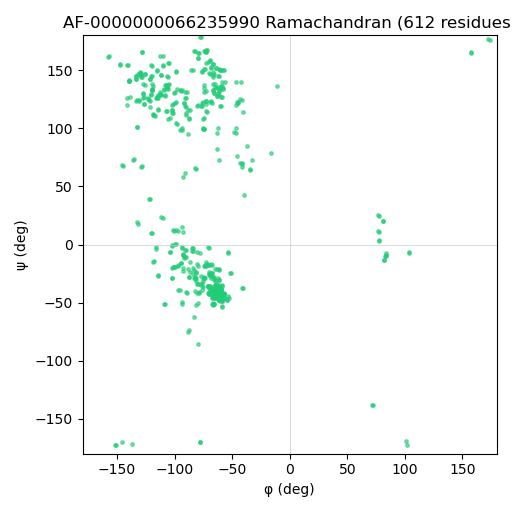.945 -9.617 -2.611 1 97.19 36 PHE B C 1
ATOM 2709 O O . PHE B 1 36 ? -12.734 -8.438 -2.896 1 97.19 36 PHE B O 1
ATOM 2716 N N . VAL B 1 37 ? -13.992 -10.016 -2.027 1 95.88 37 VAL B N 1
ATOM 2717 C CA . VAL B 1 37 ? -15.023 -9.062 -1.631 1 95.88 37 VAL B CA 1
ATOM 2718 C C . VAL B 1 37 ? -14.469 -8.102 -0.583 1 95.88 37 VAL B C 1
ATOM 2720 O O . VAL B 1 37 ? -14.672 -6.891 -0.673 1 95.88 37 VAL B O 1
ATOM 2723 N N . ASP B 1 38 ? -13.742 -8.625 0.346 1 94.06 38 ASP B N 1
ATOM 2724 C CA . ASP B 1 38 ? -13.18 -7.812 1.42 1 94.06 38 ASP B CA 1
ATOM 2725 C C . ASP B 1 38 ? -12.148 -6.824 0.879 1 94.06 38 ASP B C 1
ATOM 2727 O O . ASP B 1 38 ? -12.266 -5.617 1.089 1 94.06 38 ASP B O 1
ATOM 2731 N N . LEU B 1 39 ? -11.219 -7.352 0.128 1 93.19 39 LEU B N 1
ATOM 2732 C CA . LEU B 1 39 ? -9.984 -6.598 -0.09 1 93.19 39 LEU B CA 1
ATOM 2733 C C . LEU B 1 39 ? -10.016 -5.887 -1.438 1 93.19 39 LEU B C 1
ATOM 2735 O O . LEU B 1 39 ? -9.258 -4.945 -1.665 1 93.19 39 LEU B O 1
ATOM 2739 N N . PHE B 1 40 ? -10.859 -6.32 -2.328 1 92 40 PHE B N 1
ATOM 2740 C CA . PHE B 1 40 ? -10.953 -5.637 -3.611 1 92 40 PHE B CA 1
ATOM 2741 C C . PHE B 1 40 ? -12.32 -4.977 -3.777 1 92 40 PHE B C 1
ATOM 2743 O O . PHE B 1 40 ? -12.469 -4.027 -4.551 1 92 40 PHE B O 1
ATOM 2750 N N . GLY B 1 41 ? -13.336 -5.5 -3.129 1 90.81 41 GLY B N 1
ATOM 2751 C CA . GLY B 1 41 ? -14.664 -4.906 -3.182 1 90.81 41 GLY B CA 1
ATOM 2752 C C . GLY B 1 41 ? -14.883 -3.832 -2.135 1 90.81 41 GLY B C 1
ATOM 2753 O O . GLY B 1 41 ? -14.852 -2.639 -2.447 1 90.81 41 GLY B O 1
ATOM 2754 N N . HIS B 1 42 ? -15.023 -4.297 -0.932 1 90 42 HIS B N 1
ATOM 2755 C CA . HIS B 1 42 ? -15.344 -3.389 0.165 1 90 42 HIS B CA 1
ATOM 2756 C C . HIS B 1 42 ? -14.258 -2.336 0.343 1 90 42 HIS B C 1
ATOM 2758 O O . HIS B 1 42 ? -14.555 -1.157 0.551 1 90 42 HIS B O 1
ATOM 2764 N N . GLN B 1 43 ? -13.094 -2.738 0.288 1 88.38 43 GLN B N 1
ATOM 2765 C CA . GLN B 1 43 ? -12 -1.778 0.406 1 88.38 43 GLN B CA 1
ATOM 2766 C C . GLN B 1 43 ? -12.062 -0.738 -0.71 1 88.38 43 GLN B C 1
ATOM 2768 O O . GLN B 1 43 ? -11.852 0.452 -0.468 1 88.38 43 GLN B O 1
ATOM 2773 N N . HIS B 1 44 ? -12.289 -1.155 -1.872 1 86.12 44 HIS B N 1
ATOM 2774 C CA . HIS B 1 44 ? -12.391 -0.233 -2.998 1 86.12 44 HIS B CA 1
ATOM 2775 C C . HIS B 1 44 ? -13.492 0.791 -2.775 1 86.12 44 HIS B C 1
ATOM 2777 O O . HIS B 1 44 ? -13.305 1.984 -3.018 1 86.12 44 HIS B O 1
ATOM 2783 N N . VAL B 1 45 ? -14.602 0.305 -2.377 1 85.56 45 VAL B N 1
ATOM 2784 C CA . VAL B 1 45 ? -15.734 1.184 -2.127 1 85.56 45 VAL B CA 1
ATOM 2785 C C . VAL B 1 45 ? -15.375 2.203 -1.048 1 85.56 45 VAL B C 1
ATOM 2787 O O . VAL B 1 45 ? -15.664 3.393 -1.187 1 85.56 45 VAL B O 1
ATOM 2790 N N . MET B 1 46 ? -14.789 1.698 -0.052 1 88.38 46 MET B N 1
ATOM 2791 C CA . MET B 1 46 ? -14.359 2.564 1.044 1 88.38 46 MET B CA 1
ATOM 2792 C C . MET B 1 46 ? -13.391 3.629 0.549 1 88.38 46 MET B C 1
ATOM 2794 O O . MET B 1 46 ? -13.547 4.812 0.85 1 88.38 46 MET B O 1
ATOM 2798 N N . LEU B 1 47 ? -12.414 3.256 -0.177 1 87.44 47 LEU B N 1
ATOM 2799 C CA . LEU B 1 47 ? -11.414 4.188 -0.692 1 87.44 47 LEU B CA 1
ATOM 2800 C C . LEU B 1 47 ? -12.055 5.191 -1.648 1 87.44 47 LEU B C 1
ATOM 2802 O O . LEU B 1 47 ? -11.68 6.367 -1.657 1 87.44 47 LEU B O 1
ATOM 2806 N N . GLN B 1 48 ? -12.969 4.754 -2.418 1 84.06 48 GLN B N 1
ATOM 2807 C CA . GLN B 1 48 ? -13.656 5.637 -3.359 1 84.06 48 GLN B CA 1
ATOM 2808 C C . GLN B 1 48 ? -14.445 6.715 -2.625 1 84.06 48 GLN B C 1
ATOM 2810 O O . GLN B 1 48 ? -14.539 7.852 -3.096 1 84.06 48 GLN B O 1
ATOM 2815 N N . ARG B 1 49 ? -15.047 6.324 -1.578 1 87.56 49 ARG B N 1
ATOM 2816 C CA . ARG B 1 49 ? -15.773 7.281 -0.748 1 87.56 49 ARG B CA 1
ATOM 2817 C C . ARG B 1 49 ? -14.875 8.438 -0.326 1 87.56 49 ARG B C 1
ATOM 2819 O O . ARG B 1 49 ? -15.227 9.602 -0.501 1 87.56 49 ARG B O 1
ATOM 2826 N N . TRP B 1 50 ? -13.758 8.188 0.123 1 91.31 50 TRP B N 1
ATOM 2827 C CA . TRP B 1 50 ? -12.836 9.211 0.599 1 91.31 50 TRP B CA 1
ATOM 2828 C C . TRP B 1 50 ? -12.188 9.945 -0.57 1 91.31 50 TRP B C 1
ATOM 2830 O O . TRP B 1 50 ? -11.93 11.148 -0.485 1 91.31 50 TRP B O 1
ATOM 2840 N N . ALA B 1 51 ? -11.922 9.203 -1.628 1 87.88 51 ALA B N 1
ATOM 2841 C CA . ALA B 1 51 ? -11.383 9.828 -2.828 1 87.88 51 ALA B CA 1
ATOM 2842 C C . ALA B 1 51 ? -12.352 10.875 -3.385 1 87.88 51 ALA B C 1
ATOM 2844 O O . ALA B 1 51 ? -11.93 11.914 -3.889 1 87.88 51 ALA B O 1
ATOM 2845 N N . ALA B 1 52 ? -13.578 10.547 -3.285 1 86.5 52 ALA B N 1
ATOM 2846 C CA . ALA B 1 52 ? -14.594 11.477 -3.773 1 86.5 52 ALA B CA 1
ATOM 2847 C C . ALA B 1 52 ? -14.516 12.812 -3.043 1 86.5 52 ALA B C 1
ATOM 2849 O O . ALA B 1 52 ? -14.664 13.875 -3.656 1 86.5 52 ALA B O 1
ATOM 2850 N N . LEU B 1 53 ? -14.273 12.773 -1.827 1 90.5 53 LEU B N 1
ATOM 2851 C CA . LEU B 1 53 ? -14.219 13.977 -1.004 1 90.5 53 LEU B CA 1
ATOM 2852 C C . LEU B 1 53 ? -12.898 14.711 -1.188 1 90.5 53 LEU B C 1
ATOM 2854 O O . LEU B 1 53 ? -12.875 15.93 -1.356 1 90.5 53 LEU B O 1
ATOM 2858 N N . THR B 1 54 ? -11.805 13.977 -1.249 1 91.81 54 THR B N 1
ATOM 2859 C CA . THR B 1 54 ? -10.492 14.594 -1.102 1 91.81 54 THR B CA 1
ATOM 2860 C C . THR B 1 54 ? -9.82 14.766 -2.461 1 91.81 54 THR B C 1
ATOM 2862 O O . THR B 1 54 ? -8.844 15.5 -2.586 1 91.81 54 THR B O 1
ATOM 2865 N N . GLY B 1 55 ? -10.312 13.984 -3.455 1 86.75 55 GLY B N 1
ATOM 2866 C CA . GLY B 1 55 ? -9.664 14.008 -4.758 1 86.75 55 GLY B CA 1
ATOM 2867 C C . GLY B 1 55 ? -8.367 13.211 -4.793 1 86.75 55 GLY B C 1
ATOM 2868 O O . GLY B 1 55 ? -7.578 13.352 -5.727 1 86.75 55 GLY B O 1
ATOM 2869 N N . GLN B 1 56 ? -8.125 12.461 -3.764 1 87.31 56 GLN B N 1
ATOM 2870 C CA . GLN B 1 56 ? -6.953 11.586 -3.721 1 87.31 56 GLN B CA 1
ATOM 2871 C C . GLN B 1 56 ? -7.223 10.273 -4.457 1 87.31 56 GLN B C 1
ATOM 2873 O O . GLN B 1 56 ? -8.367 9.969 -4.797 1 87.31 56 GLN B O 1
ATOM 2878 N N . SER B 1 57 ? -6.164 9.586 -4.699 1 79.06 57 SER B N 1
ATOM 2879 C CA . SER B 1 57 ? -6.301 8.328 -5.426 1 79.06 57 SER B CA 1
ATOM 2880 C C . SER B 1 57 ? -6.895 7.242 -4.539 1 79.06 57 SER B C 1
ATOM 2882 O O . SER B 1 57 ? -6.547 7.137 -3.359 1 79.06 57 SER B O 1
ATOM 2884 N N . ALA B 1 58 ? -7.836 6.543 -5.109 1 78.88 58 ALA B N 1
ATOM 2885 C CA . ALA B 1 58 ? -8.422 5.383 -4.441 1 78.88 58 ALA B CA 1
ATOM 2886 C C . ALA B 1 58 ? -7.672 4.105 -4.809 1 78.88 58 ALA B C 1
ATOM 2888 O O . ALA B 1 58 ? -8.266 3.156 -5.324 1 78.88 58 ALA B O 1
ATOM 2889 N N . GLN B 1 59 ? -6.422 4.043 -4.473 1 73.31 59 GLN B N 1
ATOM 2890 C CA . GLN B 1 59 ? -5.629 2.893 -4.887 1 73.31 59 GLN B CA 1
ATOM 2891 C C . GLN B 1 59 ? -5.516 1.867 -3.76 1 73.31 59 GLN B C 1
ATOM 2893 O O . GLN B 1 59 ? -5.348 2.232 -2.596 1 73.31 59 GLN B O 1
ATOM 2898 N N . VAL B 1 60 ? -5.742 0.664 -4.168 1 68.5 60 VAL B N 1
ATOM 2899 C CA . VAL B 1 60 ? -5.496 -0.452 -3.26 1 68.5 60 VAL B CA 1
ATOM 2900 C C . VAL B 1 60 ? -4.066 -0.958 -3.434 1 68.5 60 VAL B C 1
ATOM 2902 O O . VAL B 1 60 ? -3.613 -1.183 -4.559 1 68.5 60 VAL B O 1
ATOM 2905 N N . ASP B 1 61 ? -3.322 -1.037 -2.369 1 71.5 61 ASP B N 1
ATOM 2906 C CA . ASP B 1 61 ? -2.02 -1.69 -2.441 1 71.5 61 ASP B CA 1
ATOM 2907 C C . ASP B 1 61 ? -2.168 -3.209 -2.51 1 71.5 61 ASP B C 1
ATOM 2909 O O . ASP B 1 61 ? -2.492 -3.852 -1.51 1 71.5 61 ASP B O 1
ATOM 2913 N N . THR B 1 62 ? -1.881 -3.646 -3.621 1 77.88 62 THR B N 1
ATOM 2914 C CA . THR B 1 62 ? -2.16 -5.062 -3.836 1 77.88 62 THR B CA 1
ATOM 2915 C C . THR B 1 62 ? -0.952 -5.914 -3.465 1 77.88 62 THR B C 1
ATOM 2917 O O . THR B 1 62 ? -1.022 -7.145 -3.49 1 77.88 62 THR B O 1
ATOM 2920 N N . GLY B 1 63 ? 0.135 -5.355 -3.113 1 81.38 63 GLY B N 1
ATOM 2921 C CA . GLY B 1 63 ? 1.319 -6.152 -2.828 1 81.38 63 GLY B CA 1
ATOM 2922 C C . GLY B 1 63 ? 1.106 -7.164 -1.718 1 81.38 63 GLY B C 1
ATOM 2923 O O . GLY B 1 63 ? 1.25 -8.367 -1.932 1 81.38 63 GLY B O 1
ATOM 2924 N N . TYR B 1 64 ? 0.662 -6.723 -0.641 1 81.75 64 TYR B N 1
ATOM 2925 C CA . TYR B 1 64 ? 0.447 -7.625 0.484 1 81.75 64 TYR B CA 1
ATOM 2926 C C . TYR B 1 64 ? -0.805 -8.469 0.274 1 81.75 64 TYR B C 1
ATOM 2928 O O . TYR B 1 64 ? -0.855 -9.633 0.686 1 81.75 64 TYR B O 1
ATOM 2936 N N . ILE B 1 65 ? -1.749 -7.93 -0.387 1 90.56 65 ILE B N 1
ATOM 2937 C CA . ILE B 1 65 ? -3.002 -8.641 -0.616 1 90.56 65 ILE B CA 1
ATOM 2938 C C . ILE B 1 65 ? -2.748 -9.859 -1.504 1 90.56 65 ILE B C 1
ATOM 2940 O O . ILE B 1 65 ? -3.322 -10.93 -1.281 1 90.56 65 ILE B O 1
ATOM 2944 N N . ALA B 1 66 ? -1.879 -9.656 -2.453 1 94.88 66 ALA B N 1
ATOM 2945 C CA . ALA B 1 66 ? -1.552 -10.75 -3.357 1 94.88 66 ALA B CA 1
ATOM 2946 C C . ALA B 1 66 ? -0.945 -11.93 -2.596 1 94.88 66 ALA B C 1
ATOM 2948 O O . ALA B 1 66 ? -1.119 -13.086 -2.986 1 94.88 66 ALA B O 1
ATOM 2949 N N . GLN B 1 67 ? -0.281 -11.617 -1.553 1 94.38 67 GLN B N 1
ATOM 2950 C CA . GLN B 1 67 ? 0.316 -12.68 -0.751 1 94.38 67 GLN B CA 1
ATOM 2951 C C . GLN B 1 67 ? -0.755 -13.492 -0.032 1 94.38 67 GLN B C 1
ATOM 2953 O O . GLN B 1 67 ? -0.626 -14.711 0.108 1 94.38 67 GLN B O 1
ATOM 2958 N N . PHE B 1 68 ? -1.793 -12.875 0.401 1 95 68 PHE B N 1
ATOM 2959 C CA . PHE B 1 68 ? -2.926 -13.609 0.955 1 95 68 PHE B CA 1
ATOM 2960 C C . PHE B 1 68 ? -3.504 -14.57 -0.074 1 95 68 PHE B C 1
ATOM 2962 O O . PHE B 1 68 ? -3.732 -15.75 0.227 1 95 68 PHE B O 1
ATOM 2969 N N . VAL B 1 69 ? -3.693 -14.062 -1.223 1 97.69 69 VAL B N 1
ATOM 2970 C CA . VAL B 1 69 ? -4.27 -14.852 -2.305 1 97.69 69 VAL B CA 1
ATOM 2971 C C . VAL B 1 69 ? -3.367 -16.047 -2.611 1 97.69 69 VAL B C 1
ATOM 2973 O O . VAL B 1 69 ? -3.834 -17.188 -2.68 1 97.69 69 VAL B O 1
ATOM 2976 N N . ALA B 1 70 ? -2.129 -15.773 -2.744 1 97.88 70 ALA B N 1
ATOM 2977 C CA . ALA B 1 70 ? -1.166 -16.812 -3.082 1 97.88 70 ALA B CA 1
ATOM 2978 C C . ALA B 1 70 ? -1.141 -17.906 -2.012 1 97.88 70 ALA B C 1
ATOM 2980 O O . ALA B 1 70 ? -1.058 -19.094 -2.328 1 97.88 70 ALA B O 1
ATOM 2981 N N . SER B 1 71 ? -1.202 -17.484 -0.79 1 96.56 71 SER B N 1
ATOM 2982 C CA . SER B 1 71 ? -1.181 -18.453 0.307 1 96.56 71 SER B CA 1
ATOM 2983 C C . SER B 1 71 ? -2.363 -19.406 0.222 1 96.56 71 SER B C 1
ATOM 2985 O O . SER B 1 71 ? -2.203 -20.609 0.414 1 96.56 71 SER B O 1
ATOM 2987 N N . ILE B 1 72 ? -3.498 -18.906 -0.055 1 97.06 72 ILE B N 1
ATOM 2988 C CA . ILE B 1 72 ? -4.703 -19.719 -0.13 1 97.06 72 ILE B CA 1
ATOM 2989 C C . ILE B 1 72 ? -4.641 -20.625 -1.361 1 97.06 72 ILE B C 1
ATOM 2991 O O . ILE B 1 72 ? -4.965 -21.812 -1.288 1 97.06 72 ILE B O 1
ATOM 2995 N N . VAL B 1 73 ? -4.199 -20.094 -2.475 1 98.06 73 VAL B N 1
ATOM 2996 C CA . VAL B 1 73 ? -4.184 -20.812 -3.75 1 98.06 73 VAL B CA 1
ATOM 2997 C C . VAL B 1 73 ? -3.135 -21.922 -3.711 1 98.06 73 VAL B C 1
ATOM 2999 O O . VAL B 1 73 ? -3.395 -23.047 -4.148 1 98.06 73 VAL B O 1
ATOM 3002 N N . LEU B 1 74 ? -1.982 -21.609 -3.156 1 97.19 74 LEU B N 1
ATOM 3003 C CA . LEU B 1 74 ? -0.868 -22.547 -3.213 1 97.19 74 LEU B CA 1
ATOM 3004 C C . LEU B 1 74 ? -0.819 -23.422 -1.954 1 97.19 74 LEU B C 1
ATOM 3006 O O . LEU B 1 74 ? -0.091 -24.406 -1.904 1 97.19 74 LEU B O 1
ATOM 3010 N N . GLY B 1 75 ? -1.546 -22.969 -0.92 1 95.5 75 GLY B N 1
ATOM 3011 C CA . GLY B 1 75 ? -1.543 -23.703 0.333 1 95.5 75 GLY B CA 1
ATOM 3012 C C . GLY B 1 75 ? -0.286 -23.484 1.152 1 95.5 75 GLY B C 1
ATOM 3013 O O . GLY B 1 75 ? 0.153 -24.375 1.88 1 95.5 75 GLY B O 1
ATOM 3014 N N . GLU B 1 76 ? 0.365 -22.406 0.964 1 95.5 76 GLU B N 1
ATOM 3015 C CA . GLU B 1 76 ? 1.616 -22.078 1.644 1 95.5 76 GLU B CA 1
ATOM 3016 C C . GLU B 1 76 ? 1.498 -20.766 2.426 1 95.5 76 GLU B C 1
ATOM 3018 O O . GLU B 1 76 ? 1.139 -19.734 1.862 1 95.5 76 GLU B O 1
ATOM 3023 N N . PRO B 1 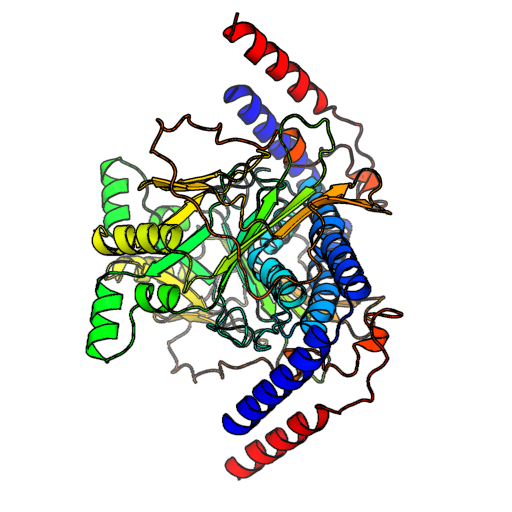77 ? 1.771 -20.781 3.73 1 93.38 77 PRO B N 1
ATOM 3024 C CA . PRO B 1 77 ? 1.632 -19.578 4.543 1 93.38 77 PRO B CA 1
ATOM 3025 C C . PRO B 1 77 ? 2.811 -18.609 4.383 1 93.38 77 PRO B C 1
ATOM 3027 O O . PRO B 1 77 ? 3.818 -18.969 3.764 1 93.38 77 PRO B O 1
ATOM 3030 N N . GLY B 1 78 ? 2.561 -17.422 4.836 1 90.62 78 GLY B N 1
ATOM 3031 C CA . GLY B 1 78 ? 3.676 -16.516 5.059 1 90.62 78 GLY B CA 1
ATOM 3032 C C . GLY B 1 78 ? 4.441 -16.812 6.332 1 90.62 78 GLY B C 1
ATOM 3033 O O . GLY B 1 78 ? 4.281 -17.875 6.926 1 90.62 78 GLY B O 1
ATOM 3034 N N . GLN B 1 79 ? 5.316 -15.867 6.629 1 76.31 79 GLN B N 1
ATOM 3035 C CA . GLN B 1 79 ? 6.168 -16.094 7.793 1 76.31 79 GLN B CA 1
ATOM 3036 C C . GLN B 1 79 ? 5.633 -15.352 9.016 1 76.31 79 GLN B C 1
ATOM 3038 O O . GLN B 1 79 ? 6.133 -15.547 10.133 1 76.31 79 GLN B O 1
ATOM 3043 N N . GLY B 1 80 ? 4.617 -14.703 8.867 1 62.31 80 GLY B N 1
ATOM 3044 C CA . GLY B 1 80 ? 3.924 -14.07 9.977 1 62.31 80 GLY B CA 1
ATOM 3045 C C . GLY B 1 80 ? 4.508 -12.719 10.359 1 62.31 80 GLY B C 1
ATOM 3046 O O . GLY B 1 80 ? 4.086 -12.109 11.344 1 62.31 80 GLY B O 1
ATOM 3047 N N . PHE B 1 81 ? 5.488 -12.289 9.898 1 57.78 81 PHE B N 1
ATOM 3048 C CA . PHE B 1 81 ? 6.004 -10.977 10.281 1 57.78 81 PHE B CA 1
ATOM 3049 C C . PHE B 1 81 ? 6.312 -10.133 9.047 1 57.78 81 PHE B C 1
ATOM 3051 O O . PHE B 1 81 ? 6.492 -10.672 7.953 1 57.78 81 PHE B O 1
ATOM 3058 N N . ARG B 1 82 ? 5.934 -8.758 9.523 1 53.91 82 ARG B N 1
ATOM 3059 C CA . ARG B 1 82 ? 6.324 -7.801 8.492 1 53.91 82 ARG B CA 1
ATOM 3060 C C . ARG B 1 82 ? 7.84 -7.699 8.383 1 53.91 82 ARG B C 1
ATOM 3062 O O . ARG B 1 82 ? 8.539 -7.68 9.398 1 53.91 82 ARG B O 1
ATOM 3069 N N . GLY B 1 83 ? 8.516 -7.898 7.348 1 53.66 83 GLY B N 1
ATOM 3070 C CA . GLY B 1 83 ? 9.93 -7.652 7.098 1 53.66 83 GLY B CA 1
ATOM 3071 C C . GLY B 1 83 ? 10.406 -8.195 5.766 1 53.66 83 GLY B C 1
ATOM 3072 O O . GLY B 1 83 ? 9.602 -8.664 4.957 1 53.66 83 GLY B O 1
ATOM 3073 N N . LYS B 1 84 ? 11.648 -7.859 5.633 1 57.62 84 LYS B N 1
ATOM 3074 C CA . LYS B 1 84 ? 12.406 -8.344 4.484 1 57.62 84 LYS B CA 1
ATOM 3075 C C . LYS B 1 84 ? 12.508 -9.867 4.504 1 57.62 84 LYS B C 1
ATOM 3077 O O . LYS B 1 84 ? 12.883 -10.461 5.52 1 57.62 84 LYS B O 1
ATOM 3082 N N . GLY B 1 85 ? 11.469 -10.609 4.02 1 65.06 85 GLY B N 1
ATOM 3083 C CA . GLY B 1 85 ? 11.57 -12.047 3.852 1 65.06 85 GLY B CA 1
ATOM 3084 C C . GLY B 1 85 ? 10.789 -12.562 2.656 1 65.06 85 GLY B C 1
ATOM 3085 O O . GLY B 1 85 ? 10.383 -11.789 1.791 1 65.06 85 GLY B O 1
ATOM 3086 N N . ASP B 1 86 ? 10.781 -13.867 2.727 1 80.62 86 ASP B N 1
ATOM 3087 C CA . ASP B 1 86 ? 10.109 -14.555 1.627 1 80.62 86 ASP B CA 1
ATOM 3088 C C . ASP B 1 86 ? 8.609 -14.273 1.637 1 80.62 86 ASP B C 1
ATOM 3090 O O . ASP B 1 86 ? 7.992 -14.219 2.701 1 80.62 86 ASP B O 1
ATOM 3094 N N . ASP B 1 87 ? 8.07 -14.062 0.568 1 90.44 87 ASP B N 1
ATOM 3095 C CA . ASP B 1 87 ? 6.629 -13.852 0.452 1 90.44 87 ASP B CA 1
ATOM 3096 C C . ASP B 1 87 ? 5.859 -15.078 0.943 1 90.44 87 ASP B C 1
ATOM 3098 O O . ASP B 1 87 ? 4.871 -14.945 1.668 1 90.44 87 ASP B O 1
ATOM 3102 N N . LEU B 1 88 ? 6.305 -16.25 0.594 1 94.25 88 LEU B N 1
ATOM 3103 C CA . LEU B 1 88 ? 5.773 -17.516 1.101 1 94.25 88 LEU B CA 1
ATOM 3104 C C . LEU B 1 88 ? 6.855 -18.312 1.817 1 94.25 88 LEU B C 1
ATOM 3106 O O . LEU B 1 88 ? 8.039 -18.188 1.487 1 94.25 88 LEU B O 1
ATOM 3110 N N . ALA B 1 89 ? 6.461 -19.156 2.73 1 92.06 89 ALA B N 1
ATOM 3111 C CA . ALA B 1 89 ? 7.398 -19.844 3.613 1 92.06 89 ALA B CA 1
ATOM 3112 C C . ALA B 1 89 ? 8.258 -20.828 2.834 1 92.06 89 ALA B C 1
ATOM 3114 O O . ALA B 1 89 ? 9.344 -21.203 3.277 1 92.06 89 ALA B O 1
ATOM 3115 N N . ASP B 1 90 ? 7.824 -21.281 1.764 1 93.62 90 ASP B N 1
ATOM 3116 C CA . ASP B 1 90 ? 8.602 -22.25 0.983 1 93.62 90 ASP B CA 1
ATOM 3117 C C . ASP B 1 90 ? 9.594 -21.531 0.072 1 93.62 90 ASP B C 1
ATOM 3119 O O . ASP B 1 90 ? 10.352 -22.172 -0.66 1 93.62 90 ASP B O 1
ATOM 3123 N N . GLY B 1 91 ? 9.5 -20.172 0.045 1 93.56 91 GLY B N 1
ATOM 3124 C CA . GLY B 1 91 ? 10.43 -19.391 -0.754 1 93.56 91 GLY B CA 1
ATOM 3125 C C . GLY B 1 91 ? 9.82 -18.875 -2.043 1 93.56 91 GLY B C 1
ATOM 3126 O O . GLY B 1 91 ? 10.445 -18.078 -2.756 1 93.56 91 GLY B O 1
ATOM 3127 N N . SER B 1 92 ? 8.664 -19.266 -2.35 1 95.44 92 SER B N 1
ATOM 3128 C CA . SER B 1 92 ? 7.996 -18.75 -3.545 1 95.44 92 SER B CA 1
ATOM 3129 C C . SER B 1 92 ? 7.801 -17.25 -3.467 1 95.44 92 SER B C 1
ATOM 3131 O O . SER B 1 92 ? 7.668 -16.688 -2.375 1 95.44 92 SER B O 1
ATOM 3133 N N . GLU B 1 93 ? 7.801 -16.625 -4.664 1 95.44 93 GLU B N 1
ATOM 3134 C CA . GLU B 1 93 ? 7.695 -15.18 -4.758 1 95.44 93 GLU B CA 1
ATOM 3135 C C . GLU B 1 93 ? 6.363 -14.758 -5.371 1 95.44 93 GLU B C 1
ATOM 3137 O O . GLU B 1 93 ? 5.824 -15.461 -6.23 1 95.44 93 GLU B O 1
ATOM 3142 N N . VAL B 1 94 ? 5.887 -13.648 -4.879 1 96.25 94 VAL B N 1
ATOM 3143 C CA . VAL B 1 94 ? 4.609 -13.117 -5.348 1 96.25 94 VAL B CA 1
ATOM 3144 C C . VAL B 1 94 ? 4.816 -11.727 -5.941 1 96.25 94 VAL B C 1
ATOM 3146 O O . VAL B 1 94 ? 5.492 -10.883 -5.344 1 96.25 94 VAL B O 1
ATOM 3149 N N . LYS B 1 95 ? 4.32 -11.516 -7.113 1 95.75 95 LYS B N 1
ATOM 3150 C CA . LYS B 1 95 ? 4.297 -10.203 -7.75 1 95.75 95 LYS B CA 1
ATOM 3151 C C . LYS B 1 95 ? 2.865 -9.758 -8.047 1 95.75 95 LYS B C 1
ATOM 3153 O O . LYS B 1 95 ? 2.037 -10.562 -8.477 1 95.75 95 LYS B O 1
ATOM 3158 N N . SER B 1 96 ? 2.621 -8.508 -7.781 1 94.44 96 SER B N 1
ATOM 3159 C CA . SER B 1 96 ? 1.273 -7.992 -7.988 1 94.44 96 SER B CA 1
ATOM 3160 C C . SER B 1 96 ? 1.298 -6.699 -8.805 1 94.44 96 SER B C 1
ATOM 3162 O O . SER B 1 96 ? 2.275 -5.949 -8.758 1 94.44 96 SER B O 1
ATOM 3164 N N . ALA B 1 97 ? 0.304 -6.52 -9.547 1 91.62 97 ALA B N 1
ATOM 3165 C CA . ALA B 1 97 ? 0.024 -5.285 -10.281 1 91.62 97 ALA B CA 1
ATOM 3166 C C . ALA B 1 97 ? -1.465 -4.953 -10.25 1 91.62 97 ALA B C 1
ATOM 3168 O O . ALA B 1 97 ? -2.309 -5.852 -10.289 1 91.62 97 ALA B O 1
ATOM 3169 N N . ALA B 1 98 ? -1.695 -3.723 -10.117 1 87.88 98 ALA B N 1
ATOM 3170 C CA . ALA B 1 98 ? -3.102 -3.336 -10.047 1 87.88 98 ALA B CA 1
ATOM 3171 C C . ALA B 1 98 ? -3.357 -2.059 -10.844 1 87.88 98 ALA B C 1
ATOM 3173 O O . ALA B 1 98 ? -2.535 -1.139 -10.836 1 87.88 98 ALA B O 1
ATOM 3174 N N . ASN B 1 99 ? -4.41 -2.043 -11.477 1 81.56 99 ASN B N 1
ATOM 3175 C CA . ASN B 1 99 ? -4.926 -0.879 -12.188 1 81.56 99 ASN B CA 1
ATOM 3176 C C . ASN B 1 99 ? -6.449 -0.82 -12.133 1 81.56 99 ASN B C 1
ATOM 3178 O O . ASN B 1 99 ? -7.121 -0.943 -13.164 1 81.56 99 ASN B O 1
ATOM 3182 N N . ILE B 1 100 ? -6.988 -0.584 -10.953 1 77.19 100 ILE B N 1
ATOM 3183 C CA . ILE B 1 100 ? -8.438 -0.519 -10.797 1 77.19 100 ILE B CA 1
ATOM 3184 C C . ILE B 1 100 ? -8.914 0.914 -11.023 1 77.19 100 ILE B C 1
ATOM 3186 O O . ILE B 1 100 ? -9.961 1.136 -11.648 1 77.19 100 ILE B O 1
ATOM 3190 N N . SER B 1 101 ? -8.125 1.894 -10.453 1 67.31 101 SER B N 1
ATOM 3191 C CA . SER B 1 101 ? -8.5 3.301 -10.531 1 67.31 101 SER B CA 1
ATOM 3192 C C . SER B 1 101 ? -7.324 4.164 -10.984 1 67.31 101 SER B C 1
ATOM 3194 O O . SER B 1 101 ? -7.316 5.375 -10.766 1 67.31 101 SER B O 1
ATOM 3196 N N . GLY B 1 102 ? -6.359 3.529 -11.547 1 63.22 102 GLY B N 1
ATOM 3197 C CA . GLY B 1 102 ? -5.176 4.309 -11.875 1 63.22 102 GLY B CA 1
ATOM 3198 C C . GLY B 1 102 ? -4.98 4.504 -13.367 1 63.22 102 GLY B C 1
ATOM 3199 O O . GLY B 1 102 ? -5.617 3.826 -14.172 1 63.22 102 GLY B O 1
ATOM 3200 N N . VAL B 1 103 ? -4.094 5.555 -13.531 1 61.06 103 VAL B N 1
ATOM 3201 C CA . VAL B 1 103 ? -3.818 5.914 -14.914 1 61.06 103 VAL B CA 1
ATOM 3202 C C . VAL B 1 103 ? -2.518 5.25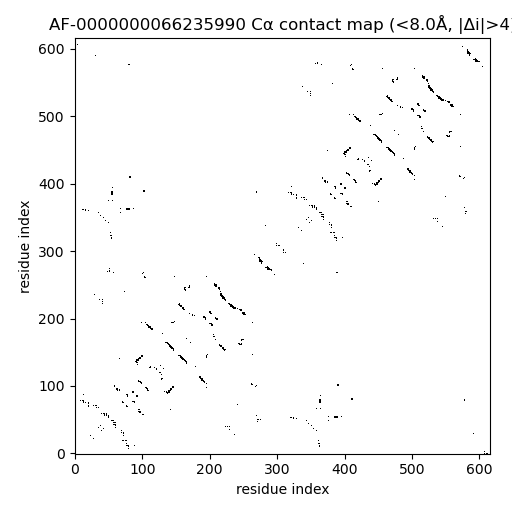4 -15.375 1 61.06 103 VAL B C 1
ATOM 3204 O O . VAL B 1 103 ? -2.312 5.031 -16.562 1 61.06 103 VAL B O 1
ATOM 3207 N N . ASP B 1 104 ? -1.724 4.816 -14.406 1 65.06 104 ASP B N 1
ATOM 3208 C CA . ASP B 1 104 ? -0.413 4.285 -14.766 1 65.06 104 ASP B CA 1
ATOM 3209 C C . ASP B 1 104 ? -0.503 2.807 -15.133 1 65.06 104 ASP B C 1
ATOM 3211 O O . ASP B 1 104 ? -1.4 2.1 -14.672 1 65.06 104 ASP B O 1
ATOM 3215 N N . ARG B 1 105 ? 0.416 2.492 -16.016 1 73.06 105 ARG B N 1
ATOM 3216 C CA . ARG B 1 105 ? 0.549 1.074 -16.344 1 73.06 105 ARG B CA 1
ATOM 3217 C C . ARG B 1 105 ? 1.37 0.352 -15.273 1 73.06 105 ARG B C 1
ATOM 3219 O O . ARG B 1 105 ? 2.561 0.628 -15.109 1 73.06 105 ARG B O 1
ATOM 3226 N N . PRO B 1 106 ? 0.669 -0.59 -14.703 1 84.69 106 PRO B N 1
ATOM 3227 C CA . PRO B 1 106 ? 1.412 -1.316 -13.672 1 84.69 106 PRO B CA 1
ATOM 3228 C C . PRO B 1 106 ? 2.355 -2.367 -14.25 1 84.69 106 PRO B C 1
ATOM 3230 O O . PRO B 1 106 ? 2.256 -2.703 -15.438 1 84.69 106 PRO B O 1
ATOM 3233 N N . ARG B 1 107 ? 3.293 -2.779 -13.523 1 90.69 107 ARG B N 1
ATOM 3234 C CA . ARG B 1 107 ? 4.254 -3.805 -13.922 1 90.69 107 ARG B CA 1
ATOM 3235 C C . ARG B 1 107 ? 4.57 -4.734 -12.758 1 90.69 107 ARG B C 1
ATOM 3237 O O . ARG B 1 107 ? 4.367 -4.379 -11.602 1 90.69 107 ARG B O 1
ATOM 3244 N N . TRP B 1 108 ? 4.945 -5.887 -13.102 1 94.88 108 TRP B N 1
ATOM 3245 C CA . TRP B 1 108 ? 5.605 -6.766 -12.141 1 94.88 108 TRP B CA 1
ATOM 3246 C C . TRP B 1 108 ? 7.109 -6.531 -12.133 1 94.88 108 TRP B C 1
ATOM 3248 O O . TRP B 1 108 ? 7.805 -6.863 -13.094 1 94.88 108 TRP B O 1
ATOM 3258 N N . ASN B 1 109 ? 7.516 -5.949 -11.062 1 93.19 109 ASN B N 1
ATOM 3259 C CA . ASN B 1 109 ? 8.922 -5.578 -10.945 1 93.19 109 ASN B CA 1
ATOM 3260 C C . ASN B 1 109 ? 9.703 -6.598 -10.125 1 93.19 109 ASN B C 1
ATOM 3262 O O . ASN B 1 109 ? 9.367 -6.863 -8.969 1 93.19 109 ASN B O 1
ATOM 3266 N N . HIS B 1 110 ? 10.719 -7.133 -10.742 1 93.88 110 HIS B N 1
ATOM 3267 C CA . HIS B 1 110 ? 11.695 -7.957 -10.039 1 93.88 110 HIS B CA 1
ATOM 3268 C C . HIS B 1 110 ? 12.938 -7.156 -9.68 1 93.88 110 HIS B C 1
ATOM 3270 O O . HIS B 1 110 ? 13.789 -6.898 -10.531 1 93.88 110 HIS B O 1
ATOM 3276 N N . ASN B 1 111 ? 12.961 -6.855 -8.445 1 88.44 111 ASN B N 1
ATOM 3277 C CA . ASN B 1 111 ? 14.062 -6.012 -7.996 1 88.44 111 ASN B CA 1
ATOM 3278 C C . ASN B 1 111 ? 15.383 -6.777 -7.957 1 88.44 111 ASN B C 1
ATOM 3280 O O . ASN B 1 111 ? 15.516 -7.75 -7.211 1 88.44 111 ASN B O 1
ATOM 3284 N N . LEU B 1 112 ? 16.328 -6.258 -8.648 1 88.62 112 LEU B N 1
ATOM 3285 C CA . LEU B 1 112 ? 17.594 -6.965 -8.766 1 88.62 112 LEU B CA 1
ATOM 3286 C C . LEU B 1 112 ? 18.719 -6.16 -8.133 1 88.62 112 LEU B C 1
ATOM 3288 O O . LEU B 1 112 ? 19.859 -6.629 -8.055 1 88.62 112 LEU B O 1
ATOM 3292 N N . GLY B 1 113 ? 18.344 -5.004 -7.66 1 80.56 113 GLY B N 1
ATOM 3293 C CA . GLY B 1 113 ? 19.375 -4.176 -7.066 1 80.56 113 GLY B CA 1
ATOM 3294 C C . GLY B 1 113 ? 20.328 -3.588 -8.086 1 80.56 113 GLY B C 1
ATOM 3295 O O . GLY B 1 113 ? 19.906 -3 -9.078 1 80.56 113 GLY B O 1
ATOM 3296 N N . SER B 1 114 ? 21.672 -3.605 -7.73 1 80.81 114 SER B N 1
ATOM 3297 C CA . SER B 1 114 ? 22.688 -3.051 -8.609 1 80.81 114 SER B CA 1
ATOM 3298 C C . SER B 1 114 ? 23.828 -4.051 -8.844 1 80.81 114 SER B C 1
ATOM 3300 O O . SER B 1 114 ? 23.938 -5.043 -8.117 1 80.81 114 SER B O 1
ATOM 3302 N N . LEU B 1 115 ? 24.609 -3.684 -9.875 1 82.31 115 LEU B N 1
ATOM 3303 C CA . LEU B 1 115 ? 25.766 -4.523 -10.141 1 82.31 115 LEU B CA 1
ATOM 3304 C C . LEU B 1 115 ? 26.734 -4.504 -8.961 1 82.31 115 LEU B C 1
ATOM 3306 O O . LEU B 1 115 ? 27.375 -5.516 -8.656 1 82.31 115 LEU B O 1
ATOM 3310 N N . ASP B 1 116 ? 26.781 -3.361 -8.359 1 81.81 116 ASP B N 1
ATOM 3311 C CA . ASP B 1 116 ? 27.625 -3.24 -7.176 1 81.81 116 ASP B CA 1
ATOM 3312 C C . ASP B 1 116 ? 27.125 -4.137 -6.047 1 81.81 116 ASP B C 1
ATOM 3314 O O . ASP B 1 116 ? 27.938 -4.762 -5.344 1 81.81 116 ASP B O 1
ATOM 3318 N N . ASP B 1 117 ? 25.891 -4.203 -5.883 1 83.81 117 ASP B N 1
ATOM 3319 C CA . ASP B 1 117 ? 25.297 -5.082 -4.879 1 83.81 117 ASP B CA 1
ATOM 3320 C C . ASP B 1 117 ? 25.625 -6.547 -5.168 1 83.81 117 ASP B C 1
ATOM 3322 O O . ASP B 1 117 ? 25.938 -7.309 -4.25 1 83.81 117 ASP B O 1
ATOM 3326 N N . ASP B 1 118 ? 25.547 -6.859 -6.379 1 87.62 118 ASP B N 1
ATOM 3327 C CA . ASP B 1 118 ? 25.828 -8.227 -6.789 1 87.62 118 ASP B CA 1
ATOM 3328 C C . ASP B 1 118 ? 27.281 -8.602 -6.477 1 87.62 118 ASP B C 1
ATOM 3330 O O . ASP B 1 118 ? 27.547 -9.688 -5.961 1 87.62 118 ASP B O 1
ATOM 3334 N N . GLU B 1 119 ? 28.141 -7.68 -6.809 1 88 119 GLU B N 1
ATOM 3335 C CA . GLU B 1 119 ? 29.562 -7.93 -6.543 1 88 119 GLU B CA 1
ATOM 3336 C C . GLU B 1 119 ? 29.812 -8.07 -5.047 1 88 119 GLU B C 1
ATOM 3338 O O . GLU B 1 119 ? 30.594 -8.938 -4.625 1 88 119 GLU B O 1
ATOM 3343 N N . HIS B 1 120 ? 29.203 -7.234 -4.391 1 89.81 120 HIS B N 1
ATOM 3344 C CA . HIS B 1 120 ? 29.344 -7.297 -2.939 1 89.81 120 HIS B CA 1
ATOM 3345 C C . HIS B 1 120 ? 28.844 -8.633 -2.393 1 89.81 120 HIS B C 1
ATOM 3347 O O . HIS B 1 120 ? 29.484 -9.234 -1.528 1 89.81 120 HIS B O 1
ATOM 3353 N N . ARG B 1 121 ? 27.75 -9.062 -2.805 1 91 121 ARG B N 1
ATOM 3354 C CA . ARG B 1 121 ? 27.188 -10.336 -2.363 1 91 121 ARG B CA 1
ATOM 3355 C C . ARG B 1 121 ? 28.094 -11.5 -2.766 1 91 121 ARG B C 1
ATOM 3357 O O . ARG B 1 121 ? 28.375 -12.375 -1.95 1 91 121 ARG B O 1
ATOM 3364 N N . ARG B 1 122 ? 28.578 -11.453 -3.928 1 92.06 122 ARG B N 1
ATOM 3365 C CA . ARG B 1 122 ? 29.469 -12.516 -4.402 1 92.06 122 ARG B CA 1
ATOM 3366 C C . ARG B 1 122 ? 30.734 -12.586 -3.551 1 92.06 122 ARG B C 1
ATOM 3368 O O . ARG B 1 122 ? 31.234 -13.68 -3.258 1 92.06 122 ARG B O 1
ATOM 3375 N N . SER B 1 123 ? 31.219 -11.422 -3.211 1 94.69 123 SER B N 1
ATOM 3376 C CA . SER B 1 123 ? 32.438 -11.367 -2.41 1 94.69 123 SER B CA 1
ATOM 3377 C C . SER B 1 123 ? 32.219 -12.008 -1.041 1 94.69 123 SER B C 1
ATOM 3379 O O . SER B 1 123 ? 33.188 -12.477 -0.417 1 94.69 123 SER B O 1
ATOM 3381 N N . ARG B 1 124 ? 31.047 -12.117 -0.625 1 94.94 124 ARG B N 1
ATOM 3382 C CA . ARG B 1 124 ? 30.719 -12.711 0.666 1 94.94 124 ARG B CA 1
ATOM 3383 C C . ARG B 1 124 ? 30.203 -14.141 0.496 1 94.94 124 ARG B C 1
ATOM 3385 O O . ARG B 1 124 ? 29.719 -14.75 1.455 1 94.94 124 ARG B O 1
ATOM 3392 N N . GLY B 1 125 ? 30.109 -14.586 -0.732 1 94.06 125 GLY B N 1
ATOM 3393 C CA . GLY B 1 125 ? 29.656 -15.938 -1.016 1 94.06 125 GLY B CA 1
ATOM 3394 C C . GLY B 1 125 ? 28.156 -16.078 -0.987 1 94.06 125 GLY B C 1
ATOM 3395 O O . GLY B 1 125 ? 27.625 -17.172 -0.756 1 94.06 125 GLY B O 1
ATOM 3396 N N . LEU B 1 126 ? 27.469 -15.062 -1.124 1 94.12 126 LEU B N 1
ATOM 3397 C CA . LEU B 1 126 ? 26.016 -15.062 -1.14 1 94.12 126 LEU B CA 1
ATOM 3398 C C . LEU B 1 126 ? 25.484 -15.016 -2.57 1 94.12 126 LEU B C 1
ATOM 3400 O O . LEU B 1 126 ? 26.125 -14.445 -3.455 1 94.12 126 LEU B O 1
ATOM 3404 N N . PRO B 1 127 ? 24.344 -15.617 -2.754 1 93.06 127 PRO B N 1
ATOM 3405 C CA . PRO B 1 127 ? 23.734 -15.484 -4.082 1 93.06 127 PRO B CA 1
ATOM 3406 C C . PRO B 1 127 ? 23.312 -14.055 -4.406 1 93.06 127 PRO B C 1
ATOM 3408 O O . PRO B 1 127 ? 22.938 -13.305 -3.51 1 93.06 127 PRO B O 1
ATOM 3411 N N . THR B 1 128 ? 23.438 -13.781 -5.727 1 92.94 128 THR B N 1
ATOM 3412 C CA . THR B 1 128 ? 22.906 -12.5 -6.195 1 92.94 128 THR B CA 1
ATOM 3413 C C . THR B 1 128 ? 21.391 -12.508 -6.199 1 92.94 128 THR B C 1
ATOM 3415 O O . THR B 1 128 ? 20.766 -13.57 -6.078 1 92.94 128 THR B O 1
ATOM 3418 N N . ALA B 1 129 ? 20.797 -11.32 -6.355 1 90.06 129 ALA B N 1
ATOM 3419 C CA . ALA B 1 129 ? 19.344 -11.227 -6.43 1 90.06 129 ALA B CA 1
ATOM 3420 C C . ALA B 1 129 ? 18.797 -12.047 -7.594 1 90.06 129 ALA B C 1
ATOM 3422 O O . ALA B 1 129 ? 17.766 -12.727 -7.465 1 90.06 129 ALA B O 1
ATOM 3423 N N . GLY B 1 130 ? 19.484 -11.93 -8.695 1 92.12 130 GLY B N 1
ATOM 3424 C CA . GLY B 1 130 ? 19.062 -12.719 -9.852 1 92.12 130 GLY B CA 1
ATOM 3425 C C . GLY B 1 130 ? 19.062 -14.211 -9.578 1 92.12 130 GLY B C 1
ATOM 3426 O O . GLY B 1 130 ? 18.109 -14.906 -9.961 1 92.12 130 GLY B O 1
ATOM 3427 N N . GLU B 1 131 ? 20.062 -14.664 -8.953 1 92.88 131 GLU B N 1
ATOM 3428 C CA . GLU B 1 131 ? 20.172 -16.078 -8.617 1 92.88 131 GLU B CA 1
ATOM 3429 C C . GLU B 1 131 ? 19.078 -16.5 -7.625 1 92.88 131 GLU B C 1
ATOM 3431 O O . GLU B 1 131 ? 18.578 -17.625 -7.691 1 92.88 131 GLU B O 1
ATOM 3436 N N . GLU B 1 132 ? 18.766 -15.648 -6.773 1 92.38 132 GLU B N 1
ATOM 3437 C CA . GLU B 1 132 ? 17.688 -15.93 -5.82 1 92.38 132 GLU B CA 1
ATOM 3438 C C . GLU B 1 132 ? 16.359 -16.094 -6.531 1 92.38 132 GLU B C 1
ATOM 3440 O O . GLU B 1 132 ? 15.602 -17.031 -6.23 1 92.38 132 GLU B O 1
ATOM 3445 N N . TYR B 1 133 ? 16.062 -15.242 -7.453 1 93.75 133 TYR B N 1
ATOM 3446 C CA . TYR B 1 133 ? 14.82 -15.367 -8.203 1 93.75 133 TYR B CA 1
ATOM 3447 C C . TYR B 1 133 ? 14.781 -16.672 -8.992 1 93.75 133 TYR B C 1
ATOM 3449 O O . TYR B 1 133 ? 13.734 -17.312 -9.07 1 93.75 133 TYR B O 1
ATOM 3457 N N . LEU B 1 134 ? 15.906 -16.984 -9.539 1 95.25 134 LEU B N 1
ATOM 3458 C CA . LEU B 1 134 ? 15.961 -18.203 -10.336 1 95.25 134 LEU B CA 1
ATOM 3459 C C . LEU B 1 134 ? 15.852 -19.438 -9.438 1 95.25 134 LEU B C 1
ATOM 3461 O O . LEU B 1 134 ? 15.562 -20.531 -9.922 1 95.25 134 LEU B O 1
ATOM 3465 N N . GLY B 1 135 ? 16.078 -19.234 -8.211 1 95.56 135 GLY B N 1
ATOM 3466 C CA . GLY B 1 135 ? 16.062 -20.344 -7.27 1 95.56 135 GLY B CA 1
ATOM 3467 C C . GLY B 1 135 ? 14.703 -20.547 -6.621 1 95.56 135 GLY B C 1
ATOM 3468 O O . GLY B 1 135 ? 14.484 -21.562 -5.945 1 95.56 135 GLY B O 1
ATOM 3469 N N . VAL B 1 136 ? 13.773 -19.672 -6.805 1 96.25 136 VAL B N 1
ATOM 3470 C CA . VAL B 1 136 ? 12.477 -19.781 -6.148 1 96.25 136 VAL B CA 1
ATOM 3471 C C . VAL B 1 136 ? 11.688 -20.953 -6.746 1 96.25 136 VAL B C 1
ATOM 3473 O O . VAL B 1 136 ? 11.797 -21.234 -7.941 1 96.25 136 VAL B O 1
ATOM 3476 N N . PRO B 1 137 ? 10.859 -21.625 -5.93 1 96.88 137 PRO B N 1
ATOM 3477 C CA . PRO B 1 137 ? 10.07 -22.734 -6.48 1 96.88 137 PRO B CA 1
ATOM 3478 C C . PRO B 1 137 ? 9.016 -22.266 -7.48 1 96.88 137 PRO B C 1
ATOM 3480 O O . PRO B 1 137 ? 8.969 -22.734 -8.617 1 96.88 137 PRO B O 1
ATOM 3483 N N . TYR B 1 138 ? 8.219 -21.266 -7.031 1 97.81 138 TYR B N 1
ATOM 3484 C CA . TYR B 1 138 ? 7.141 -20.766 -7.875 1 97.81 138 TYR B CA 1
ATOM 3485 C C . TYR B 1 138 ? 7.133 -19.234 -7.898 1 97.81 138 TYR B C 1
ATOM 3487 O O . TYR B 1 138 ? 7.477 -18.594 -6.902 1 97.81 138 TYR B O 1
ATOM 3495 N N . MET B 1 139 ? 6.828 -18.703 -9.086 1 97.81 139 MET B N 1
ATOM 3496 C CA . MET B 1 139 ? 6.488 -17.297 -9.242 1 97.81 139 MET B CA 1
ATOM 3497 C C . MET B 1 139 ? 4.98 -17.109 -9.391 1 97.81 139 MET B C 1
ATOM 3499 O O . MET B 1 139 ? 4.375 -17.656 -10.32 1 97.81 139 MET B O 1
ATOM 3503 N N . PHE B 1 140 ? 4.395 -16.453 -8.453 1 98.06 140 PHE B N 1
ATOM 3504 C CA . PHE B 1 140 ? 2.963 -16.172 -8.484 1 98.06 140 PHE B CA 1
ATOM 3505 C C . PHE B 1 140 ? 2.703 -14.727 -8.906 1 98.06 140 PHE B C 1
ATOM 3507 O O . PHE B 1 140 ? 3.158 -13.789 -8.25 1 98.06 140 PHE B O 1
ATOM 3514 N N . TYR B 1 141 ? 1.982 -14.531 -9.992 1 98.31 141 TYR B N 1
ATOM 3515 C CA . TYR B 1 141 ? 1.673 -13.211 -10.523 1 98.31 141 TYR B CA 1
ATOM 3516 C C . TYR B 1 141 ? 0.189 -12.898 -10.375 1 98.31 141 TYR B C 1
ATOM 3518 O O . TYR B 1 141 ? -0.664 -13.703 -10.758 1 98.31 141 TYR B O 1
ATOM 3526 N N . LEU B 1 142 ? -0.094 -11.766 -9.828 1 98 142 LEU B N 1
ATOM 3527 C CA . LEU B 1 142 ? -1.473 -11.305 -9.695 1 98 142 LEU B CA 1
ATOM 3528 C C . LEU B 1 142 ? -1.684 -9.992 -10.445 1 98 142 LEU B C 1
ATOM 3530 O O . LEU B 1 142 ? -0.851 -9.086 -10.359 1 98 142 LEU B O 1
ATOM 3534 N N . LEU B 1 143 ? -2.748 -9.922 -11.203 1 95.69 143 LEU B N 1
ATOM 3535 C CA . LEU B 1 143 ? -3.199 -8.695 -11.852 1 95.69 143 LEU B CA 1
ATOM 3536 C C . LEU B 1 143 ? -4.633 -8.367 -11.453 1 95.69 143 LEU B C 1
ATOM 3538 O O . LEU B 1 143 ? -5.52 -9.219 -11.539 1 95.69 143 LEU B O 1
ATOM 3542 N N . VAL B 1 144 ? -4.852 -7.219 -10.961 1 93.94 144 VAL B N 1
ATOM 3543 C CA . VAL B 1 144 ? -6.191 -6.703 -10.695 1 93.94 144 VAL B CA 1
ATOM 3544 C C . VAL B 1 144 ? -6.477 -5.508 -11.602 1 93.94 144 VAL B C 1
ATOM 3546 O O . VAL B 1 144 ? -5.805 -4.477 -11.508 1 93.94 144 VAL B O 1
ATOM 3549 N N . ASP B 1 145 ? -7.43 -5.684 -12.43 1 89.94 145 ASP B N 1
ATOM 3550 C CA . ASP B 1 145 ? -7.695 -4.633 -13.406 1 89.94 145 ASP B CA 1
ATOM 3551 C C . ASP B 1 145 ? -9.172 -4.617 -13.805 1 89.94 145 ASP B C 1
ATOM 3553 O O . ASP B 1 145 ? -10.008 -5.191 -13.117 1 89.94 145 ASP B O 1
ATOM 3557 N N . ARG B 1 146 ? -9.438 -3.807 -14.789 1 87 146 ARG B N 1
ATOM 3558 C CA . ARG B 1 146 ? -10.758 -3.77 -15.414 1 87 146 ARG B CA 1
ATOM 3559 C C . ARG B 1 146 ? -10.664 -4.121 -16.891 1 87 146 ARG B C 1
ATOM 3561 O O . ARG B 1 146 ? -9.812 -3.604 -17.609 1 87 146 ARG B O 1
ATOM 3568 N N . PRO B 1 147 ? -11.602 -5.004 -17.266 1 85.12 147 PRO B N 1
ATOM 3569 C CA . PRO B 1 147 ? -11.57 -5.324 -18.688 1 85.12 147 PRO B CA 1
ATOM 3570 C C . PRO B 1 147 ? -11.953 -4.141 -19.578 1 85.12 147 PRO B C 1
ATOM 3572 O O . PRO B 1 147 ? -12.836 -3.354 -19.203 1 85.12 147 PRO B O 1
ATOM 3575 N N . HIS B 1 148 ? -11.305 -4.102 -20.672 1 76.69 148 HIS B N 1
ATOM 3576 C CA . HIS B 1 148 ? -11.641 -3.053 -21.625 1 76.69 148 HIS B CA 1
ATOM 3577 C C . HIS B 1 148 ? -12.977 -3.336 -22.312 1 76.69 148 HIS B C 1
ATOM 3579 O O . HIS B 1 148 ? -13.32 -4.496 -22.547 1 76.69 148 HIS B O 1
ATOM 3585 N N . GLY B 1 149 ? -13.617 -2.238 -22.688 1 64.69 149 GLY B N 1
ATOM 3586 C CA . GLY B 1 149 ? -14.789 -2.338 -23.531 1 64.69 149 GLY B CA 1
ATOM 3587 C C . GLY B 1 149 ? -16.047 -2.758 -22.781 1 64.69 149 GLY B C 1
ATOM 3588 O O . GLY B 1 149 ? -17.047 -3.115 -23.391 1 64.69 149 GLY B O 1
ATOM 3589 N N . VAL B 1 150 ? -15.852 -2.895 -21.531 1 64.88 150 VAL B N 1
ATOM 3590 C CA . VAL B 1 150 ? -17.016 -3.283 -20.75 1 64.88 150 VAL B CA 1
ATOM 3591 C C . VAL B 1 150 ? -17.703 -2.039 -20.188 1 64.88 150 VAL B C 1
ATOM 3593 O O . VAL B 1 150 ? -17.031 -1.066 -19.828 1 64.88 150 VAL B O 1
ATOM 3596 N N . SER B 1 151 ? -18.938 -2.082 -20.375 1 62.5 151 SER B N 1
ATOM 3597 C CA . SER B 1 151 ? -19.766 -0.952 -19.938 1 62.5 151 SER B CA 1
ATOM 3598 C C . SER B 1 151 ? -19.594 -0.689 -18.453 1 62.5 151 SER B C 1
ATOM 3600 O O . SER B 1 151 ? -19.359 -1.616 -17.672 1 62.5 151 SER B O 1
ATOM 3602 N N . ASP B 1 152 ? -19.75 0.543 -18.016 1 63.75 152 ASP B N 1
ATOM 3603 C CA . ASP B 1 152 ? -19.672 0.993 -16.625 1 63.75 152 ASP B CA 1
ATOM 3604 C C . ASP B 1 152 ? -20.891 0.553 -15.828 1 63.75 152 ASP B C 1
ATOM 3606 O O . ASP B 1 152 ? -22 0.526 -16.344 1 63.75 152 ASP B O 1
ATOM 3610 N N . PRO B 1 153 ? -20.719 -0.071 -14.547 1 70 153 PRO B N 1
ATOM 3611 C CA . PRO B 1 153 ? -19.406 -0.22 -13.938 1 70 153 PRO B CA 1
ATOM 3612 C C . PRO B 1 153 ? -18.719 -1.531 -14.312 1 70 153 PRO B C 1
ATOM 3614 O O . PRO B 1 153 ? -19.297 -2.607 -14.133 1 70 153 PRO B O 1
ATOM 3617 N N . ALA B 1 154 ? -17.641 -1.43 -14.938 1 81.62 154 ALA B N 1
ATOM 3618 C CA . ALA B 1 154 ? -16.859 -2.621 -15.266 1 81.62 154 ALA B CA 1
ATOM 3619 C C . ALA B 1 154 ? -16.469 -3.387 -14.008 1 81.62 154 ALA B C 1
ATOM 3621 O O . ALA B 1 154 ? -16.141 -2.783 -12.984 1 81.62 154 ALA B O 1
ATOM 3622 N N . PRO B 1 155 ? -16.594 -4.68 -14.062 1 90.25 155 PRO B N 1
ATOM 3623 C CA . PRO B 1 155 ? -16.172 -5.457 -12.891 1 90.25 155 PRO B CA 1
ATOM 3624 C C . PRO B 1 155 ? -14.68 -5.344 -12.617 1 90.25 155 PRO B C 1
ATOM 3626 O O . PRO B 1 155 ? -13.898 -5.031 -13.523 1 90.25 155 PRO B O 1
ATOM 3629 N N . ILE B 1 156 ? -14.359 -5.5 -11.391 1 91.44 156 ILE B N 1
ATOM 3630 C CA . ILE B 1 156 ? -12.953 -5.688 -11.039 1 91.44 156 ILE B CA 1
ATOM 3631 C C . ILE B 1 156 ? -12.523 -7.105 -11.391 1 91.44 156 ILE B C 1
ATOM 3633 O O . ILE B 1 156 ? -13.141 -8.078 -10.961 1 91.44 156 ILE B O 1
ATOM 3637 N N . ARG B 1 157 ? -11.555 -7.188 -12.188 1 94.81 157 ARG B N 1
ATOM 3638 C CA . ARG B 1 157 ? -11.031 -8.484 -12.602 1 94.81 157 ARG B CA 1
ATOM 3639 C C . ARG B 1 157 ? -9.781 -8.852 -11.82 1 94.81 157 ARG B C 1
ATOM 3641 O O . ARG B 1 157 ? -8.875 -8.031 -11.672 1 94.81 157 ARG B O 1
ATOM 3648 N N . ILE B 1 158 ? -9.758 -10.078 -11.289 1 96.94 158 ILE B N 1
ATOM 3649 C CA . ILE B 1 158 ? -8.625 -10.633 -10.562 1 96.94 158 ILE B CA 1
ATOM 3650 C C . ILE B 1 158 ? -8.102 -11.875 -11.273 1 96.94 158 ILE B C 1
ATOM 3652 O O . ILE B 1 158 ? -8.781 -12.906 -11.32 1 96.94 158 ILE B O 1
ATOM 3656 N N . ARG B 1 159 ? -6.902 -11.758 -11.828 1 97.88 159 ARG B N 1
ATOM 3657 C CA . ARG B 1 159 ? -6.273 -12.883 -12.508 1 97.88 159 ARG B CA 1
ATOM 3658 C C . ARG B 1 159 ? -4.953 -13.258 -11.852 1 97.88 159 ARG B C 1
ATOM 3660 O O . ARG B 1 159 ? -4.199 -12.383 -11.414 1 97.88 159 ARG B O 1
ATOM 3667 N N . ALA B 1 160 ? -4.738 -14.531 -11.875 1 98.56 160 ALA B N 1
ATOM 3668 C CA . ALA B 1 160 ? -3.475 -15 -11.32 1 98.56 160 ALA B CA 1
ATOM 3669 C C . ALA B 1 160 ? -2.816 -16.016 -12.25 1 98.56 160 ALA B C 1
ATOM 3671 O O . ALA B 1 160 ? -3.502 -16.797 -12.914 1 98.56 160 ALA B O 1
ATOM 3672 N N . TRP B 1 161 ? -1.565 -15.984 -12.305 1 98.75 161 TRP B N 1
ATOM 3673 C CA . TRP B 1 161 ? -0.722 -16.953 -12.992 1 98.75 161 TRP B CA 1
ATOM 3674 C C . TRP B 1 161 ? 0.326 -17.531 -12.039 1 98.75 161 TRP B C 1
ATOM 3676 O O . TRP B 1 161 ? 0.796 -16.844 -11.133 1 98.75 161 TRP B O 1
ATOM 3686 N N . CYS B 1 162 ? 0.667 -18.75 -12.242 1 98.75 162 CYS B N 1
ATOM 3687 C CA . CYS B 1 162 ? 1.71 -19.375 -11.438 1 98.75 162 CYS B CA 1
ATOM 3688 C C . CYS B 1 162 ? 2.703 -20.125 -12.32 1 98.75 162 CYS B C 1
ATOM 3690 O O . CYS B 1 162 ? 2.314 -20.984 -13.109 1 98.75 162 CYS B O 1
ATOM 3692 N N . ILE B 1 163 ? 3.924 -19.734 -12.148 1 98.38 163 ILE B N 1
ATOM 3693 C CA . ILE B 1 163 ? 4.992 -20.312 -12.953 1 98.38 163 ILE B CA 1
ATOM 3694 C C . ILE B 1 163 ? 5.863 -21.219 -12.078 1 98.38 163 ILE B C 1
ATOM 3696 O O . ILE B 1 163 ? 6.203 -20.859 -10.953 1 98.38 163 ILE B O 1
ATOM 3700 N N . ASP B 1 164 ? 6.133 -22.406 -12.617 1 98.12 164 ASP B N 1
ATOM 3701 C CA . ASP B 1 164 ? 7.219 -23.203 -12.047 1 98.12 164 ASP B CA 1
ATOM 3702 C C . ASP B 1 164 ? 8.578 -22.625 -12.438 1 98.12 164 ASP B C 1
ATOM 3704 O O . ASP B 1 164 ? 9.086 -22.906 -13.523 1 98.12 164 ASP B O 1
ATOM 3708 N N . ALA B 1 165 ? 9.117 -21.906 -11.531 1 96.75 165 ALA B N 1
ATOM 3709 C CA . ALA B 1 165 ? 10.312 -21.125 -11.859 1 96.75 165 ALA B CA 1
ATOM 3710 C C . ALA B 1 165 ? 11.508 -22.047 -12.117 1 96.75 165 ALA B C 1
ATOM 3712 O O . ALA B 1 165 ? 12.5 -21.625 -12.719 1 96.75 165 ALA B O 1
ATOM 3713 N N . GLN B 1 166 ? 11.43 -23.266 -11.711 1 96.69 166 GLN B N 1
ATOM 3714 C CA . GLN B 1 166 ? 12.531 -24.203 -11.883 1 96.69 166 GLN B CA 1
ATOM 3715 C C . GLN B 1 166 ? 12.453 -24.906 -13.234 1 96.69 166 GLN B C 1
ATOM 3717 O O . GLN B 1 166 ? 13.484 -25.234 -13.828 1 96.69 166 GLN B O 1
ATOM 3722 N N . GLU B 1 167 ? 11.273 -25.047 -13.742 1 97 167 GLU B N 1
ATOM 3723 C CA . GLU B 1 167 ? 11.117 -25.906 -14.898 1 97 167 GLU B CA 1
ATOM 3724 C C . GLU B 1 167 ? 10.609 -25.141 -16.109 1 97 167 GLU B C 1
ATOM 3726 O O . GLU B 1 167 ? 10.625 -25.641 -17.234 1 97 167 GLU B O 1
ATOM 3731 N N . ASP B 1 168 ? 10.125 -23.969 -15.93 1 98.12 168 ASP B N 1
ATOM 3732 C CA . ASP B 1 168 ? 9.617 -23.188 -17.047 1 98.12 168 ASP B CA 1
ATOM 3733 C C . ASP B 1 168 ? 10.766 -22.609 -17.875 1 98.12 168 ASP B C 1
ATOM 3735 O O . ASP B 1 168 ? 11.273 -21.531 -17.562 1 98.12 168 ASP B O 1
ATOM 3739 N N . GLY B 1 169 ? 11.023 -23.219 -18.891 1 97.69 169 GLY B N 1
ATOM 3740 C CA . GLY B 1 169 ? 12.211 -22.906 -19.688 1 97.69 169 GLY B CA 1
ATOM 3741 C C . GLY B 1 169 ? 12.156 -21.516 -20.312 1 97.69 169 GLY B C 1
ATOM 3742 O O . GLY B 1 169 ? 13.133 -20.781 -20.25 1 97.69 169 GLY B O 1
ATOM 3743 N N . ASP B 1 170 ? 11.047 -21.188 -20.875 1 97.5 170 ASP B N 1
ATOM 3744 C CA . ASP B 1 170 ? 10.969 -19.922 -21.609 1 97.5 170 ASP B CA 1
ATOM 3745 C C . ASP B 1 170 ? 11.016 -18.734 -20.641 1 97.5 170 ASP B C 1
ATOM 3747 O O . ASP B 1 170 ? 11.648 -17.719 -20.938 1 97.5 170 ASP B O 1
ATOM 3751 N N . TRP B 1 171 ? 10.352 -18.812 -19.547 1 97.56 171 TRP B N 1
ATOM 3752 C CA . TRP B 1 171 ? 10.43 -17.75 -18.547 1 97.56 171 TRP B CA 1
ATOM 3753 C C . TRP B 1 171 ? 11.859 -17.594 -18.047 1 97.56 171 TRP B C 1
ATOM 3755 O O . TRP B 1 171 ? 12.367 -16.469 -17.969 1 97.56 171 TRP B O 1
ATOM 3765 N N . ARG B 1 172 ? 12.5 -18.719 -17.766 1 97.38 172 ARG B N 1
ATOM 3766 C CA . ARG B 1 172 ? 13.875 -18.703 -17.281 1 97.38 172 ARG B CA 1
ATOM 3767 C C . ARG B 1 172 ? 14.82 -18.109 -18.312 1 97.38 172 ARG B C 1
ATOM 3769 O O . ARG B 1 172 ? 15.695 -17.312 -17.984 1 97.38 172 ARG B O 1
ATOM 3776 N N . ASP B 1 173 ? 14.625 -18.5 -19.531 1 96.38 173 ASP B N 1
ATOM 3777 C CA . ASP B 1 173 ? 15.477 -18 -20.594 1 96.38 173 ASP B CA 1
ATOM 3778 C C . ASP B 1 173 ? 15.391 -16.484 -20.703 1 96.38 173 ASP B C 1
ATOM 3780 O O . ASP B 1 173 ? 16.406 -15.805 -20.859 1 96.38 173 ASP B O 1
ATOM 3784 N N . LEU B 1 174 ? 14.195 -16 -20.625 1 95 174 LEU B N 1
ATOM 3785 C CA . LEU B 1 174 ? 14.023 -14.555 -20.703 1 95 174 LEU B CA 1
ATOM 3786 C C . LEU B 1 174 ? 14.695 -13.875 -19.516 1 95 174 LEU B C 1
ATOM 3788 O O . LEU B 1 174 ? 15.375 -12.859 -19.688 1 95 174 LEU B O 1
ATOM 3792 N N . PHE B 1 175 ? 14.5 -14.406 -18.375 1 95.56 175 PHE B N 1
ATOM 3793 C CA . PHE B 1 175 ? 15.078 -13.852 -17.156 1 95.56 175 PHE B CA 1
ATOM 3794 C C . PHE B 1 175 ? 16.609 -13.867 -17.219 1 95.56 175 PHE B C 1
ATOM 3796 O O . PHE B 1 175 ? 17.25 -12.867 -16.922 1 95.56 175 PHE B O 1
ATOM 3803 N N . GLU B 1 176 ? 17.172 -14.945 -17.672 1 94.81 176 GLU B N 1
ATOM 3804 C CA . GLU B 1 176 ? 18.625 -15.094 -17.781 1 94.81 176 GLU B CA 1
ATOM 3805 C C . GLU B 1 176 ? 19.188 -14.148 -18.828 1 94.81 176 GLU B C 1
ATOM 3807 O O . GLU B 1 176 ? 20.281 -13.586 -18.641 1 94.81 176 GLU B O 1
ATOM 3812 N N . THR B 1 177 ? 18.484 -14.07 -19.906 1 93.19 177 THR B N 1
ATOM 3813 C CA . THR B 1 177 ? 18.906 -13.125 -20.922 1 93.19 177 THR B CA 1
ATOM 3814 C C . THR B 1 177 ? 18.984 -11.711 -20.359 1 93.19 177 TH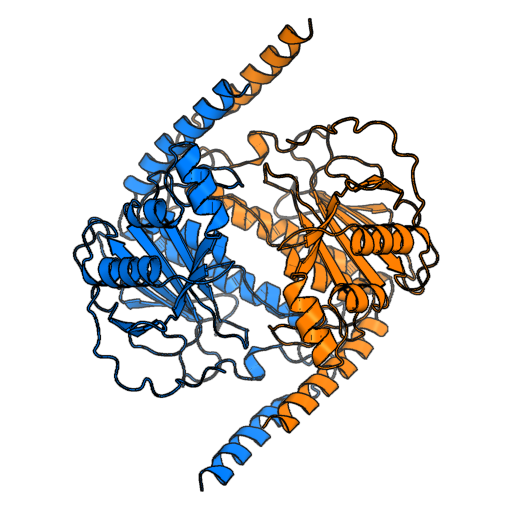R B C 1
ATOM 3816 O O . THR B 1 177 ? 19.922 -10.969 -20.641 1 93.19 177 THR B O 1
ATOM 3819 N N . PHE B 1 178 ? 17.984 -11.391 -19.578 1 92.06 178 PHE B N 1
ATOM 3820 C CA . PHE B 1 178 ? 17.984 -10.078 -18.953 1 92.06 178 PHE B CA 1
ATOM 3821 C C . PHE B 1 178 ? 19.203 -9.93 -18.031 1 92.06 178 PHE B C 1
ATOM 3823 O O . PHE B 1 178 ? 19.875 -8.898 -18.047 1 92.06 178 PHE B O 1
ATOM 3830 N N . LEU B 1 179 ? 19.484 -10.906 -17.25 1 90.5 179 LEU B N 1
ATOM 3831 C CA . LEU B 1 179 ? 20.609 -10.859 -16.328 1 90.5 179 LEU B CA 1
ATOM 3832 C C . LEU B 1 179 ? 21.922 -10.641 -17.062 1 90.5 179 LEU B C 1
ATOM 3834 O O . LEU B 1 179 ? 22.797 -9.93 -16.562 1 90.5 179 LEU B O 1
ATOM 3838 N N . THR B 1 180 ? 22.016 -11.18 -18.172 1 88.94 180 THR B N 1
ATOM 3839 C CA . THR B 1 180 ? 23.25 -11.086 -18.922 1 88.94 180 THR B CA 1
ATOM 3840 C C . THR B 1 180 ? 23.344 -9.75 -19.656 1 88.94 180 THR B C 1
ATOM 3842 O O . THR B 1 180 ? 24.438 -9.281 -19.969 1 88.94 180 THR B O 1
ATOM 3845 N N . SER B 1 181 ? 22.281 -9.18 -19.922 1 85.12 181 SER B N 1
ATOM 3846 C CA . SER B 1 181 ? 22.25 -7.949 -20.719 1 85.12 181 SER B CA 1
ATOM 3847 C C . SER B 1 181 ? 22.359 -6.723 -19.812 1 85.12 181 SER B C 1
ATOM 3849 O O . SER B 1 181 ? 22.469 -5.598 -20.312 1 85.12 181 SER B O 1
ATOM 3851 N N . ARG B 1 182 ? 22.25 -6.945 -18.641 1 75.62 182 ARG B N 1
ATOM 3852 C CA . ARG B 1 182 ? 22.109 -5.836 -17.703 1 75.62 182 ARG B CA 1
ATOM 3853 C C . ARG B 1 182 ? 23.344 -4.941 -17.734 1 75.62 182 ARG B C 1
ATOM 3855 O O . ARG B 1 182 ? 24.469 -5.43 -17.766 1 75.62 182 ARG B O 1
ATOM 3862 N N . ARG B 1 183 ? 22.891 -3.697 -17.875 1 68.94 183 ARG B N 1
ATOM 3863 C CA . ARG B 1 183 ? 23.891 -2.633 -17.828 1 68.94 183 ARG B CA 1
ATOM 3864 C C . ARG B 1 183 ? 23.453 -1.511 -16.891 1 68.94 183 ARG B C 1
ATOM 3866 O O . ARG B 1 183 ? 22.266 -1.38 -16.578 1 68.94 183 ARG B O 1
ATOM 3873 N N . GLY B 1 184 ? 24.344 -0.924 -16.281 1 61.97 184 GLY B N 1
ATOM 3874 C CA . GLY B 1 184 ? 24.062 0.302 -15.555 1 61.97 184 GLY B CA 1
ATOM 3875 C C . GLY B 1 184 ? 23.922 0.089 -14.062 1 61.97 184 GLY B C 1
ATOM 3876 O O . GLY B 1 184 ? 24.234 -0.988 -13.547 1 61.97 184 GLY B O 1
ATOM 3877 N N . ARG B 1 185 ? 23.453 1.062 -13.328 1 59.59 185 ARG B N 1
ATOM 3878 C CA . ARG B 1 185 ? 23.484 1.219 -11.875 1 59.59 185 ARG B CA 1
ATOM 3879 C C . ARG B 1 185 ? 22.359 0.43 -11.219 1 59.59 185 ARG B C 1
ATOM 3881 O O . ARG B 1 185 ? 22.562 -0.241 -10.211 1 59.59 185 ARG B O 1
ATOM 3888 N N . THR B 1 186 ? 21.156 0.555 -11.602 1 64.19 186 THR B N 1
ATOM 3889 C CA . THR B 1 186 ? 20.016 -0.192 -11.102 1 64.19 186 THR B CA 1
ATOM 3890 C C . THR B 1 186 ? 19.25 -0.837 -12.258 1 64.19 186 THR B C 1
ATOM 3892 O O . THR B 1 186 ? 19.062 -0.222 -13.312 1 64.19 186 THR B O 1
ATOM 3895 N N . TYR B 1 187 ? 19.109 -2.236 -11.984 1 74.38 187 TYR B N 1
ATOM 3896 C CA . TYR B 1 187 ? 18.391 -2.934 -13.039 1 74.38 187 TYR B CA 1
ATOM 3897 C C . TYR B 1 187 ? 17.281 -3.801 -12.453 1 74.38 187 TYR B C 1
ATOM 3899 O O . TYR B 1 187 ? 17.469 -4.469 -11.438 1 74.38 187 TYR B O 1
ATOM 3907 N N . ASN B 1 188 ? 16.031 -3.576 -12.898 1 86.81 188 ASN B N 1
ATOM 3908 C CA . ASN B 1 188 ? 14.883 -4.395 -12.555 1 86.81 188 ASN B CA 1
ATOM 3909 C C . ASN B 1 188 ? 14.312 -5.113 -13.773 1 86.81 188 ASN B C 1
ATOM 3911 O O . ASN B 1 188 ? 14.227 -4.531 -14.852 1 86.81 188 ASN B O 1
ATOM 3915 N N . PHE B 1 189 ? 14.219 -6.414 -13.586 1 92.31 189 PHE B N 1
ATOM 3916 C CA . PHE B 1 189 ? 13.492 -7.176 -14.594 1 92.31 189 PHE B CA 1
ATOM 3917 C C . PHE B 1 189 ? 11.992 -6.902 -14.508 1 92.31 189 PHE B C 1
ATOM 3919 O O . PHE B 1 189 ? 11.359 -7.227 -13.5 1 92.31 189 PHE B O 1
ATOM 3926 N N . GLN B 1 190 ? 11.484 -6.281 -15.555 1 93.06 190 GLN B N 1
ATOM 3927 C CA . GLN B 1 190 ? 10.086 -5.875 -15.508 1 93.06 190 GLN B CA 1
ATOM 3928 C C . GLN B 1 190 ? 9.25 -6.652 -16.531 1 93.06 190 GLN B C 1
ATOM 3930 O O . GLN B 1 190 ? 9.609 -6.723 -17.703 1 93.06 190 GLN B O 1
ATOM 3935 N N . LEU B 1 191 ? 8.172 -7.219 -16.062 1 94.62 191 LEU B N 1
ATOM 3936 C CA . LEU B 1 191 ? 7.148 -7.805 -16.906 1 94.62 191 LEU B CA 1
ATOM 3937 C C . LEU B 1 191 ? 5.891 -6.945 -16.922 1 94.62 191 LEU B C 1
ATOM 3939 O O . LEU B 1 191 ? 5.469 -6.445 -15.867 1 94.62 191 LEU B O 1
ATOM 3943 N N . HIS B 1 192 ? 5.344 -6.801 -18.078 1 92.5 192 HIS B N 1
ATOM 3944 C CA . HIS B 1 192 ? 4.117 -6.02 -18.203 1 92.5 192 HIS B CA 1
ATOM 3945 C C . HIS B 1 192 ? 2.914 -6.918 -18.469 1 92.5 192 HIS B C 1
ATOM 3947 O O . HIS B 1 192 ? 2.818 -7.527 -19.547 1 92.5 192 HIS B O 1
ATOM 3953 N N . PRO B 1 193 ? 1.975 -6.977 -17.531 1 94.38 193 PRO B N 1
ATOM 3954 C CA . PRO B 1 193 ? 0.8 -7.836 -17.703 1 94.38 193 PRO B CA 1
ATOM 3955 C C . PRO B 1 193 ? -0.188 -7.301 -18.734 1 94.38 193 PRO B C 1
ATOM 3957 O O . PRO B 1 193 ? -0.072 -6.152 -19.156 1 94.38 193 PRO B O 1
ATOM 3960 N N . PRO B 1 194 ? -1.096 -8.07 -19.172 1 91.44 194 PRO B N 1
ATOM 3961 C CA . PRO B 1 194 ? -2.082 -7.664 -20.172 1 91.44 194 PRO B CA 1
ATOM 3962 C C . PRO B 1 194 ? -3.25 -6.891 -19.578 1 91.44 194 PRO B C 1
ATOM 3964 O O . PRO B 1 194 ? -4.402 -7.32 -19.672 1 91.44 194 PRO B O 1
ATOM 3967 N N . VAL B 1 195 ? -2.979 -5.785 -19.078 1 90.5 195 VAL B N 1
ATOM 3968 C CA . VAL B 1 195 ? -3.973 -4.945 -18.422 1 90.5 195 VAL B CA 1
ATOM 3969 C C . VAL B 1 195 ? -5.09 -4.602 -19.391 1 90.5 195 VAL B C 1
ATOM 3971 O O . VAL B 1 195 ? -4.832 -4.102 -20.5 1 90.5 195 VAL B O 1
ATOM 3974 N N . GLY B 1 196 ? -6.293 -4.867 -18.984 1 86.25 196 GLY B N 1
ATOM 3975 C CA . GLY B 1 196 ? -7.465 -4.516 -19.766 1 86.25 196 GLY B CA 1
ATOM 3976 C C . GLY B 1 196 ? -7.773 -5.516 -20.859 1 86.25 196 GLY B C 1
ATOM 3977 O O . GLY B 1 196 ? -8.852 -5.484 -21.453 1 86.25 196 GLY B O 1
ATOM 3978 N N . TYR B 1 197 ? -6.852 -6.398 -21.156 1 88.31 197 TYR B N 1
ATOM 3979 C CA . TYR B 1 197 ? -7.016 -7.34 -22.25 1 88.31 197 TYR B CA 1
ATOM 3980 C C . TYR B 1 197 ? -7.328 -8.742 -21.734 1 88.31 197 TYR B C 1
ATOM 3982 O O . TYR B 1 197 ? -6.906 -9.109 -20.625 1 88.31 197 TYR B O 1
ATOM 3990 N N . ASP B 1 198 ? -7.953 -9.523 -22.578 1 90.19 198 ASP B N 1
ATOM 3991 C CA . ASP B 1 198 ? -8.367 -10.859 -22.156 1 90.19 198 ASP B CA 1
ATOM 3992 C C . ASP B 1 198 ? -7.301 -11.898 -22.5 1 90.19 198 ASP B C 1
ATOM 3994 O O . ASP B 1 198 ? -7.371 -13.039 -22.031 1 90.19 198 ASP B O 1
ATOM 3998 N N . ASP B 1 199 ? -6.367 -11.469 -23.234 1 91.62 199 ASP B N 1
ATOM 3999 C CA . ASP B 1 199 ? -5.305 -12.422 -23.547 1 91.62 199 ASP B CA 1
ATOM 4000 C C . ASP B 1 199 ? -4.344 -12.562 -22.359 1 91.62 199 ASP B C 1
ATOM 4002 O O . ASP B 1 199 ? -4.578 -12 -21.297 1 91.62 199 ASP B O 1
ATOM 4006 N N . ASP B 1 200 ? -3.361 -13.453 -22.562 1 96 200 ASP B N 1
ATOM 4007 C CA . ASP B 1 200 ? -2.389 -13.719 -21.5 1 96 200 ASP B CA 1
ATOM 4008 C C . ASP B 1 200 ? -0.968 -13.43 -21.984 1 96 200 ASP B C 1
ATOM 4010 O O . ASP B 1 200 ? -0.029 -14.141 -21.609 1 96 200 ASP B O 1
ATOM 4014 N N . VAL B 1 201 ? -0.863 -12.375 -22.75 1 94.19 201 VAL B N 1
ATOM 4015 C CA . VAL B 1 201 ? 0.443 -12.008 -23.297 1 94.19 201 VAL B CA 1
ATOM 4016 C C . VAL B 1 201 ? 1.134 -11.023 -22.344 1 94.19 201 VAL B C 1
ATOM 4018 O O . VAL B 1 201 ? 0.607 -9.945 -22.062 1 94.19 201 VAL B O 1
ATOM 4021 N N . VAL B 1 202 ? 2.266 -11.43 -21.922 1 94.19 202 VAL B N 1
ATOM 4022 C CA . VAL B 1 202 ? 3.1 -10.594 -21.062 1 94.19 202 VAL B CA 1
ATOM 4023 C C . VAL B 1 202 ? 4.285 -10.055 -21.859 1 94.19 202 VAL B C 1
ATOM 4025 O O . VAL B 1 202 ? 4.98 -10.812 -22.531 1 94.19 202 VAL B O 1
ATOM 4028 N N . VAL B 1 203 ? 4.516 -8.789 -21.672 1 91.5 203 VAL B N 1
ATOM 4029 C CA . VAL B 1 203 ? 5.504 -8.18 -22.547 1 91.5 203 VAL B CA 1
ATOM 4030 C C . VAL B 1 203 ? 6.711 -7.727 -21.734 1 91.5 203 VAL B C 1
ATOM 4032 O O . VAL B 1 203 ? 6.582 -7.387 -20.562 1 91.5 203 VAL B O 1
ATOM 4035 N N . ASN B 1 204 ? 7.777 -7.754 -22.375 1 89.62 204 ASN B N 1
ATOM 4036 C CA . ASN B 1 204 ? 9.07 -7.285 -21.891 1 89.62 204 ASN B CA 1
ATOM 4037 C C . ASN B 1 204 ? 9.93 -6.719 -23.016 1 89.62 204 ASN B C 1
ATOM 4039 O O . ASN B 1 204 ? 9.688 -7.012 -24.188 1 89.62 204 ASN B O 1
ATOM 4043 N N . THR B 1 205 ? 10.828 -5.844 -22.672 1 84.31 205 THR B N 1
ATOM 4044 C CA . THR B 1 205 ? 11.664 -5.191 -23.672 1 84.31 205 THR B CA 1
ATOM 4045 C C . THR B 1 205 ? 12.508 -6.219 -24.422 1 84.31 205 THR B C 1
ATOM 4047 O O . THR B 1 205 ? 12.93 -5.973 -25.562 1 84.31 205 THR B O 1
ATOM 4050 N N . LEU B 1 206 ? 12.734 -7.375 -23.891 1 88.12 206 LEU B N 1
ATOM 4051 C CA . LEU B 1 206 ? 13.617 -8.367 -24.5 1 88.12 206 LEU B CA 1
ATOM 4052 C C . LEU B 1 206 ? 12.805 -9.484 -25.156 1 88.12 206 LEU B C 1
ATOM 4054 O O . LEU B 1 206 ? 13.367 -10.344 -25.828 1 88.12 206 LEU B O 1
ATOM 4058 N N . GLY B 1 207 ? 11.508 -9.453 -24.953 1 88.62 207 GLY B N 1
ATOM 4059 C CA . GLY B 1 207 ? 10.648 -10.477 -25.531 1 88.62 207 GLY B CA 1
ATOM 4060 C C . GLY B 1 207 ? 9.328 -10.633 -24.812 1 88.62 207 GLY B C 1
ATOM 4061 O O . GLY B 1 207 ? 9.188 -10.188 -23.672 1 88.62 207 GLY B O 1
ATOM 4062 N N . ASN B 1 208 ? 8.477 -11.312 -25.531 1 92.69 208 ASN B N 1
ATOM 4063 C CA . ASN B 1 208 ? 7.152 -11.531 -24.953 1 92.69 208 ASN B CA 1
ATOM 4064 C C . ASN B 1 208 ? 6.941 -12.992 -24.578 1 92.69 208 ASN B C 1
ATOM 4066 O O . ASN B 1 208 ? 7.617 -13.883 -25.094 1 92.69 208 ASN B O 1
ATOM 4070 N N . LEU B 1 209 ? 6.074 -13.156 -23.609 1 96.06 209 LEU B N 1
ATOM 4071 C CA . LEU B 1 209 ? 5.699 -14.492 -23.172 1 96.06 209 LEU B CA 1
ATOM 4072 C C . LEU B 1 209 ? 4.188 -14.68 -23.219 1 96.06 209 LEU B C 1
ATOM 4074 O O . LEU B 1 209 ? 3.436 -13.773 -22.859 1 96.06 209 LEU B O 1
ATOM 4078 N N . ASP B 1 210 ? 3.768 -15.82 -23.703 1 96.44 210 ASP B N 1
ATOM 4079 C CA . ASP B 1 210 ? 2.387 -16.281 -23.562 1 96.44 210 ASP B CA 1
ATOM 4080 C C . ASP B 1 210 ? 2.189 -17.031 -22.25 1 96.44 210 ASP B C 1
ATOM 4082 O O . ASP B 1 210 ? 2.754 -18.109 -22.062 1 96.44 210 ASP B O 1
ATOM 4086 N N . PHE B 1 211 ? 1.359 -16.5 -21.359 1 98.06 211 PHE B N 1
ATOM 4087 C CA . PHE B 1 211 ? 1.132 -17.047 -20.031 1 98.06 211 PHE B CA 1
ATOM 4088 C C . PHE B 1 211 ? -0.138 -17.891 -20 1 98.06 211 PHE B C 1
ATOM 4090 O O . PHE B 1 211 ? -0.606 -18.281 -18.938 1 98.06 211 PHE B O 1
ATOM 4097 N N . SER B 1 212 ? -0.733 -18.25 -21.141 1 97.62 212 SER B N 1
ATOM 4098 C CA . SER B 1 212 ? -2.043 -18.891 -21.203 1 97.62 212 SER B CA 1
ATOM 4099 C C . SER B 1 212 ? -2.033 -20.234 -20.484 1 97.62 212 SER B C 1
ATOM 4101 O O . SER B 1 212 ? -3 -20.594 -19.812 1 97.62 212 SER B O 1
ATOM 4103 N N . ASN B 1 213 ? -0.935 -20.953 -20.578 1 97.75 213 ASN B N 1
ATOM 4104 C CA . ASN B 1 213 ? -0.885 -22.297 -20.031 1 97.75 213 ASN B CA 1
ATOM 4105 C C . ASN B 1 213 ? -0.56 -22.312 -18.547 1 97.75 213 ASN B C 1
ATOM 4107 O O . ASN B 1 213 ? -0.542 -23.359 -17.906 1 97.75 213 ASN B O 1
ATOM 4111 N N . VAL B 1 214 ? -0.313 -21.109 -18 1 98.44 214 VAL B N 1
ATOM 4112 C CA . VAL B 1 214 ? 0.006 -21.047 -16.578 1 98.44 214 VAL B CA 1
ATOM 4113 C C . VAL B 1 214 ? -1.023 -20.188 -15.852 1 98.44 214 VAL B C 1
ATOM 4115 O O . VAL B 1 214 ? -0.82 -19.797 -14.695 1 98.44 214 VAL B O 1
ATOM 4118 N N . LEU B 1 215 ? -2.076 -19.844 -16.562 1 98.44 215 LEU B N 1
ATOM 4119 C CA . LEU B 1 215 ? -3.184 -19.141 -15.922 1 98.44 215 LEU B CA 1
ATOM 4120 C C . LEU B 1 215 ? -3.842 -20 -14.859 1 98.44 215 LEU B C 1
ATOM 4122 O O . LEU B 1 215 ? -4.172 -21.172 -15.117 1 98.44 215 LEU B O 1
ATOM 4126 N N . VAL B 1 216 ? -3.975 -19.453 -13.672 1 98.62 216 VAL B N 1
ATOM 4127 C CA . VAL B 1 216 ? -4.566 -20.203 -12.57 1 98.62 216 VAL B CA 1
ATOM 4128 C C . VAL B 1 216 ? -6.066 -19.922 -12.5 1 98.62 216 VAL B C 1
ATOM 4130 O O . VAL B 1 216 ? -6.871 -20.844 -12.414 1 98.62 216 VAL B O 1
ATOM 4133 N N . PHE B 1 217 ? -6.434 -18.672 -12.516 1 98.56 217 PHE B N 1
ATOM 4134 C CA . PHE B 1 217 ? -7.852 -18.344 -12.5 1 98.56 217 PHE B CA 1
ATOM 4135 C C . PHE B 1 217 ? -8.086 -16.938 -13.055 1 98.56 217 PHE B C 1
ATOM 4137 O O . PHE B 1 217 ? -7.137 -16.172 -13.219 1 98.56 217 PHE B O 1
ATOM 4144 N N . ASP B 1 218 ? -9.273 -16.641 -13.445 1 98.25 218 ASP B N 1
ATOM 4145 C CA . ASP B 1 218 ? -9.828 -15.344 -13.812 1 98.25 218 ASP B CA 1
ATOM 4146 C C . ASP B 1 218 ? -11.172 -15.102 -13.133 1 98.25 218 ASP B C 1
ATOM 4148 O O . ASP B 1 218 ? -12.188 -15.656 -13.555 1 98.25 218 ASP B O 1
ATOM 4152 N N . ALA B 1 219 ? -11.125 -14.32 -12.078 1 98.12 219 ALA B N 1
ATOM 4153 C CA . ALA B 1 219 ? -12.336 -13.984 -11.336 1 98.12 219 ALA B CA 1
ATOM 4154 C C . ALA B 1 219 ? -12.758 -12.539 -11.609 1 98.12 219 ALA B C 1
ATOM 4156 O O . ALA B 1 219 ? -11.922 -11.648 -11.703 1 98.12 219 ALA B O 1
ATOM 4157 N N . ARG B 1 220 ? -14.039 -12.344 -11.641 1 95.94 220 ARG B N 1
ATOM 4158 C CA . ARG B 1 220 ? -14.586 -11.016 -11.898 1 95.94 220 ARG B CA 1
ATOM 4159 C C . ARG B 1 220 ? -15.578 -10.617 -10.805 1 95.94 220 ARG B C 1
ATOM 4161 O O . ARG B 1 220 ? -16.594 -11.289 -10.602 1 95.94 220 ARG B O 1
ATOM 4168 N N . LEU B 1 221 ? -15.25 -9.562 -10.195 1 95.75 221 LEU B N 1
ATOM 4169 C CA . LEU B 1 221 ? -16.031 -9.047 -9.078 1 95.75 221 LEU B CA 1
ATOM 4170 C C . LEU B 1 221 ? -16.922 -7.891 -9.523 1 95.75 221 LEU B C 1
ATOM 4172 O O . LEU B 1 221 ? -16.422 -6.809 -9.844 1 95.75 221 LEU B O 1
ATOM 4176 N N . SER B 1 222 ? -18.203 -8.133 -9.477 1 92.94 222 SER B N 1
ATOM 4177 C CA . SER B 1 222 ? -19.156 -7.086 -9.82 1 92.94 222 SER B CA 1
ATOM 4178 C C . SER B 1 222 ? -19.562 -6.277 -8.586 1 92.94 222 SER B C 1
ATOM 4180 O O . SER B 1 222 ? -19.906 -6.848 -7.551 1 92.94 222 SER B O 1
ATOM 4182 N N . LEU B 1 223 ? -19.484 -4.973 -8.766 1 87.31 223 LEU B N 1
ATOM 4183 C CA . LEU B 1 223 ? -19.906 -4.066 -7.703 1 87.31 223 LEU B CA 1
ATOM 4184 C C . LEU B 1 223 ? -21.188 -3.334 -8.086 1 87.31 223 LEU B C 1
ATOM 4186 O O . LEU B 1 223 ? -21.422 -2.209 -7.641 1 87.31 223 LEU B O 1
ATOM 4190 N N . ALA B 1 224 ? -21.922 -3.887 -8.977 1 83.94 224 ALA B N 1
ATOM 4191 C CA . ALA B 1 224 ? -23.203 -3.301 -9.328 1 83.94 224 ALA B CA 1
ATOM 4192 C C . ALA B 1 224 ? -24.078 -3.078 -8.094 1 83.94 224 ALA B C 1
ATOM 4194 O O . ALA B 1 224 ? -24.734 -2.045 -7.965 1 83.94 224 ALA B O 1
ATOM 4195 N N . ASP B 1 225 ? -24.078 -4.051 -7.293 1 82.44 225 ASP B N 1
ATOM 4196 C CA . ASP B 1 225 ? -24.609 -3.904 -5.941 1 82.44 225 ASP B CA 1
ATOM 4197 C C . ASP B 1 225 ? -23.484 -3.859 -4.91 1 82.44 225 ASP B C 1
ATOM 4199 O O . ASP B 1 225 ? -22.922 -4.895 -4.562 1 82.44 225 ASP B O 1
ATOM 4203 N N . ARG B 1 226 ? -23.266 -2.715 -4.363 1 82.69 226 ARG B N 1
ATOM 4204 C CA . ARG B 1 226 ? -22.125 -2.486 -3.488 1 82.69 226 ARG B CA 1
ATOM 4205 C C . ARG B 1 226 ? -22.281 -3.225 -2.164 1 82.69 226 ARG B C 1
ATOM 4207 O O . ARG B 1 226 ? -21.297 -3.537 -1.494 1 82.69 226 ARG B O 1
ATOM 4214 N N . ASP B 1 227 ? -23.484 -3.443 -1.813 1 80.31 227 ASP B N 1
ATOM 4215 C CA . ASP B 1 227 ? -23.75 -4.121 -0.547 1 80.31 227 ASP B CA 1
ATOM 4216 C C . ASP B 1 227 ? -23.641 -5.637 -0.701 1 80.31 227 ASP B C 1
ATOM 4218 O O . ASP B 1 227 ? -23.5 -6.355 0.288 1 80.31 227 ASP B O 1
ATOM 4222 N N . ARG B 1 228 ? -23.797 -6.035 -2.02 1 86.88 228 ARG B N 1
ATOM 4223 C CA . ARG B 1 228 ? -23.734 -7.469 -2.283 1 86.88 228 ARG B CA 1
ATOM 4224 C C . ARG B 1 228 ? -22.875 -7.762 -3.516 1 86.88 228 ARG B C 1
ATOM 4226 O O . ARG B 1 228 ? -23.391 -8.242 -4.527 1 86.88 228 ARG B O 1
ATOM 4233 N N . PRO B 1 229 ? -21.594 -7.625 -3.359 1 91.38 229 PRO B N 1
ATOM 4234 C CA . PRO B 1 229 ? -20.734 -7.938 -4.5 1 91.38 229 PRO B CA 1
ATOM 4235 C C . PRO B 1 229 ? -20.859 -9.398 -4.945 1 91.38 229 PRO B C 1
ATOM 4237 O O . PRO B 1 229 ? -21.078 -10.281 -4.113 1 91.38 229 PRO B O 1
ATOM 4240 N N . GLU B 1 230 ? -20.75 -9.57 -6.266 1 93 230 GLU B N 1
ATOM 4241 C CA . GLU B 1 230 ? -20.859 -10.906 -6.844 1 93 230 GLU B CA 1
ATOM 4242 C C . GLU B 1 230 ? -19.594 -11.273 -7.625 1 93 230 GLU B C 1
ATOM 4244 O O . GLU B 1 230 ? -19.031 -10.438 -8.32 1 93 230 GLU B O 1
ATOM 4249 N N . ILE B 1 231 ? -19.266 -12.547 -7.496 1 96.44 231 ILE B N 1
ATOM 4250 C CA . ILE B 1 231 ? -18.062 -13.016 -8.188 1 96.44 231 ILE B CA 1
ATOM 4251 C C . ILE B 1 231 ? -18.469 -13.992 -9.297 1 96.44 231 ILE B C 1
ATOM 4253 O O . ILE B 1 231 ? -19.266 -14.891 -9.07 1 96.44 231 ILE B O 1
ATOM 4257 N N . ASP B 1 232 ? -17.953 -13.727 -10.438 1 96 232 ASP B N 1
ATOM 4258 C CA . ASP B 1 232 ? -18.031 -14.641 -11.57 1 96 232 ASP B CA 1
ATOM 4259 C C . ASP B 1 232 ? -16.656 -15.172 -11.961 1 96 232 ASP B C 1
ATOM 4261 O O . ASP B 1 232 ? -15.727 -14.398 -12.172 1 96 232 ASP B O 1
ATOM 4265 N N . TRP B 1 233 ? -16.609 -16.5 -12 1 97.5 233 TRP B N 1
ATOM 4266 C CA . TRP B 1 233 ? -15.344 -17.109 -12.383 1 97.5 233 TRP B CA 1
ATOM 4267 C C . TRP B 1 233 ? -15.312 -17.391 -13.883 1 97.5 233 TRP B C 1
ATOM 4269 O O . TRP B 1 233 ? -15.859 -18.391 -14.352 1 97.5 233 TRP B O 1
ATOM 4279 N N . HIS B 1 234 ? -14.672 -16.547 -14.586 1 96.56 234 HIS B N 1
ATOM 4280 C CA . HIS B 1 234 ? -14.484 -16.781 -16.016 1 96.56 234 HIS B CA 1
ATOM 4281 C C . HIS B 1 234 ? -13.57 -17.969 -16.281 1 96.56 234 HIS B C 1
ATOM 4283 O O . HIS B 1 234 ? -13.805 -18.734 -17.219 1 96.56 234 HIS B O 1
ATOM 4289 N N . VAL B 1 235 ? -12.484 -18.031 -15.562 1 97.88 235 VAL B N 1
ATOM 4290 C CA . VAL B 1 235 ? -11.648 -19.234 -15.445 1 97.88 235 VAL B CA 1
ATOM 4291 C C . VAL B 1 235 ? -11.633 -19.703 -13.992 1 97.88 235 VAL B C 1
ATOM 4293 O O . VAL B 1 235 ? -11.07 -19.031 -13.117 1 97.88 235 VAL B O 1
ATOM 4296 N N . PRO B 1 236 ? -12.234 -20.797 -13.75 1 97.94 236 PRO B N 1
ATOM 4297 C CA . PRO B 1 236 ? -12.336 -21.266 -12.367 1 97.94 236 PRO B CA 1
ATOM 4298 C C . PRO B 1 236 ? -10.984 -21.688 -11.789 1 97.94 236 PRO B C 1
ATOM 4300 O O . PRO B 1 236 ? -10.094 -22.109 -12.531 1 97.94 236 PRO B O 1
ATOM 4303 N N . LEU B 1 237 ? -10.93 -21.547 -10.477 1 97.62 237 LEU B N 1
ATOM 4304 C CA . LEU B 1 237 ? -9.773 -22.109 -9.789 1 97.62 237 LEU B CA 1
ATOM 4305 C C . LEU B 1 237 ? -9.656 -23.594 -10.055 1 97.62 237 LEU B C 1
ATOM 4307 O O . LEU B 1 237 ? -10.648 -24.328 -9.961 1 97.62 237 LEU B O 1
ATOM 4311 N N . PRO B 1 238 ? -8.492 -24.062 -10.359 1 96.5 238 PRO B N 1
ATOM 4312 C CA . PRO B 1 238 ? -8.336 -25.5 -10.5 1 96.5 238 PRO B CA 1
ATOM 4313 C C . PRO B 1 238 ? -8.383 -26.234 -9.164 1 96.5 238 PRO B C 1
ATOM 4315 O O . PRO B 1 238 ? -8.078 -25.641 -8.117 1 96.5 238 PRO B O 1
ATOM 4318 N N . THR B 1 239 ? -8.719 -27.469 -9.211 1 93.75 239 THR B N 1
ATOM 4319 C CA . THR B 1 239 ? -8.805 -28.281 -8 1 93.75 239 THR B CA 1
ATOM 4320 C C . THR B 1 239 ? -7.434 -28.422 -7.352 1 93.75 239 THR B C 1
ATOM 4322 O O . THR B 1 239 ? -7.324 -28.5 -6.125 1 93.75 239 THR B O 1
ATOM 4325 N N . GLN B 1 240 ? -6.496 -28.453 -8.219 1 90.88 240 GLN B N 1
ATOM 4326 C CA . GLN B 1 240 ? -5.113 -28.516 -7.766 1 90.88 240 GLN B CA 1
ATOM 4327 C C . GLN B 1 240 ? -4.211 -27.609 -8.586 1 90.88 240 GLN B C 1
ATOM 4329 O O . GLN B 1 240 ? -4.199 -27.672 -9.82 1 90.88 240 GLN B O 1
ATOM 4334 N N . VAL B 1 241 ? -3.506 -26.797 -7.871 1 92.12 241 VAL B N 1
ATOM 4335 C CA . VAL B 1 241 ? -2.645 -25.844 -8.57 1 92.12 241 VAL B CA 1
ATOM 4336 C C . VAL B 1 241 ? -1.223 -26.391 -8.648 1 92.12 241 VAL B C 1
ATOM 4338 O O . VAL B 1 241 ? -0.568 -26.297 -9.688 1 92.12 241 VAL B O 1
ATOM 4341 N N . ILE B 1 242 ? -0.779 -27.016 -7.582 1 93.06 242 ILE B N 1
ATOM 4342 C CA . ILE B 1 242 ? 0.582 -27.547 -7.523 1 93.06 242 ILE B CA 1
ATOM 4343 C C . ILE B 1 242 ? 0.557 -29.062 -7.656 1 93.06 242 ILE B C 1
ATOM 4345 O O . ILE B 1 242 ? -0.298 -29.734 -7.07 1 93.06 242 ILE B O 1
ATOM 4349 N N . PRO B 1 243 ? 1.413 -29.594 -8.469 1 94.19 243 PRO B N 1
ATOM 4350 C CA . PRO B 1 243 ? 2.479 -28.938 -9.234 1 94.19 243 PRO B CA 1
ATOM 4351 C C . PRO B 1 243 ? 1.953 -28.188 -10.453 1 94.19 243 PRO B C 1
ATOM 4353 O O . PRO B 1 243 ? 0.915 -28.562 -11.008 1 94.19 243 PRO B O 1
ATOM 4356 N N . VAL B 1 244 ? 2.623 -27.156 -10.781 1 94.94 244 VAL B N 1
ATOM 4357 C CA . VAL B 1 244 ? 2.311 -26.406 -11.984 1 94.94 244 VAL B CA 1
ATOM 4358 C C . VAL B 1 244 ? 2.828 -27.141 -13.211 1 94.94 244 VAL B C 1
ATOM 4360 O O . VAL B 1 244 ? 4.035 -27.359 -13.352 1 94.94 244 VAL B O 1
ATOM 4363 N N . THR B 1 245 ? 1.924 -27.484 -14.07 1 93.12 245 THR B N 1
ATOM 4364 C CA . THR B 1 245 ? 2.316 -28.297 -15.227 1 93.12 245 TH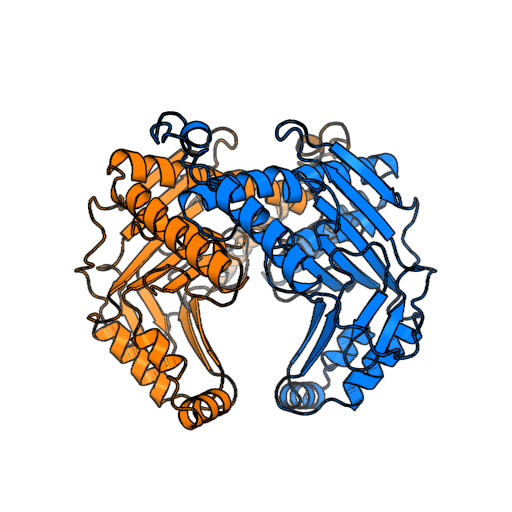R B CA 1
ATOM 4365 C C . THR B 1 245 ? 2.42 -27.422 -16.484 1 93.12 245 THR B C 1
ATOM 4367 O O . THR B 1 245 ? 3.162 -27.75 -17.406 1 93.12 245 THR B O 1
ATOM 4370 N N . GLY B 1 246 ? 1.649 -26.375 -16.516 1 95.5 246 GLY B N 1
ATOM 4371 C CA . GLY B 1 246 ? 1.73 -25.469 -17.641 1 95.5 246 GLY B CA 1
ATOM 4372 C C . GLY B 1 246 ? 3.053 -24.734 -17.719 1 95.5 246 GLY B C 1
ATOM 4373 O O . GLY B 1 246 ? 3.783 -24.656 -16.734 1 95.5 246 GLY B O 1
ATOM 4374 N N . ARG B 1 247 ? 3.357 -24.328 -18.984 1 97.94 247 ARG B N 1
ATOM 4375 C CA . ARG B 1 247 ? 4.574 -23.562 -19.234 1 97.94 247 ARG B CA 1
ATOM 4376 C C . ARG B 1 247 ? 4.273 -22.312 -20.047 1 97.94 247 ARG B C 1
ATOM 4378 O O . ARG B 1 247 ? 3.33 -22.297 -20.844 1 97.94 247 ARG B O 1
ATOM 4385 N N . THR B 1 248 ? 5.059 -21.297 -19.719 1 98.06 248 THR B N 1
ATOM 4386 C CA . THR B 1 248 ? 4.988 -20.125 -20.594 1 98.06 248 THR B CA 1
ATOM 4387 C C . THR B 1 248 ? 5.602 -20.438 -21.969 1 98.06 248 THR B C 1
ATOM 4389 O O . THR B 1 248 ? 6.336 -21.422 -22.109 1 98.06 248 THR B O 1
ATOM 4392 N N . ARG B 1 249 ? 5.238 -19.672 -22.984 1 97.06 249 ARG B N 1
ATOM 4393 C CA . ARG B 1 249 ? 5.789 -19.828 -24.328 1 97.06 249 ARG B CA 1
ATOM 4394 C C . ARG B 1 249 ? 6.332 -18.5 -24.859 1 97.06 249 ARG B C 1
ATOM 4396 O O . ARG B 1 249 ? 5.652 -17.469 -24.781 1 97.06 249 ARG B O 1
ATOM 4403 N N . ALA B 1 250 ? 7.531 -18.594 -25.344 1 95.56 250 ALA B N 1
ATOM 4404 C CA . ALA B 1 250 ? 8.117 -17.406 -25.953 1 95.56 250 ALA B CA 1
ATOM 4405 C C . ALA B 1 250 ? 7.367 -17.016 -27.234 1 95.56 250 ALA B C 1
ATOM 4407 O O . ALA B 1 250 ? 6.984 -17.891 -28.016 1 95.56 250 ALA B O 1
ATOM 4408 N N . LEU B 1 251 ? 7.062 -15.734 -27.312 1 90.88 251 LEU B N 1
ATOM 4409 C CA . LEU B 1 251 ? 6.422 -15.219 -28.516 1 90.88 251 LEU B CA 1
ATOM 4410 C C . LEU B 1 251 ? 7.406 -14.414 -29.344 1 90.88 251 LEU B C 1
ATOM 4412 O O . LEU B 1 251 ? 8.266 -13.711 -28.812 1 90.88 251 LEU B O 1
ATOM 4416 N N . ARG B 1 252 ? 7.391 -14.609 -30.719 1 72.62 252 ARG B N 1
ATOM 4417 C CA . ARG B 1 252 ? 8.234 -13.82 -31.609 1 72.62 252 ARG B CA 1
ATOM 4418 C C . ARG B 1 252 ? 7.93 -12.336 -31.484 1 72.62 252 ARG B C 1
ATOM 4420 O O . ARG B 1 252 ? 6.777 -11.945 -31.281 1 72.62 252 ARG B O 1
ATOM 4427 N N . TYR B 1 253 ? 8.93 -11.602 -31.094 1 59.44 253 TYR B N 1
ATOM 4428 C CA . TYR B 1 253 ? 8.75 -10.156 -30.938 1 59.44 253 TYR B CA 1
ATOM 4429 C C . TYR B 1 253 ? 7.926 -9.594 -32.094 1 59.44 253 TYR B C 1
ATOM 4431 O O . TYR B 1 253 ? 8.312 -9.703 -33.25 1 59.44 253 TYR B O 1
ATOM 4439 N N . GLY B 1 254 ? 6.641 -9.828 -32.281 1 50.56 254 GLY B N 1
ATOM 4440 C CA . GLY B 1 254 ? 5.98 -8.969 -33.25 1 50.56 254 GLY B CA 1
ATOM 4441 C C . GLY B 1 254 ? 5.848 -7.535 -32.781 1 50.56 254 GLY B C 1
ATOM 4442 O O . GLY B 1 254 ? 5.879 -7.266 -31.578 1 50.56 254 GLY B O 1
ATOM 4443 N N . GLY B 1 255 ? 6.383 -6.586 -33.562 1 47.16 255 GLY B N 1
ATOM 4444 C CA . GLY B 1 255 ? 6.34 -5.164 -33.25 1 47.16 255 GLY B CA 1
ATOM 4445 C C . GLY B 1 255 ? 5.41 -4.832 -32.094 1 47.16 255 GLY B C 1
ATOM 4446 O O . GLY B 1 255 ? 4.535 -5.625 -31.75 1 47.16 255 GLY B O 1
ATOM 4447 N N . ARG B 1 256 ? 5.832 -3.998 -31.203 1 45.41 256 ARG B N 1
ATOM 4448 C CA . ARG B 1 256 ? 5.195 -3.4 -30.031 1 45.41 256 ARG B CA 1
ATOM 4449 C C . ARG B 1 256 ? 3.746 -3.029 -30.344 1 45.41 256 ARG B C 1
ATOM 4451 O O . ARG B 1 256 ? 3.479 -1.982 -30.938 1 45.41 256 ARG B O 1
ATOM 4458 N N . GLY B 1 257 ? 2.922 -3.742 -30.984 1 44.53 257 GLY B N 1
ATOM 4459 C CA . GLY B 1 257 ? 1.735 -2.9 -31 1 44.53 257 GLY B CA 1
ATOM 4460 C C . GLY B 1 257 ? 1.406 -2.307 -29.641 1 44.53 257 GLY B C 1
ATOM 4461 O O . GLY B 1 257 ? 1.397 -3.014 -28.641 1 44.53 257 GLY B O 1
ATOM 4462 N N . ALA B 1 258 ? 1.82 -1.036 -29.531 1 51.22 258 ALA B N 1
ATOM 4463 C CA . ALA B 1 258 ? 1.638 -0.178 -28.359 1 51.22 258 ALA B CA 1
ATOM 4464 C C . ALA B 1 258 ? 0.242 -0.348 -27.766 1 51.22 258 ALA B C 1
ATOM 4466 O O . ALA B 1 258 ? -0.759 -0.07 -28.438 1 51.22 258 ALA B O 1
ATOM 4467 N N . ARG B 1 259 ? -0.002 -1.513 -27.156 1 58.69 259 ARG B N 1
ATOM 4468 C CA . ARG B 1 259 ? -1.275 -1.49 -26.453 1 58.69 259 ARG B CA 1
ATOM 4469 C C . ARG B 1 259 ? -1.463 -0.172 -25.703 1 58.69 259 ARG B C 1
ATOM 4471 O O . ARG B 1 259 ? -0.501 0.392 -25.188 1 58.69 259 ARG B O 1
ATOM 4478 N N . PRO B 1 260 ? -2.635 0.434 -26.062 1 53.75 260 PRO B N 1
ATOM 4479 C CA . PRO B 1 260 ? -2.842 1.691 -25.328 1 53.75 260 PRO B CA 1
ATOM 4480 C C . PRO B 1 260 ? -2.539 1.573 -23.844 1 53.75 260 PRO B C 1
ATOM 4482 O O . PRO B 1 260 ? -2.805 0.532 -23.234 1 53.75 260 PRO B O 1
ATOM 4485 N N . THR B 1 261 ? -1.684 2.352 -23.453 1 48.91 261 THR B N 1
ATOM 4486 C CA . THR B 1 261 ? -1.165 2.404 -22.094 1 48.91 261 THR B CA 1
ATOM 4487 C C . THR B 1 261 ? -2.238 2.895 -21.125 1 48.91 261 THR B C 1
ATOM 4489 O O . THR B 1 261 ? -2.102 2.74 -19.906 1 48.91 261 THR B O 1
ATOM 4492 N N . ARG B 1 262 ? -3.051 3.945 -21.594 1 49.62 262 ARG B N 1
ATOM 4493 C CA . ARG B 1 262 ? -3.873 4.66 -20.609 1 49.62 262 ARG B CA 1
ATOM 4494 C C . ARG B 1 262 ? -5.281 4.082 -20.562 1 49.62 262 ARG B C 1
ATOM 4496 O O . ARG B 1 262 ? -6.012 4.113 -21.562 1 49.62 262 ARG B O 1
ATOM 4503 N N . LEU B 1 263 ? -5.539 3.188 -19.562 1 49.38 263 LEU B N 1
ATOM 4504 C CA . LEU B 1 263 ? -6.77 2.404 -19.516 1 49.38 263 LEU B CA 1
ATOM 4505 C C . LEU B 1 263 ? -7.828 3.104 -18.688 1 49.38 263 LEU B C 1
ATOM 4507 O O . LEU B 1 263 ? -9 2.721 -18.703 1 49.38 263 LEU B O 1
ATOM 4511 N N . THR B 1 264 ? -7.5 4.035 -17.812 1 49.72 264 THR B N 1
ATOM 4512 C CA . THR B 1 264 ? -8.562 4.422 -16.891 1 49.72 264 THR B CA 1
ATOM 4513 C C . THR B 1 264 ? -9.383 5.574 -17.469 1 49.72 264 THR B C 1
ATOM 4515 O O . THR B 1 264 ? -8.82 6.555 -17.953 1 49.72 264 THR B O 1
ATOM 4518 N N . ASN B 1 265 ? -10.578 5.199 -17.766 1 50 265 ASN B N 1
ATOM 4519 C CA . ASN B 1 265 ? -11.531 6.25 -18.109 1 50 265 ASN B CA 1
ATOM 4520 C C . ASN B 1 265 ? -11.703 7.254 -16.984 1 50 265 ASN B C 1
ATOM 4522 O O . ASN B 1 265 ? -11.461 6.934 -15.812 1 50 265 ASN B O 1
ATOM 4526 N N . THR B 1 266 ? -11.805 8.531 -17.328 1 47.47 266 THR B N 1
ATOM 4527 C CA . THR B 1 266 ? -11.984 9.633 -16.391 1 47.47 266 THR B CA 1
ATOM 4528 C C . THR B 1 266 ? -12.977 9.242 -15.289 1 47.47 266 THR B C 1
ATOM 4530 O O . THR B 1 266 ? -12.844 9.672 -14.148 1 47.47 266 THR B O 1
ATOM 4533 N N . ALA B 1 267 ? -13.992 8.492 -15.711 1 44.84 267 ALA B N 1
ATOM 4534 C CA . ALA B 1 267 ? -15.047 8.148 -14.758 1 44.84 267 ALA B CA 1
ATOM 4535 C C . ALA B 1 267 ? -14.508 7.246 -13.648 1 44.84 267 ALA B C 1
ATOM 4537 O O . ALA B 1 267 ? -15.094 7.16 -12.57 1 44.84 267 ALA B O 1
ATOM 4538 N N . ASP B 1 268 ? -13.547 6.523 -14.023 1 50.47 268 ASP B N 1
ATOM 4539 C CA . ASP B 1 268 ? -13.023 5.535 -13.086 1 50.47 268 ASP B CA 1
ATOM 4540 C C . ASP B 1 268 ? -12.117 6.188 -12.047 1 50.47 268 ASP B C 1
ATOM 4542 O O . ASP B 1 268 ? -11.68 5.531 -11.094 1 50.47 268 ASP B O 1
ATOM 4546 N N . ILE B 1 269 ? -11.859 7.406 -12.25 1 52.94 269 ILE B N 1
ATOM 4547 C CA . ILE B 1 269 ? -10.867 8.07 -11.414 1 52.94 269 ILE B CA 1
ATOM 4548 C C . ILE B 1 269 ? -11.492 8.453 -10.07 1 52.94 269 ILE B C 1
A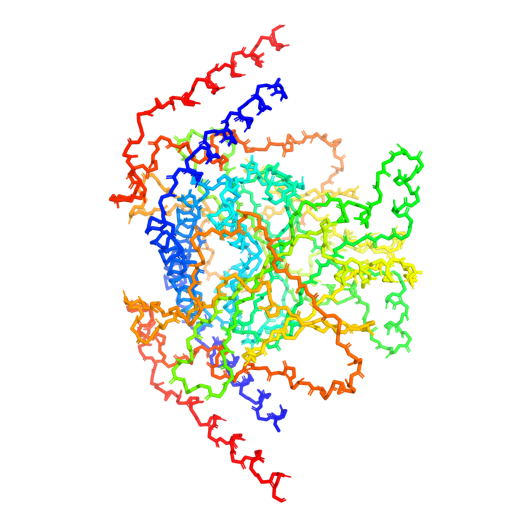TOM 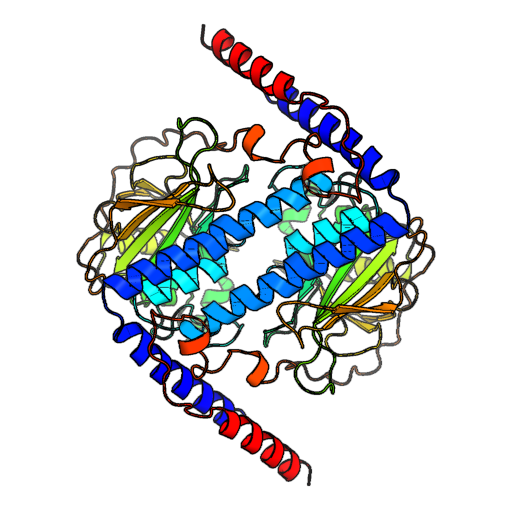4550 O O . ILE B 1 269 ? -11.055 7.996 -9.016 1 52.94 269 ILE B O 1
ATOM 4554 N N . VAL B 1 270 ? -12.133 9.539 -9.906 1 55.91 270 VAL B N 1
ATOM 4555 C CA . VAL B 1 270 ? -12.719 10.023 -8.664 1 55.91 270 VAL B CA 1
ATOM 4556 C C . VAL B 1 270 ? -14.219 10.234 -8.852 1 55.91 270 VAL B C 1
ATOM 4558 O O . VAL B 1 270 ? -14.648 10.812 -9.852 1 55.91 270 VAL B O 1
ATOM 4561 N N . LEU B 1 271 ? -14.945 9.398 -7.996 1 57.5 271 LEU B N 1
ATOM 4562 C CA . LEU B 1 271 ? -16.375 9.664 -7.965 1 57.5 271 LEU B CA 1
ATOM 4563 C C . LEU B 1 271 ? -16.656 11.164 -7.941 1 57.5 271 LEU B C 1
ATOM 4565 O O . LEU B 1 271 ? -15.883 11.93 -7.367 1 57.5 271 LEU B O 1
ATOM 4569 N N . GLY B 1 272 ? -17.594 11.461 -8.648 1 65.5 272 GLY B N 1
ATOM 4570 C CA . GLY B 1 272 ? -18.016 12.852 -8.695 1 65.5 272 GLY B CA 1
ATOM 4571 C C . GLY B 1 272 ? -18.438 13.398 -7.34 1 65.5 272 GLY B C 1
ATOM 4572 O O . GLY B 1 272 ? -18.734 12.625 -6.426 1 65.5 272 GLY B O 1
ATOM 4573 N N . THR B 1 273 ? -18.281 14.625 -7.086 1 72.44 273 THR B N 1
ATOM 4574 C CA . THR B 1 273 ? -18.578 15.305 -5.828 1 72.44 273 THR B CA 1
ATOM 4575 C C . THR B 1 273 ? -20.094 15.391 -5.609 1 72.44 273 THR B C 1
ATOM 4577 O O . THR B 1 273 ? -20.547 15.711 -4.512 1 72.44 273 THR B O 1
ATOM 4580 N N . ASN B 1 274 ? -20.828 14.898 -6.609 1 71.88 274 ASN B N 1
ATOM 4581 C CA . ASN B 1 274 ? -22.281 14.992 -6.492 1 71.88 274 ASN B CA 1
ATOM 4582 C C . ASN B 1 274 ? -22.812 13.984 -5.477 1 71.88 274 ASN B C 1
ATOM 4584 O O . ASN B 1 274 ? -23.906 14.172 -4.941 1 71.88 274 ASN B O 1
ATOM 4588 N N . ASP B 1 275 ? -22.094 13.062 -5.184 1 75.94 275 ASP B N 1
ATOM 4589 C CA . ASP B 1 275 ? -22.562 11.977 -4.332 1 75.94 275 ASP B CA 1
ATOM 4590 C C . ASP B 1 275 ? -22.062 12.148 -2.898 1 75.94 275 ASP B C 1
ATOM 4592 O O . ASP B 1 275 ? -22.281 11.281 -2.049 1 75.94 275 ASP B O 1
ATOM 4596 N N . LEU B 1 276 ? -21.531 13.266 -2.586 1 83.56 276 LEU B N 1
ATOM 4597 C CA . LEU B 1 276 ? -20.891 13.406 -1.29 1 83.56 276 LEU B CA 1
ATOM 4598 C C . LEU B 1 276 ? -21.906 13.422 -0.161 1 83.56 276 LEU B C 1
ATOM 4600 O O . LEU B 1 276 ? -21.656 12.875 0.917 1 83.56 276 LEU B O 1
ATOM 4604 N N . GLY B 1 277 ? -23.078 14.039 -0.438 1 80.88 277 GLY B N 1
ATOM 4605 C CA . GLY B 1 277 ? -24.125 14.016 0.57 1 80.88 277 GLY B CA 1
ATOM 4606 C C . GLY B 1 277 ? -24.562 12.609 0.936 1 80.88 277 GLY B C 1
ATOM 4607 O O . GLY B 1 277 ? -24.812 12.32 2.105 1 80.88 277 GLY B O 1
ATOM 4608 N N . ALA B 1 278 ? -24.625 11.773 -0.055 1 81.06 278 ALA B N 1
ATOM 4609 C CA . ALA B 1 278 ? -25.016 10.383 0.169 1 81.06 278 ALA B CA 1
ATOM 4610 C C . ALA B 1 278 ? -23.875 9.594 0.817 1 81.06 278 ALA B C 1
ATOM 4612 O O . ALA B 1 278 ? -24.125 8.68 1.611 1 81.06 278 ALA B O 1
ATOM 4613 N N . LEU B 1 279 ? -22.719 10.016 0.536 1 84.44 279 LEU B N 1
ATOM 4614 C CA . LEU B 1 279 ? -21.547 9.289 1.035 1 84.44 279 LEU B CA 1
ATOM 4615 C C . LEU B 1 279 ? -21.234 9.688 2.477 1 84.44 279 LEU B C 1
ATOM 4617 O O . LEU B 1 279 ? -20.656 8.906 3.225 1 84.44 279 LEU B O 1
ATOM 4621 N N . PHE B 1 280 ? -21.562 10.891 2.797 1 89.69 280 PHE B N 1
ATOM 4622 C CA . PHE B 1 280 ? -21.312 11.391 4.145 1 89.69 280 PHE B CA 1
ATOM 4623 C C . PHE B 1 280 ? -22.578 12 4.738 1 89.69 280 PHE B C 1
ATOM 4625 O O . PHE B 1 280 ? -22.609 13.188 5.047 1 89.69 280 PHE B O 1
ATOM 4632 N N . PRO B 1 281 ? -23.484 11.102 4.949 1 81.81 281 PRO B N 1
ATOM 4633 C CA . PRO B 1 281 ? -24.781 11.609 5.418 1 81.81 281 PRO B CA 1
ATOM 4634 C C . PRO B 1 281 ? -24.672 12.32 6.766 1 81.81 281 PRO B C 1
ATOM 4636 O O . PRO B 1 281 ? -24 11.828 7.676 1 81.81 281 PRO B O 1
ATOM 4639 N N . GLY B 1 282 ? -25.375 13.523 6.824 1 76.88 282 GLY B N 1
ATOM 4640 C CA . GLY B 1 282 ? -25.422 14.281 8.062 1 76.88 282 GLY B CA 1
ATOM 4641 C C . GLY B 1 282 ? -24.203 15.156 8.281 1 76.88 282 GLY B C 1
ATOM 4642 O O . GLY B 1 282 ? -24.156 15.945 9.227 1 76.88 282 GLY B O 1
ATOM 4643 N N . VAL B 1 283 ? -23.219 14.984 7.496 1 81.75 283 VAL B N 1
ATOM 4644 C CA . VAL B 1 283 ? -22 15.766 7.648 1 81.75 283 VAL B CA 1
ATOM 4645 C C . VAL B 1 283 ? -21.875 16.766 6.512 1 81.75 283 VAL B C 1
ATOM 4647 O O . VAL B 1 283 ? -21.656 17.953 6.746 1 81.75 283 VAL B O 1
ATOM 4650 N N . LEU B 1 284 ? -22.016 16.25 5.332 1 82.12 284 LEU B N 1
ATOM 4651 C CA . LEU B 1 284 ? -21.953 17.109 4.156 1 82.12 284 LEU B CA 1
ATOM 4652 C C . LEU B 1 284 ? -23.344 17.266 3.527 1 82.12 284 LEU B C 1
ATOM 4654 O O . LEU B 1 284 ? -24.109 16.312 3.471 1 82.12 284 LEU B O 1
ATOM 4658 N N . ALA B 1 285 ? -23.75 18.547 3.295 1 70.62 285 ALA B N 1
ATOM 4659 C CA . ALA B 1 285 ? -25.031 18.812 2.652 1 70.62 285 ALA B CA 1
ATOM 4660 C C . ALA B 1 285 ? -25.078 18.219 1.251 1 70.62 285 ALA B C 1
ATOM 4662 O O . ALA B 1 285 ? -24.047 18.125 0.573 1 70.62 285 ALA B O 1
ATOM 4663 N N . PRO B 1 286 ? -26.25 17.484 1.012 1 56.19 286 PRO B N 1
ATOM 4664 C CA . PRO B 1 286 ? -26.359 17.047 -0.379 1 56.19 286 PRO B CA 1
ATOM 4665 C C . PRO B 1 286 ? -26.062 18.156 -1.381 1 56.19 286 PRO B C 1
ATOM 4667 O O . PRO B 1 286 ? -26.453 19.297 -1.168 1 56.19 286 PRO B O 1
ATOM 4670 N N . ARG B 1 287 ? -24.891 18.281 -1.891 1 52.25 287 ARG B N 1
ATOM 4671 C CA . ARG B 1 287 ? -24.656 19.312 -2.912 1 52.25 287 ARG B CA 1
ATOM 4672 C C . ARG B 1 287 ? -25.453 18.984 -4.18 1 52.25 287 ARG B C 1
ATOM 4674 O O . ARG B 1 287 ? -25.656 17.828 -4.512 1 52.25 287 ARG B O 1
ATOM 4681 N N . ASP B 1 288 ? -26.172 19.891 -4.719 1 41.62 288 ASP B N 1
ATOM 4682 C CA . ASP B 1 288 ? -26.797 19.844 -6.039 1 41.62 288 ASP B CA 1
ATOM 4683 C C . ASP B 1 288 ? -25.812 19.328 -7.086 1 41.62 288 ASP B C 1
ATOM 4685 O O . ASP B 1 288 ? -24.609 19.578 -7.004 1 41.62 288 ASP B O 1
ATOM 4689 N N . SER B 1 289 ? -26.125 18.25 -7.801 1 35.94 289 SER B N 1
ATOM 4690 C CA . SER B 1 289 ? -25.469 17.516 -8.875 1 35.94 289 SER B CA 1
ATOM 4691 C C . SER B 1 289 ? -24.688 18.453 -9.797 1 35.94 289 SER B C 1
ATOM 4693 O O . SER B 1 289 ? -25.281 19.219 -10.555 1 35.94 289 SER B O 1
ATOM 4695 N N . TYR B 1 290 ? -23.766 19.078 -9.516 1 31.81 290 TYR B N 1
ATOM 4696 C CA . TYR B 1 290 ? -23.094 19.531 -10.727 1 31.81 290 TYR B CA 1
ATOM 4697 C C . TYR B 1 290 ? -22.594 18.344 -11.555 1 31.81 290 TYR B C 1
ATOM 4699 O O . TYR B 1 290 ? -21.938 17.453 -11.031 1 31.81 290 TYR B O 1
ATOM 4707 N N . ASP B 1 291 ? -23.297 17.938 -12.609 1 31.95 291 ASP B N 1
ATOM 4708 C CA . ASP B 1 291 ? -23.141 16.906 -13.625 1 31.95 291 ASP B CA 1
ATOM 4709 C C . ASP B 1 291 ? -21.703 16.859 -14.141 1 31.95 291 ASP B C 1
ATOM 4711 O O . ASP B 1 291 ? -21.266 17.75 -14.867 1 31.95 291 ASP B O 1
ATOM 4715 N N . LEU B 1 292 ? -20.844 16.516 -13.602 1 29.05 292 LEU B N 1
ATOM 4716 C CA . LEU B 1 292 ? -19.578 16.188 -14.25 1 29.05 292 LEU B CA 1
ATOM 4717 C C . LEU B 1 292 ? -19.781 15.188 -15.375 1 29.05 292 LEU B C 1
ATOM 4719 O O . LEU B 1 292 ? -18.812 14.727 -15.984 1 29.05 292 LEU B O 1
ATOM 4723 N N . ALA B 1 293 ? -20.953 14.602 -15.586 1 31.58 293 ALA B N 1
ATOM 4724 C CA . ALA B 1 293 ? -21.281 13.812 -16.781 1 31.58 293 ALA B CA 1
ATOM 4725 C C . ALA B 1 293 ? -20.969 14.586 -18.047 1 31.58 293 ALA B C 1
ATOM 4727 O O . ALA B 1 293 ? -21.016 14.023 -19.156 1 31.58 293 ALA B O 1
ATOM 4728 N N . THR B 1 294 ? -20.953 15.82 -18.016 1 30.34 294 THR B N 1
ATOM 4729 C CA . THR B 1 294 ? -20.828 16.547 -19.266 1 30.34 294 THR B CA 1
ATOM 4730 C C . THR B 1 294 ? -19.422 16.406 -19.828 1 30.34 294 THR B C 1
ATOM 4732 O O . THR B 1 294 ? -19.188 16.641 -21.016 1 30.34 294 THR B O 1
ATOM 4735 N N . VAL B 1 295 ? -18.531 16 -19.016 1 29.59 295 VAL B N 1
ATOM 4736 C CA . VAL B 1 295 ? -17.219 15.953 -19.656 1 29.59 295 VAL B CA 1
ATOM 4737 C C . VAL B 1 295 ? -17.016 14.594 -20.328 1 29.59 295 VAL B C 1
ATOM 4739 O O . VAL B 1 295 ? -16.141 14.445 -21.188 1 29.59 295 VAL B O 1
ATOM 4742 N N . SER B 1 296 ? -17.734 13.578 -19.938 1 30.78 296 SER B N 1
ATOM 4743 C CA . SER B 1 296 ? -17.594 12.32 -20.672 1 30.78 296 SER B CA 1
ATOM 4744 C C . SER B 1 296 ? -18.203 12.414 -22.062 1 30.78 296 SER B C 1
ATOM 4746 O O . SER B 1 296 ? -17.828 11.672 -22.969 1 30.78 296 SER B O 1
ATOM 4748 N N . GLU B 1 297 ? -19.25 13.109 -22.203 1 30.14 297 GLU B N 1
ATOM 4749 C CA . GLU B 1 297 ? -19.875 13.211 -23.516 1 30.14 297 GLU B CA 1
ATOM 4750 C C . GLU B 1 297 ? -19 14.008 -24.484 1 30.14 297 GLU B C 1
ATOM 4752 O O . GLU B 1 297 ? -19.094 13.828 -25.688 1 30.14 297 GLU B O 1
ATOM 4757 N N . ILE B 1 298 ? -18.266 14.867 -23.953 1 30.66 298 ILE B N 1
ATOM 4758 C CA . ILE B 1 298 ? -17.594 15.711 -24.922 1 30.66 298 ILE B CA 1
ATOM 4759 C C . ILE B 1 298 ? -16.438 14.945 -25.562 1 30.66 298 ILE B C 1
ATOM 4761 O O . ILE B 1 298 ? -16.219 15.031 -26.781 1 30.66 298 ILE B O 1
ATOM 4765 N N . GLU B 1 299 ? -15.656 14.109 -24.797 1 31.47 299 GLU B N 1
ATOM 4766 C CA . GLU B 1 299 ? -14.492 13.57 -25.5 1 31.47 299 GLU B CA 1
ATOM 4767 C C . GLU B 1 299 ? -14.844 12.297 -26.25 1 31.47 299 GLU B C 1
ATOM 4769 O O . GLU B 1 299 ? -14.078 11.836 -27.109 1 31.47 299 GLU B O 1
ATOM 4774 N N . THR B 1 300 ? -15.938 11.68 -25.984 1 32.06 300 THR B N 1
ATOM 4775 C CA . THR B 1 300 ? -16.281 10.625 -26.938 1 32.06 300 THR B CA 1
ATOM 4776 C C . THR B 1 300 ? -16.594 11.203 -28.312 1 32.06 300 THR B C 1
ATOM 4778 O O . THR B 1 300 ? -16.328 10.562 -29.328 1 32.06 300 THR B O 1
ATOM 4781 N N . GLU B 1 301 ? -17.078 12.383 -28.344 1 33.62 301 GLU B N 1
ATOM 4782 C CA . GLU B 1 301 ? -17.359 12.891 -29.688 1 33.62 301 GLU B CA 1
ATOM 4783 C C . GLU B 1 301 ? -16.078 13.344 -30.391 1 33.62 301 GLU B C 1
ATOM 4785 O O . GLU B 1 301 ? -15.992 13.32 -31.609 1 33.62 301 GLU B O 1
ATOM 4790 N N . ALA B 1 302 ? -15.117 13.734 -29.609 1 34.16 302 ALA B N 1
ATOM 4791 C CA . ALA B 1 302 ? -13.945 14.32 -30.266 1 34.16 302 ALA B CA 1
ATOM 4792 C C . ALA B 1 302 ? -13.031 13.234 -30.812 1 34.16 302 ALA B C 1
ATOM 4794 O O . ALA B 1 302 ? -12.398 13.414 -31.859 1 34.16 302 ALA B O 1
ATOM 4795 N N . GLU B 1 303 ? -12.914 12.062 -30.141 1 33.88 303 GLU B N 1
ATOM 4796 C CA . GLU B 1 303 ? -12.094 11.023 -30.766 1 33.88 303 GLU B CA 1
ATOM 4797 C C . GLU B 1 303 ? -12.812 10.398 -31.953 1 33.88 303 GLU B C 1
ATOM 4799 O O . GLU B 1 303 ? -12.188 9.75 -32.812 1 33.88 303 GLU B O 1
ATOM 4804 N N . VAL B 1 304 ? -14.102 10.57 -32.062 1 32.75 304 VAL B N 1
ATOM 4805 C CA . VAL B 1 304 ? -14.742 10.062 -33.281 1 32.75 304 VAL B CA 1
ATOM 4806 C C . VAL B 1 304 ? -14.391 10.953 -34.469 1 32.75 304 VAL B C 1
ATOM 4808 O O . VAL B 1 304 ? -14.164 10.461 -35.562 1 32.75 304 VAL B O 1
ATOM 4811 N N . GLU B 1 305 ? -14.141 12.25 -34.125 1 31.95 305 GLU B N 1
ATOM 4812 C CA . GLU B 1 305 ? -13.977 13.086 -35.312 1 31.95 305 GLU B CA 1
ATOM 4813 C C . GLU B 1 305 ? -12.555 12.992 -35.844 1 31.95 305 GLU B C 1
ATOM 4815 O O . GLU B 1 305 ? -12.32 13.258 -37.031 1 31.95 305 GLU B O 1
ATOM 4820 N N . GLU B 1 306 ? -11.609 12.734 -34.938 1 32.12 306 GLU B N 1
ATOM 4821 C CA . GLU B 1 306 ? -10.312 12.812 -35.594 1 32.12 306 GLU B CA 1
ATOM 4822 C C . GLU B 1 306 ? -10 11.531 -36.375 1 32.12 306 GLU B C 1
ATOM 4824 O O . GLU B 1 306 ? -9.023 11.477 -37.125 1 32.12 306 GLU B O 1
ATOM 4829 N N . TYR B 1 307 ? -10.727 10.469 -36.031 1 28.41 307 TYR B N 1
ATOM 4830 C CA . TYR B 1 307 ? -10.516 9.336 -36.906 1 28.41 307 TYR B CA 1
ATOM 4831 C C . TYR B 1 307 ? -11.547 9.32 -38.031 1 28.41 307 TYR B C 1
ATOM 4833 O O . TYR B 1 307 ? -11.703 8.32 -38.719 1 28.41 307 TYR B O 1
ATOM 4841 N N . SER B 1 308 ? -12.234 10.469 -38.219 1 26.91 308 SER B N 1
ATOM 4842 C CA . SER B 1 308 ? -12.836 10.531 -39.562 1 26.91 308 SER B CA 1
ATOM 4843 C C . SER B 1 308 ? -11.914 11.258 -40.531 1 26.91 308 SER B C 1
ATOM 4845 O O . SER B 1 308 ? -11.25 12.227 -40.156 1 26.91 308 SER B O 1
#

Radius of gyration: 24.79 Å; Cα contacts (8 Å, |Δi|>4): 1176; chains: 2; bounding box: 59×59×76 Å

Nearest PDB structures (foldseek):
  6uxc-assembly1_A  TM=3.452E-01  e=9.638E-01  Chlamydia trachomatis L2/434/Bu
  7xe4-assembly1_F  TM=2.831E-01  e=3.243E-01  Saccharomyces cerevisiae
  7yuy-assembly1_F  TM=1.706E-01  e=3.660E-01  Saccharomyces cerevisiae
  8jzn-assembly1_A  TM=2.368E-01  e=9.638E-01  Saccharomyces cerevisiae
  6uxc-assembly1_A  TM=3.454E-01  e=9.515E-01  Chlamydia trachomatis L2/434/Bu

pLDDT: mean 81.58, std 19.17, range [26.91, 98.75]

Organism: Microbacterium ammoniaphilum (NCBI:txid42460)

Solvent-accessible surface area (backbone atoms only — not comparable to full-atom values): 32762 Å² total; per-residue (Å²): 109,71,60,60,51,50,49,52,37,51,49,52,34,54,53,30,27,52,54,44,59,64,52,48,63,68,45,46,52,49,50,50,52,51,47,44,41,50,67,60,42,52,44,40,54,54,36,36,54,52,10,26,60,24,22,30,50,41,73,73,76,45,62,61,53,43,44,49,52,47,14,61,66,72,26,38,20,15,62,28,56,42,65,100,63,57,57,21,66,85,43,24,40,70,39,41,32,57,36,76,34,29,43,56,73,51,45,34,72,42,78,40,54,26,58,67,53,36,52,52,29,47,74,72,72,40,76,32,52,63,54,49,61,58,64,20,56,34,42,35,40,35,40,35,24,38,54,62,94,50,67,87,82,51,35,44,30,44,34,34,33,44,40,29,42,73,72,25,58,44,58,44,48,53,51,50,52,49,65,71,63,64,65,72,70,67,45,62,56,54,41,31,65,40,76,36,48,90,62,45,50,31,40,37,97,89,42,30,35,36,37,65,53,20,54,46,31,30,36,31,37,35,60,89,42,78,91,60,62,43,79,44,64,80,36,58,72,59,90,63,57,76,77,54,80,40,47,48,39,72,41,78,78,57,82,66,70,78,63,82,59,74,71,49,50,72,74,52,27,35,51,61,62,39,50,42,15,77,72,34,66,95,67,40,69,68,46,78,67,66,67,67,65,60,58,59,58,50,52,60,52,50,59,50,53,70,75,96,108,70,60,60,52,49,50,52,38,52,49,50,34,53,53,30,26,52,54,43,58,63,53,47,64,69,46,46,52,49,50,50,54,54,47,44,42,48,68,58,40,51,43,42,54,54,35,36,55,52,10,26,61,26,22,32,51,42,75,75,76,45,62,63,52,42,43,49,52,46,16,61,66,72,26,38,19,14,62,26,54,41,63,98,64,57,59,21,67,85,43,25,42,69,38,40,28,59,34,74,38,28,44,54,71,51,46,35,73,42,77,39,53,26,60,67,54,34,51,53,29,48,76,72,72,39,76,33,52,62,54,48,60,56,62,19,55,32,40,35,41,35,42,34,24,38,54,60,92,51,65,86,83,49,35,45,28,43,34,36,32,43,39,31,42,74,72,26,58,46,57,44,50,52,52,51,51,47,65,71,63,64,64,72,67,67,47,62,57,55,40,32,65,41,76,39,48,90,61,46,50,31,41,35,98,89,42,32,34,35,38,65,52,20,54,45,30,30,35,31,37,34,59,88,43,76,92,60,62,43,77,44,62,81,36,57,73,58,87,65,57,77,78,55,79,41,46,49,39,71,40,77,75,60,75,74,72,74,63,80,59,73,73,50,51,74,77,50,32,35,50,61,64,38,49,41,15,77,70,35,67,94,66,40,70,68,46,78,66,66,70,67,65,60,60,60,59,51,54,60,54,52,62,53,51,72,76,97

Sequence (616 aa):
MQNAVSQAISQGIHVRREILGSLTYEQRVFLLEDLFVDLFGHQHVMLQRWAALTGQSAQVDTGYIAQFVASIVLGEPGQGFRGKGDDLADGSEVKSAANISGVDRPRWNHNLGSLDDDEHRRSRGLPTAGEEYLGVPYMFYLLVDRPHGVSDPAPIRIRAWCIDAQEDGDWRDLFETFLTSRRGRTYNFQLHPPVGYDDDVVVNTLGNLDFSNVLVFDARLSLADRDRPEIDWHVPLPTQVIPVTGRTRALRYGGRGARPTRLTNTADIVLGTNDLGALFPGVLAPRDSYDLATVSEIETEAEVEEYSMQNAVSQAISQGIHVRREILGSLTYEQRVFLLEDLFVDLFGHQHVMLQRWAALTGQSAQVDTGYIAQFVASIVLGEPGQGFRGKGDDLADGSEVKSAANISGVDRPRWNHNLGSLDDDEHRRSRGLPTAGEEYLGVPYMFYLLVDRPHGVSDPAPIRIRAWCIDAQEDGDWRDLFETFLTSRRGRTYNFQLHPPVGYDDDVVVNTLGNLDFSNVLVFDARLSLADRDRPEIDWHVPLPTQVIPVTGRTRALRYGGRGARPTRLTNTADIVLGTNDLGALFPGVLAPRDSYDLATVSEIETEAEVEEYS